Protein AF-0000000076614858 (afdb_homodimer)

pLDDT: mean 82.04, std 18.64, range [26.81, 97.81]

Structure (mmCIF, N/CA/C/O backbone):
data_AF-0000000076614858-model_v1
#
loop_
_entity.id
_entity.type
_entity.pdbx_description
1 polymer 'CNNM transmembrane domain-containing protein'
#
loop_
_atom_site.group_PDB
_atom_site.id
_atom_site.type_symbol
_atom_site.label_atom_id
_atom_site.label_alt_id
_atom_site.label_comp_id
_atom_site.label_asym_id
_atom_site.label_entity_id
_atom_site.label_seq_id
_atom_site.pdbx_PDB_ins_code
_atom_site.Cartn_x
_atom_site.Cartn_y
_atom_site.Cartn_z
_atom_site.occupancy
_atom_site.B_iso_or_equiv
_atom_site.auth_seq_id
_atom_site.auth_comp_id
_atom_site.auth_asym_id
_atom_site.auth_atom_id
_atom_site.pdbx_PDB_model_num
ATOM 1 N N . MET A 1 1 ? 6.633 72.75 12.266 1 27.84 1 MET A N 1
ATOM 2 C CA . MET A 1 1 ? 7.324 71.562 11.719 1 27.84 1 MET A CA 1
ATOM 3 C C . MET A 1 1 ? 7.176 70.375 12.641 1 27.84 1 MET A C 1
ATOM 5 O O . MET A 1 1 ? 7.727 70.375 13.742 1 27.84 1 MET A O 1
ATOM 9 N N . SER A 1 2 ? 5.977 69.938 13.031 1 38.25 2 SER A N 1
ATOM 10 C CA . SER A 1 2 ? 5.41 69.125 14.062 1 38.25 2 SER A CA 1
ATOM 11 C C . SER A 1 2 ? 6.203 67.812 14.195 1 38.25 2 SER A C 1
ATOM 13 O O . SER A 1 2 ? 6.355 67.062 13.227 1 38.25 2 SER A O 1
ATOM 15 N N . ASN A 1 3 ? 7.395 67.688 14.719 1 41.03 3 ASN A N 1
ATOM 16 C CA . ASN A 1 3 ? 8.477 66.75 14.914 1 41.03 3 ASN A CA 1
ATOM 17 C C . ASN A 1 3 ? 7.941 65.312 15.195 1 41.03 3 ASN A C 1
ATOM 19 O O . ASN A 1 3 ? 7.445 65.062 16.297 1 41.03 3 ASN A O 1
ATOM 23 N N . THR A 1 4 ? 7.023 64.562 14.469 1 48.28 4 THR A N 1
ATOM 24 C CA . THR A 1 4 ? 6.215 63.344 14.375 1 48.28 4 THR A CA 1
ATOM 25 C C . THR A 1 4 ? 7.016 62.125 14.828 1 48.28 4 THR A C 1
ATOM 27 O O . THR A 1 4 ? 7.734 61.531 14.031 1 48.28 4 THR A O 1
ATOM 30 N N . GLU A 1 5 ? 7.762 62.094 15.82 1 62.5 5 GLU A N 1
ATOM 31 C CA . GLU A 1 5 ? 8.742 61.156 16.391 1 62.5 5 GLU A CA 1
ATOM 32 C C . GLU A 1 5 ? 8.148 59.75 16.578 1 62.5 5 GLU A C 1
ATOM 34 O O . GLU A 1 5 ? 7.199 59.594 17.344 1 62.5 5 GLU A O 1
ATOM 39 N N . TRP A 1 6 ? 8.227 58.906 15.617 1 73.75 6 TRP A N 1
ATOM 40 C CA . TRP A 1 6 ? 7.801 57.531 15.531 1 73.75 6 TRP A CA 1
ATOM 41 C C . TRP A 1 6 ? 8.422 56.688 16.656 1 73.75 6 TRP A C 1
ATOM 43 O O . TRP A 1 6 ? 7.875 55.688 17.062 1 73.75 6 TRP A O 1
ATOM 53 N N . VAL A 1 7 ? 9.508 57.219 17.281 1 77.81 7 VAL A N 1
ATOM 54 C CA . VAL A 1 7 ? 10.242 56.5 18.328 1 77.81 7 VAL A CA 1
ATOM 55 C C . VAL A 1 7 ? 10.172 57.281 19.641 1 77.81 7 VAL A C 1
ATOM 57 O O . VAL A 1 7 ? 10.336 58.5 19.641 1 77.81 7 VAL A O 1
ATOM 60 N N . LYS A 1 8 ? 9.75 56.656 20.656 1 82.38 8 LYS A N 1
ATOM 61 C CA . LYS A 1 8 ? 9.688 57.312 21.969 1 82.38 8 LYS A CA 1
ATOM 62 C C . LYS A 1 8 ? 11.094 57.531 22.547 1 82.38 8 LYS A C 1
ATOM 64 O O . LYS A 1 8 ? 12.039 56.844 22.141 1 82.38 8 LYS A O 1
ATOM 69 N N . ASP A 1 9 ? 11.109 58.562 23.406 1 79.94 9 ASP A N 1
ATOM 70 C CA . ASP A 1 9 ? 12.406 58.906 23.984 1 79.94 9 ASP A CA 1
ATOM 71 C C . ASP A 1 9 ? 12.734 58 25.172 1 79.94 9 ASP A C 1
ATOM 73 O O . ASP A 1 9 ? 12.156 58.125 26.25 1 79.94 9 ASP A O 1
ATOM 77 N N . LEU A 1 10 ? 13.375 56.875 24.922 1 82.44 10 LEU A N 1
ATOM 78 C CA . LEU A 1 10 ? 13.812 55.906 25.938 1 82.44 10 LEU A CA 1
ATOM 79 C C . LEU A 1 10 ? 15.336 55.844 26.016 1 82.44 10 LEU A C 1
ATOM 81 O O . LEU A 1 10 ? 16.016 56.094 25.016 1 82.44 10 LEU A O 1
ATOM 85 N N . PRO A 1 11 ? 15.82 55.656 27.219 1 87.31 11 PRO A N 1
ATOM 86 C CA . PRO A 1 11 ? 17.266 55.438 27.312 1 87.31 11 PRO A CA 1
ATOM 87 C C . PRO A 1 11 ? 17.734 54.25 26.438 1 87.31 11 PRO A C 1
ATOM 89 O O . PRO A 1 11 ? 16.984 53.312 26.203 1 87.31 11 PRO A O 1
ATOM 92 N N . TRP A 1 12 ? 18.906 54.375 26.016 1 86.19 12 TRP A N 1
ATOM 93 C CA . TRP A 1 12 ? 19.484 53.406 25.078 1 86.19 12 TRP A CA 1
ATOM 94 C C . TRP A 1 12 ? 19.422 52 25.656 1 86.19 12 TRP A C 1
ATOM 96 O O . TRP A 1 12 ? 19.188 51.031 24.938 1 86.19 12 TRP A O 1
ATOM 106 N N . ASN A 1 13 ? 19.672 51.875 26.969 1 88.19 13 ASN A N 1
ATOM 107 C CA . ASN A 1 13 ? 19.656 50.562 27.609 1 88.19 13 ASN A CA 1
ATOM 108 C C . ASN A 1 13 ? 18.25 49.938 27.578 1 88.19 13 ASN A C 1
ATOM 110 O O . ASN A 1 13 ? 18.109 48.719 27.359 1 88.19 13 ASN A O 1
ATOM 114 N N . GLU A 1 14 ? 17.312 50.719 27.734 1 88.38 14 GLU A N 1
ATOM 115 C CA . GLU A 1 14 ? 15.93 50.25 27.719 1 88.38 14 GLU A CA 1
ATOM 116 C C . GLU A 1 14 ? 15.484 49.906 26.297 1 88.38 14 GLU A C 1
ATOM 118 O O . GLU A 1 14 ? 14.742 48.938 26.078 1 88.38 14 GLU A O 1
ATOM 123 N N . TYR A 1 15 ? 15.953 50.688 25.391 1 89.94 15 TYR A N 1
ATOM 124 C CA . TYR A 1 15 ? 15.656 50.406 23.984 1 89.94 15 TYR A CA 1
ATOM 125 C C . TYR A 1 15 ? 16.234 49.062 23.562 1 89.94 15 TYR A C 1
ATOM 127 O O . TYR A 1 15 ? 15.562 48.281 22.875 1 89.94 15 TYR A O 1
ATOM 135 N N . LEU A 1 16 ? 17.406 48.844 23.984 1 90.69 16 LEU A N 1
ATOM 136 C CA . LEU A 1 16 ? 18.078 47.594 23.641 1 90.69 16 LEU A CA 1
ATOM 137 C C . LEU A 1 16 ? 17.375 46.406 24.281 1 90.69 16 LEU A C 1
ATOM 139 O O . LEU A 1 16 ? 17.219 45.344 23.641 1 90.69 16 LEU A O 1
ATOM 143 N N . ILE A 1 17 ? 17.016 46.594 25.5 1 91.81 17 ILE A N 1
ATOM 144 C CA . ILE A 1 17 ? 16.344 45.531 26.203 1 91.81 17 ILE A CA 1
ATOM 145 C C . ILE A 1 17 ? 15 45.219 25.562 1 91.81 17 ILE A C 1
ATOM 147 O O . ILE A 1 17 ? 14.672 44.062 25.281 1 91.81 17 ILE A O 1
ATOM 151 N N . CYS A 1 18 ? 14.266 46.219 25.25 1 90.81 18 CYS A N 1
ATOM 152 C CA . CYS A 1 18 ? 12.945 46.062 24.641 1 90.81 18 CYS A CA 1
ATOM 153 C C . CYS A 1 18 ? 13.062 45.438 23.25 1 90.81 18 CYS A C 1
ATOM 155 O O . CYS A 1 18 ? 12.242 44.625 22.859 1 90.81 18 CYS A O 1
ATOM 157 N N . SER A 1 19 ? 14.078 45.844 22.562 1 91.19 19 SER A N 1
ATOM 158 C CA . SER A 1 19 ? 14.289 45.312 21.219 1 91.19 19 SER A CA 1
ATOM 159 C C . SER A 1 19 ? 14.672 43.844 21.281 1 91.19 19 SER A C 1
ATOM 161 O O . SER A 1 19 ? 14.195 43.031 20.469 1 91.19 19 SER A O 1
ATOM 163 N N . LEU A 1 20 ? 15.484 43.469 22.219 1 93.56 20 LEU A N 1
ATOM 164 C CA . LEU A 1 20 ? 15.93 42.094 22.344 1 93.56 20 LEU A CA 1
ATOM 165 C C . LEU A 1 20 ? 14.789 41.188 22.797 1 93.56 20 LEU A C 1
ATOM 167 O O . LEU A 1 20 ? 14.641 40.062 22.297 1 93.56 20 LEU A O 1
ATOM 171 N N . VAL A 1 21 ? 14.039 41.688 23.719 1 92.62 21 VAL A N 1
ATOM 172 C CA . VAL A 1 21 ? 12.906 40.906 24.203 1 92.62 21 VAL A CA 1
ATOM 173 C C . VAL A 1 21 ? 11.883 40.75 23.078 1 92.62 21 VAL A C 1
ATOM 175 O O . VAL A 1 21 ? 11.32 39.656 22.891 1 92.62 21 VAL A O 1
ATOM 178 N N . SER A 1 22 ? 11.672 41.844 22.344 1 90.12 22 SER A N 1
ATOM 179 C CA . SER A 1 22 ? 10.734 41.781 21.234 1 90.12 22 SER A CA 1
ATOM 180 C C . SER A 1 22 ? 11.203 40.781 20.172 1 90.12 22 SER A C 1
ATOM 182 O O . SER A 1 22 ? 10.398 40 19.641 1 90.12 22 SER A O 1
ATOM 184 N N . PHE A 1 23 ? 12.406 40.781 19.938 1 92.19 23 PHE A N 1
ATOM 185 C CA . PHE A 1 23 ? 12.977 39.844 18.984 1 92.19 23 PHE A CA 1
ATOM 186 C C . PHE A 1 23 ? 12.828 38.406 19.484 1 92.19 23 PHE A C 1
ATOM 188 O O . PHE A 1 23 ? 12.453 37.531 18.719 1 92.19 23 PHE A O 1
ATOM 195 N N . GLY A 1 24 ? 13.156 38.25 20.734 1 94.38 24 GLY A N 1
ATOM 196 C CA . GLY A 1 24 ? 12.992 36.906 21.328 1 94.38 24 GLY A CA 1
ATOM 197 C C . GLY A 1 24 ? 11.555 36.438 21.312 1 94.38 24 GLY A C 1
ATOM 198 O O . GLY A 1 24 ? 11.305 35.25 21.062 1 94.38 24 GLY A O 1
ATOM 199 N N . LEU A 1 25 ? 10.633 37.344 21.531 1 92.12 25 LEU A N 1
ATOM 200 C CA . LEU A 1 25 ? 9.211 36.969 21.547 1 92.12 25 LEU A CA 1
ATOM 201 C C . LEU A 1 25 ? 8.742 36.594 20.141 1 92.12 25 LEU A C 1
ATOM 203 O O . LEU A 1 25 ? 7.988 35.625 19.984 1 92.12 25 LEU A O 1
ATOM 207 N N . VAL A 1 26 ? 9.211 37.312 19.156 1 92.44 26 VAL A N 1
ATOM 208 C CA . VAL A 1 26 ? 8.828 37 17.781 1 92.44 26 VAL A CA 1
ATOM 209 C C . VAL A 1 26 ? 9.391 35.625 17.375 1 92.44 26 VAL A C 1
ATOM 211 O O . VAL A 1 26 ? 8.695 34.844 16.766 1 92.44 26 VAL A O 1
ATOM 214 N N . CYS A 1 27 ? 10.633 35.344 17.75 1 94.75 27 CYS A N 1
ATOM 215 C CA . CYS A 1 27 ? 11.258 34.062 17.438 1 94.75 27 CYS A CA 1
ATOM 216 C C . CYS A 1 27 ? 10.531 32.938 18.141 1 94.75 27 CYS A C 1
ATOM 218 O O . CYS A 1 27 ? 10.297 31.875 17.531 1 94.75 27 CYS A O 1
ATOM 220 N N . PHE A 1 28 ? 10.203 33.219 19.344 1 95.44 28 PHE A N 1
ATOM 221 C CA . PHE A 1 28 ? 9.492 32.188 20.109 1 95.44 28 PHE A CA 1
ATOM 222 C C . PHE A 1 28 ? 8.109 31.938 19.516 1 95.44 28 PHE A C 1
ATOM 224 O O . PHE A 1 28 ? 7.691 30.797 19.344 1 95.44 28 PHE A O 1
ATOM 231 N N . ALA A 1 29 ? 7.414 33 19.234 1 93.75 29 ALA A N 1
ATOM 232 C CA . ALA A 1 29 ? 6.09 32.906 18.609 1 93.75 29 ALA A CA 1
ATOM 233 C C . ALA A 1 29 ? 6.164 32.188 17.281 1 93.75 29 ALA A C 1
ATOM 235 O O . ALA A 1 29 ? 5.324 31.328 16.984 1 93.75 29 ALA A O 1
ATOM 236 N N . GLY A 1 30 ? 7.16 32.531 16.531 1 96.06 30 GLY A N 1
ATOM 237 C CA . GLY A 1 30 ? 7.367 31.875 15.25 1 96.06 30 GLY A CA 1
ATOM 238 C C . GLY A 1 30 ? 7.645 30.391 15.391 1 96.06 30 GLY A C 1
ATOM 239 O O . GLY A 1 30 ? 7.121 29.578 14.617 1 96.06 30 GLY A O 1
ATOM 240 N N . LEU A 1 31 ? 8.438 30.109 16.312 1 97.06 31 LEU A N 1
ATOM 241 C CA . LEU A 1 31 ? 8.758 28.703 16.562 1 97.06 31 LEU A CA 1
ATOM 242 C C . LEU A 1 31 ? 7.512 27.922 16.969 1 97.06 31 LEU A C 1
ATOM 244 O O . LEU A 1 31 ? 7.273 26.828 16.469 1 97.06 31 LEU A O 1
ATOM 248 N N . MET A 1 32 ? 6.734 28.484 17.844 1 97 32 MET A N 1
ATOM 249 C CA . MET A 1 32 ? 5.512 27.828 18.312 1 97 32 MET A CA 1
ATOM 250 C C . MET A 1 32 ? 4.512 27.688 17.172 1 97 32 MET A C 1
ATOM 252 O O . MET A 1 32 ? 3.91 26.625 16.984 1 97 32 MET A O 1
ATOM 256 N N . SER A 1 33 ? 4.348 28.703 16.422 1 96.31 33 SER A N 1
ATOM 257 C CA . SER A 1 33 ? 3.414 28.703 15.297 1 96.31 33 SER A CA 1
ATOM 258 C C . SER A 1 33 ? 3.85 27.703 14.219 1 96.31 33 SER A C 1
ATOM 260 O O . SER A 1 33 ? 3.031 26.953 13.703 1 96.31 33 SER A O 1
ATOM 262 N N . GLY A 1 34 ? 5.094 27.766 13.891 1 97.25 34 GLY A N 1
ATOM 263 C CA . GLY A 1 34 ? 5.641 26.812 12.93 1 97.25 34 GLY A CA 1
ATOM 264 C C . GLY A 1 34 ? 5.48 25.375 13.359 1 97.25 34 GLY A C 1
ATOM 265 O O . GLY A 1 34 ? 5.09 24.516 12.562 1 97.25 34 GLY A O 1
ATOM 266 N N . LEU A 1 35 ? 5.766 25.156 14.586 1 97.38 35 LEU A N 1
ATOM 267 C CA . LEU A 1 35 ? 5.668 23.797 15.109 1 97.38 35 LEU A CA 1
ATOM 268 C C . LEU A 1 35 ? 4.211 23.344 15.156 1 97.38 35 LEU A C 1
ATOM 270 O O . LEU A 1 35 ? 3.924 22.156 14.961 1 97.38 35 LEU A O 1
ATOM 274 N N . THR A 1 36 ? 3.312 24.234 15.391 1 96.56 36 THR A N 1
ATOM 275 C CA . THR A 1 36 ? 1.896 23.875 15.406 1 96.56 36 THR A CA 1
ATOM 276 C C . THR A 1 36 ? 1.467 23.297 14.055 1 96.56 36 THR A C 1
ATOM 278 O O . THR A 1 36 ? 1.01 22.156 13.977 1 96.56 36 THR A O 1
ATOM 281 N N . VAL A 1 37 ? 1.694 24.047 13 1 95.38 37 VAL A N 1
ATOM 282 C CA . VAL A 1 37 ? 1.272 23.609 11.68 1 95.38 37 VAL A CA 1
ATOM 283 C C . VAL A 1 37 ? 2.156 22.453 11.211 1 95.38 37 VAL A C 1
ATOM 285 O O . VAL A 1 37 ? 1.668 21.5 10.609 1 95.38 37 VAL A O 1
ATOM 288 N N . GLY A 1 38 ? 3.412 22.547 11.508 1 95.5 38 GLY A N 1
ATOM 289 C CA . GLY A 1 38 ? 4.352 21.516 11.109 1 95.5 38 GLY A CA 1
ATOM 290 C C . GLY A 1 38 ? 4.035 20.156 11.711 1 95.5 38 GLY A C 1
ATOM 291 O O . GLY A 1 38 ? 4.062 19.141 11.016 1 95.5 38 GLY A O 1
ATOM 292 N N . LEU A 1 39 ? 3.758 20.125 12.953 1 95.75 39 LEU A N 1
ATOM 293 C CA . LEU A 1 39 ? 3.502 18.859 13.641 1 95.75 39 LEU A CA 1
ATOM 294 C C . LEU A 1 39 ? 2.107 18.344 13.312 1 95.75 39 LEU A C 1
ATOM 296 O O . LEU A 1 39 ? 1.927 17.141 13.086 1 95.75 39 LEU A O 1
ATOM 300 N N . MET A 1 40 ? 1.156 19.219 13.219 1 93.12 40 MET A N 1
ATOM 301 C CA . MET A 1 40 ? -0.212 18.812 12.922 1 93.12 40 MET A CA 1
ATOM 302 C C . MET A 1 40 ? -0.329 18.312 11.492 1 93.12 40 MET A C 1
ATOM 304 O O . MET A 1 40 ? -1.258 17.562 11.164 1 93.12 40 MET A O 1
ATOM 308 N N . SER A 1 41 ? 0.619 18.672 10.664 1 92.69 41 SER A N 1
ATOM 309 C CA . SER A 1 41 ? 0.547 18.328 9.25 1 92.69 41 SER A CA 1
ATOM 310 C C . SER A 1 41 ? 1.226 16.984 8.977 1 92.69 41 SER A C 1
ATOM 312 O O . SER A 1 41 ? 1.224 16.5 7.844 1 92.69 41 SER A O 1
ATOM 314 N N . ILE A 1 42 ? 1.797 16.406 9.992 1 91.25 42 ILE A N 1
ATOM 315 C CA . ILE A 1 42 ? 2.443 15.109 9.812 1 91.25 42 ILE A CA 1
ATOM 316 C C . ILE A 1 42 ? 1.4 13.992 9.875 1 91.25 42 ILE A C 1
ATOM 318 O O . ILE A 1 42 ? 0.661 13.883 10.859 1 91.25 42 ILE A O 1
ATOM 322 N N . SER A 1 43 ? 1.351 13.258 8.805 1 86.06 43 SER A N 1
ATOM 323 C CA . SER A 1 43 ? 0.382 12.164 8.695 1 86.06 43 SER A CA 1
ATOM 324 C C . SER A 1 43 ? 0.8 10.969 9.547 1 86.06 43 SER A C 1
ATOM 326 O O . SER A 1 43 ? 1.963 10.562 9.523 1 86.06 43 SER A O 1
ATOM 328 N N . SER A 1 44 ? -0.152 10.43 10.234 1 85.38 44 SER A N 1
ATOM 329 C CA . SER A 1 44 ? 0.112 9.227 11.023 1 85.38 44 SER A CA 1
ATOM 330 C C . SER A 1 44 ? 0.503 8.062 10.125 1 85.38 44 SER A C 1
ATOM 332 O O . SER A 1 44 ? 1.338 7.234 10.5 1 85.38 44 SER A O 1
ATOM 334 N N . LEU A 1 45 ? -0.123 8.031 9.023 1 82.12 45 LEU A N 1
ATOM 335 C CA . LEU A 1 45 ? 0.18 6.965 8.078 1 82.12 45 LEU A CA 1
ATOM 336 C C . LEU A 1 45 ? 1.621 7.062 7.586 1 82.12 45 LEU A C 1
ATOM 338 O O . LEU A 1 45 ? 2.33 6.055 7.523 1 82.12 45 LEU A O 1
ATOM 342 N N . ASP A 1 46 ? 2.059 8.219 7.293 1 83.94 46 ASP A N 1
ATOM 343 C CA . ASP A 1 46 ? 3.43 8.43 6.836 1 83.94 46 ASP A CA 1
ATOM 344 C C . ASP A 1 46 ? 4.438 8.023 7.91 1 83.94 46 ASP A C 1
ATOM 346 O O . ASP A 1 46 ? 5.484 7.453 7.602 1 83.94 46 ASP A O 1
ATOM 350 N N . LEU A 1 47 ? 4.105 8.328 9.086 1 87.94 47 LEU A N 1
ATOM 351 C CA . LEU A 1 47 ? 4.996 7.977 10.188 1 87.94 47 LEU A CA 1
ATOM 352 C C . LEU A 1 47 ? 5.113 6.465 10.336 1 87.94 47 LEU A C 1
ATOM 354 O O . LEU A 1 47 ? 6.211 5.938 10.539 1 87.94 47 LEU A O 1
ATOM 358 N N . LYS A 1 48 ? 4.027 5.855 10.227 1 85.12 48 LYS A N 1
ATOM 359 C CA . LYS A 1 48 ? 4.031 4.398 10.352 1 85.12 48 LYS A CA 1
ATOM 360 C C . LYS A 1 48 ? 4.832 3.754 9.227 1 85.12 48 LYS A C 1
ATOM 362 O O . LYS A 1 48 ? 5.562 2.787 9.453 1 85.12 48 LYS A O 1
ATOM 367 N N . ILE A 1 49 ? 4.652 4.277 8.086 1 83.5 49 ILE A N 1
ATOM 368 C CA . ILE A 1 49 ? 5.395 3.773 6.934 1 83.5 49 ILE A CA 1
ATOM 369 C C . ILE A 1 49 ? 6.895 3.951 7.168 1 83.5 49 ILE A C 1
ATOM 371 O O . ILE A 1 49 ? 7.68 3.031 6.93 1 83.5 49 ILE A O 1
ATOM 375 N N . LYS A 1 50 ? 7.312 5.094 7.641 1 86.75 50 LYS A N 1
ATOM 376 C CA . LYS A 1 50 ? 8.727 5.375 7.879 1 86.75 50 LYS A CA 1
ATOM 377 C C . LYS A 1 50 ? 9.273 4.508 9.008 1 86.75 50 LYS A C 1
ATOM 379 O O . LYS A 1 50 ? 10.445 4.125 8.992 1 86.75 50 LYS A O 1
ATOM 384 N N . LEU A 1 51 ? 8.484 4.227 9.969 1 87.88 51 LEU A N 1
ATOM 385 C CA . LEU A 1 51 ? 8.898 3.365 11.07 1 87.88 51 LEU A CA 1
ATOM 386 C C . LEU A 1 51 ? 9.188 1.952 10.578 1 87.88 51 LEU A C 1
ATOM 388 O O . LEU A 1 51 ? 10.078 1.281 11.094 1 87.88 51 LEU A O 1
ATOM 392 N N . GLU A 1 52 ? 8.469 1.583 9.586 1 82.56 52 GLU A N 1
ATOM 393 C CA . GLU A 1 52 ? 8.578 0.205 9.117 1 82.56 52 GLU A CA 1
ATOM 394 C C . GLU A 1 52 ? 9.625 0.082 8.016 1 82.56 52 GLU A C 1
ATOM 396 O O . GLU A 1 52 ? 10.406 -0.874 7.992 1 82.56 52 GLU A O 1
ATOM 401 N N . SER A 1 53 ? 9.633 1.015 7.078 1 81.56 53 SER A N 1
ATOM 402 C CA . SER A 1 53 ? 10.445 0.828 5.883 1 81.56 53 SER A CA 1
ATOM 403 C C . SER A 1 53 ? 11.461 1.954 5.719 1 81.56 53 SER A C 1
ATOM 405 O O . SER A 1 53 ? 12.289 1.926 4.805 1 81.56 53 SER A O 1
ATOM 407 N N . GLY A 1 54 ? 11.43 2.873 6.555 1 81.94 54 GLY A N 1
ATOM 408 C CA . GLY A 1 54 ? 12.328 4.004 6.391 1 81.94 54 GLY A CA 1
ATOM 409 C C . GLY A 1 54 ? 13.773 3.68 6.734 1 81.94 54 GLY A C 1
ATOM 410 O O . GLY A 1 54 ? 14.062 2.592 7.23 1 81.94 54 GLY A O 1
ATOM 411 N N . THR A 1 55 ? 14.703 4.535 6.332 1 88.19 55 THR A N 1
ATOM 412 C CA . THR A 1 55 ? 16.109 4.434 6.719 1 88.19 55 THR A CA 1
ATOM 413 C C . THR A 1 55 ? 16.25 4.492 8.234 1 88.19 55 THR A C 1
ATOM 415 O O . THR A 1 55 ? 15.328 4.898 8.938 1 88.19 55 THR A O 1
ATOM 418 N N . PRO A 1 56 ? 17.359 4 8.703 1 91.69 56 PRO A N 1
ATOM 419 C CA . PRO A 1 56 ? 17.547 4.02 10.156 1 91.69 56 PRO A CA 1
ATOM 420 C C . PRO A 1 56 ? 17.328 5.406 10.758 1 91.69 56 PRO A C 1
ATOM 422 O O . PRO A 1 56 ? 16.719 5.531 11.828 1 91.69 56 PRO A O 1
ATOM 425 N N . ILE A 1 57 ? 17.812 6.414 10.117 1 94.5 57 ILE A N 1
ATOM 426 C CA . ILE A 1 57 ? 17.656 7.777 10.617 1 94.5 57 ILE A CA 1
ATOM 427 C C . ILE A 1 57 ? 16.188 8.18 10.586 1 94.5 57 ILE A C 1
ATOM 429 O O . ILE A 1 57 ? 15.688 8.797 11.523 1 94.5 57 ILE A O 1
ATOM 433 N N . GLU A 1 58 ? 15.539 7.809 9.516 1 91.88 58 GLU A N 1
ATOM 434 C CA . GLU A 1 58 ? 14.117 8.125 9.391 1 91.88 58 GLU A CA 1
ATOM 435 C C . GLU A 1 58 ? 13.297 7.414 10.461 1 91.88 58 GLU A C 1
ATOM 437 O O . GLU A 1 58 ? 12.32 7.969 10.977 1 91.88 58 GLU A O 1
ATOM 442 N N . LYS A 1 59 ? 13.688 6.215 10.742 1 92.31 59 LYS A N 1
ATOM 443 C CA . LYS A 1 59 ? 12.992 5.457 11.773 1 92.31 59 LYS A CA 1
ATOM 444 C C . LYS A 1 59 ? 13.141 6.125 13.141 1 92.31 59 LYS A C 1
ATOM 446 O O . LYS A 1 59 ? 12.18 6.18 13.914 1 92.31 59 LYS A O 1
ATOM 451 N N . LYS A 1 60 ? 14.312 6.57 13.312 1 95.5 60 LYS A N 1
ATOM 452 C CA . LYS A 1 60 ? 14.562 7.289 14.562 1 95.5 60 LYS A CA 1
ATOM 453 C C . LYS A 1 60 ? 13.703 8.547 14.656 1 95.5 60 LYS A C 1
ATOM 455 O O . LYS A 1 60 ? 13.094 8.805 15.695 1 95.5 60 LYS A O 1
ATOM 460 N N . TYR A 1 61 ? 13.664 9.312 13.609 1 96 61 TYR A N 1
ATOM 461 C CA . TYR A 1 61 ? 12.828 10.508 13.562 1 96 61 TYR A CA 1
ATOM 462 C C . TYR A 1 61 ? 11.375 10.164 13.836 1 96 61 TYR A C 1
ATOM 464 O O . TYR A 1 61 ? 10.727 10.789 14.68 1 96 61 TYR A O 1
ATOM 472 N N . ALA A 1 62 ? 10.898 9.172 13.117 1 93.94 62 ALA A N 1
ATOM 473 C CA . ALA A 1 62 ? 9.484 8.797 13.188 1 93.94 62 ALA A CA 1
ATOM 474 C C . ALA A 1 62 ? 9.109 8.344 14.594 1 93.94 62 ALA A C 1
ATOM 476 O O . ALA A 1 62 ? 8.039 8.695 15.102 1 93.94 62 ALA A O 1
ATOM 477 N N . ARG A 1 63 ? 9.945 7.625 15.25 1 93.94 63 ARG A N 1
ATOM 478 C CA . ARG A 1 63 ? 9.664 7.109 16.594 1 93.94 63 ARG A CA 1
ATOM 479 C C . ARG A 1 63 ? 9.531 8.242 17.594 1 93.94 63 ARG A C 1
ATOM 481 O O . ARG A 1 63 ? 8.586 8.281 18.391 1 93.94 63 ARG A O 1
ATOM 488 N N . ARG A 1 64 ? 10.422 9.102 17.562 1 96 64 ARG A N 1
ATOM 489 C CA . ARG A 1 64 ? 10.422 10.211 18.5 1 96 64 ARG A CA 1
ATOM 490 C C . ARG A 1 64 ? 9.234 11.141 18.266 1 96 64 ARG A C 1
ATOM 492 O O . ARG A 1 64 ? 8.57 11.57 19.203 1 96 64 ARG A O 1
ATOM 499 N N . VAL A 1 65 ? 8.992 11.461 17.031 1 96.25 65 VAL A N 1
ATOM 500 C CA . VAL A 1 65 ? 7.926 12.398 16.688 1 96.25 65 VAL A CA 1
ATOM 501 C C . VAL A 1 65 ? 6.57 11.781 17.016 1 96.25 65 VAL A C 1
ATOM 503 O O . VAL A 1 65 ? 5.656 12.477 17.469 1 96.25 65 VAL A O 1
ATOM 506 N N . SER A 1 66 ? 6.477 10.438 16.797 1 92.75 66 SER A N 1
ATOM 507 C CA . SER A 1 66 ? 5.227 9.75 17.109 1 92.75 66 SER A CA 1
ATOM 508 C C . SER A 1 66 ? 4.887 9.836 18.594 1 92.75 66 SER A C 1
ATOM 510 O O . SER A 1 66 ? 3.715 9.891 18.953 1 92.75 66 SER A O 1
ATOM 512 N N . SER A 1 67 ? 5.855 9.945 19.422 1 91.88 67 SER A N 1
ATOM 513 C CA . SER A 1 67 ? 5.656 9.969 20.859 1 91.88 67 SER A CA 1
ATOM 514 C C . SER A 1 67 ? 4.957 11.258 21.297 1 91.88 67 SER A C 1
ATOM 516 O O . SER A 1 67 ? 4.266 11.281 22.312 1 91.88 67 SER A O 1
ATOM 518 N N . ILE A 1 68 ? 5.098 12.305 20.562 1 93.31 68 ILE A N 1
ATOM 519 C CA . ILE A 1 68 ? 4.5 13.57 20.984 1 93.31 68 ILE A CA 1
ATOM 520 C C . ILE A 1 68 ? 3.201 13.805 20.219 1 93.31 68 ILE A C 1
ATOM 522 O O . ILE A 1 68 ? 2.361 14.602 20.625 1 93.31 68 ILE A O 1
ATOM 526 N N . LEU A 1 69 ? 3.049 13.117 19.109 1 92.06 69 LEU A N 1
ATOM 527 C CA . LEU A 1 69 ? 1.87 13.32 18.281 1 92.06 69 LEU A CA 1
ATOM 528 C C . LEU A 1 69 ? 0.695 12.492 18.781 1 92.06 69 LEU A C 1
ATOM 530 O O . LEU A 1 69 ? -0.437 12.664 18.328 1 92.06 69 LEU A O 1
ATOM 534 N N . HIS A 1 70 ? 0.945 11.656 19.719 1 84.5 70 HIS A N 1
ATOM 535 C CA . HIS A 1 70 ? -0.09 10.758 20.234 1 84.5 70 HIS A CA 1
ATOM 536 C C . HIS A 1 70 ? -1.244 11.547 20.844 1 84.5 70 HIS A C 1
ATOM 538 O O . HIS A 1 70 ? -2.404 11.141 20.734 1 84.5 70 HIS A O 1
ATOM 544 N N . ASP A 1 71 ? -0.973 12.633 21.484 1 88.44 71 ASP A N 1
ATOM 545 C CA . ASP A 1 71 ? -2.008 13.508 22.016 1 88.44 71 ASP A CA 1
ATOM 546 C C . ASP A 1 71 ? -2.115 14.797 21.203 1 88.44 71 ASP A C 1
ATOM 548 O O . ASP A 1 71 ? -1.651 15.852 21.641 1 88.44 71 ASP A O 1
ATOM 552 N N . HIS A 1 72 ? -2.887 14.719 20.172 1 92.31 72 HIS A N 1
ATOM 553 C CA . HIS A 1 72 ? -2.963 15.781 19.172 1 92.31 72 HIS A CA 1
ATOM 554 C C . HIS A 1 72 ? -3.527 17.062 19.766 1 92.31 72 HIS A C 1
ATOM 556 O O . HIS A 1 72 ? -2.969 18.141 19.578 1 92.31 72 HIS A O 1
ATOM 562 N N . HIS A 1 73 ? -4.637 16.938 20.562 1 94.62 73 HIS A N 1
ATOM 563 C CA . HIS A 1 73 ? -5.273 18.125 21.109 1 94.62 73 HIS A CA 1
ATOM 564 C C . HIS A 1 73 ? -4.383 18.797 22.156 1 94.62 73 HIS A C 1
ATOM 566 O O . HIS A 1 73 ? -4.316 20.031 22.219 1 94.62 73 HIS A O 1
ATOM 572 N N . LEU A 1 74 ? -3.758 18.016 22.969 1 95.81 74 LEU A N 1
ATOM 573 C CA . LEU A 1 74 ? -2.852 18.562 23.969 1 95.81 74 LEU A CA 1
ATOM 574 C C . LEU A 1 74 ? -1.719 19.344 23.312 1 95.81 74 LEU A C 1
ATOM 576 O O . LEU A 1 74 ? -1.367 20.438 23.75 1 95.81 74 LEU A O 1
ATOM 580 N N . LEU A 1 75 ? -1.172 18.719 22.297 1 96 75 LEU A N 1
ATOM 581 C CA . LEU A 1 75 ? -0.086 19.359 21.562 1 96 75 LEU A CA 1
ATOM 582 C C . LEU A 1 75 ? -0.562 20.656 20.906 1 96 75 LEU A C 1
ATOM 584 O O . LEU A 1 75 ? 0.101 21.688 21.016 1 96 75 LEU A O 1
ATOM 588 N N . LEU A 1 76 ? -1.691 20.594 20.266 1 96.25 76 LEU A N 1
ATOM 589 C CA . LEU A 1 76 ? -2.277 21.75 19.578 1 96.25 76 LEU A CA 1
ATOM 590 C C . LEU A 1 76 ? -2.494 22.906 20.547 1 96.25 76 LEU A C 1
ATOM 592 O O . LEU A 1 76 ? -2.016 24.016 20.312 1 96.25 76 LEU A O 1
ATOM 596 N N . VAL A 1 77 ? -3.145 22.625 21.656 1 96.19 77 VAL A N 1
ATOM 597 C CA . VAL A 1 77 ? -3.492 23.656 22.625 1 96.19 77 VAL A CA 1
ATOM 598 C C . VAL A 1 77 ? -2.221 24.234 23.234 1 96.19 77 VAL A C 1
ATOM 600 O O . VAL A 1 77 ? -2.096 25.453 23.391 1 96.19 77 VAL A O 1
ATOM 603 N N . THR A 1 78 ? -1.3 23.359 23.562 1 96.94 78 THR A N 1
ATOM 604 C CA . THR A 1 78 ? -0.064 23.797 24.219 1 96.94 78 THR A CA 1
ATOM 605 C C . THR A 1 78 ? 0.689 24.781 23.328 1 96.94 78 THR A C 1
ATOM 607 O O . THR A 1 78 ? 1.094 25.859 23.781 1 96.94 78 THR A O 1
ATOM 610 N N . LEU A 1 79 ? 0.844 24.438 22.125 1 97.12 79 LEU A N 1
ATOM 611 C CA . LEU A 1 79 ? 1.617 25.266 21.219 1 97.12 79 LEU A CA 1
ATOM 612 C C . LEU A 1 79 ? 0.875 26.562 20.906 1 97.12 79 LEU A C 1
ATOM 614 O O . LEU A 1 79 ? 1.494 27.625 20.781 1 97.12 79 LEU A O 1
ATOM 618 N N . LEU A 1 80 ? -0.438 26.5 20.859 1 95.69 80 LEU A N 1
ATOM 619 C CA . LEU A 1 80 ? -1.237 27.703 20.594 1 95.69 80 LEU A CA 1
ATOM 620 C C . LEU A 1 80 ? -1.198 28.656 21.781 1 95.69 80 LEU A C 1
ATOM 622 O O . LEU A 1 80 ? -1.104 29.875 21.609 1 95.69 80 LEU A O 1
ATOM 626 N N . VAL A 1 81 ? -1.296 28.078 22.969 1 94.06 81 VAL A N 1
ATOM 627 C CA . VAL A 1 81 ? -1.251 28.906 24.172 1 94.06 81 VAL A CA 1
ATOM 628 C C . VAL A 1 81 ? 0.118 29.562 24.281 1 94.06 81 VAL A C 1
ATOM 630 O O . VAL A 1 81 ? 0.21 30.766 24.594 1 94.06 81 VAL A O 1
ATOM 633 N N . ALA A 1 82 ? 1.143 28.812 24.062 1 94.94 82 ALA A N 1
ATOM 634 C CA . ALA A 1 82 ? 2.498 29.359 24.109 1 94.94 82 ALA A CA 1
ATOM 635 C C . ALA A 1 82 ? 2.684 30.453 23.062 1 94.94 82 ALA A C 1
ATOM 637 O O . ALA A 1 82 ? 3.287 31.5 23.344 1 94.94 82 ALA A O 1
ATOM 638 N N . ASN A 1 83 ? 2.184 30.234 21.891 1 93.25 83 ASN A N 1
ATOM 639 C CA . ASN A 1 83 ? 2.258 31.234 20.828 1 93.25 83 ASN A CA 1
ATOM 640 C C . ASN A 1 83 ? 1.491 32.5 21.203 1 93.25 83 ASN A C 1
ATOM 642 O O . ASN A 1 83 ? 2.006 33.625 21.047 1 93.25 83 ASN A O 1
ATOM 646 N N . ALA A 1 84 ? 0.285 32.312 21.688 1 88.31 84 ALA A N 1
ATOM 647 C CA . ALA A 1 84 ? -0.554 33.438 22.094 1 88.31 84 ALA A CA 1
ATOM 648 C C . ALA A 1 84 ? 0.118 34.25 23.188 1 88.31 84 ALA A C 1
ATOM 650 O O . ALA A 1 84 ? 0.052 35.5 23.172 1 88.31 84 ALA A O 1
ATOM 651 N N . ALA A 1 85 ? 0.743 33.562 24.094 1 87.75 85 ALA A N 1
ATOM 652 C CA . ALA A 1 85 ? 1.427 34.25 25.188 1 87.75 85 ALA A CA 1
ATOM 653 C C . ALA A 1 85 ? 2.531 35.156 24.656 1 87.75 85 ALA A C 1
ATOM 655 O O . ALA A 1 85 ? 2.678 36.281 25.125 1 87.75 85 ALA A O 1
ATOM 656 N N . ALA A 1 86 ? 3.232 34.688 23.703 1 88.94 86 ALA A N 1
ATOM 657 C CA . ALA A 1 86 ? 4.312 35.5 23.125 1 88.94 86 ALA A CA 1
ATOM 658 C C . ALA A 1 86 ? 3.76 36.625 22.266 1 88.94 86 ALA A C 1
ATOM 660 O O . ALA A 1 86 ? 4.195 37.781 22.391 1 88.94 86 ALA A O 1
ATOM 661 N N . MET A 1 87 ? 2.785 36.406 21.469 1 84.25 87 MET A N 1
ATOM 662 C CA . MET A 1 87 ? 2.236 37.375 20.531 1 84.25 87 MET A CA 1
ATOM 663 C C . MET A 1 87 ? 1.513 38.5 21.266 1 84.25 87 MET A C 1
ATOM 665 O O . MET A 1 87 ? 1.523 39.625 20.812 1 84.25 87 MET A O 1
ATOM 669 N N . GLU A 1 88 ? 0.886 38.125 22.312 1 77.25 88 GLU A N 1
ATOM 670 C CA . GLU A 1 88 ? 0.155 39.156 23.078 1 77.25 88 GLU A CA 1
ATOM 671 C C . GLU A 1 88 ? 1.102 40 23.922 1 77.25 88 GLU A C 1
ATOM 673 O O . GLU A 1 88 ? 0.75 41.094 24.328 1 77.25 88 GLU A O 1
ATOM 678 N N . SER A 1 89 ? 2.266 39.469 24.219 1 81.62 89 SER A N 1
ATOM 679 C CA . SER A 1 89 ? 3.25 40.219 25 1 81.62 89 SER A CA 1
ATOM 680 C C . SER A 1 89 ? 4.047 41.188 24.125 1 81.62 89 SER A C 1
ATOM 682 O O . SER A 1 89 ? 4.539 42.188 24.609 1 81.62 89 SER A O 1
ATOM 684 N N . LEU A 1 90 ? 4.094 40.969 22.891 1 84.06 90 LEU A N 1
ATOM 685 C CA . LEU A 1 90 ? 4.973 41.688 21.984 1 84.06 90 LEU A CA 1
ATOM 686 C C . LEU A 1 90 ? 4.586 43.156 21.922 1 84.06 90 LEU A C 1
ATOM 688 O O . LEU A 1 90 ? 5.438 44.031 22.062 1 84.06 90 LEU A O 1
ATOM 692 N N . PRO A 1 91 ? 3.266 43.469 21.719 1 77.62 91 PRO A N 1
ATOM 693 C CA . PRO A 1 91 ? 2.896 44.875 21.641 1 77.62 91 PRO A CA 1
ATOM 694 C C . PRO A 1 91 ? 3.273 45.656 22.891 1 77.62 91 PRO A C 1
ATOM 696 O O . PRO A 1 91 ? 3.541 46.875 22.828 1 77.62 91 PRO A O 1
ATOM 699 N N . LEU A 1 92 ? 3.309 45 24.062 1 77.19 92 LEU A N 1
ATOM 700 C CA . LEU A 1 92 ? 3.648 45.656 25.328 1 77.19 92 LEU A CA 1
ATOM 701 C C . LEU A 1 92 ? 5.09 46.156 25.312 1 77.19 92 LEU A C 1
ATOM 703 O O . LEU A 1 92 ? 5.387 47.25 25.828 1 77.19 92 LEU A O 1
ATOM 707 N N . PHE A 1 93 ? 5.934 45.469 24.719 1 83.94 93 PHE A N 1
ATOM 708 C CA . PHE A 1 93 ? 7.34 45.844 24.672 1 83.94 93 PHE A CA 1
ATOM 709 C C . PHE A 1 93 ? 7.609 46.812 23.516 1 83.94 93 PHE A C 1
ATOM 711 O O . PHE A 1 93 ? 8.438 47.719 23.641 1 83.94 93 PHE A O 1
ATOM 718 N N . LEU A 1 94 ? 6.961 46.688 22.438 1 84.56 94 LEU A N 1
ATOM 719 C CA . LEU A 1 94 ? 7.125 47.594 21.297 1 84.56 94 LEU A CA 1
ATOM 720 C C . LEU A 1 94 ? 6.559 48.969 21.625 1 84.56 94 LEU A C 1
ATOM 722 O O . LEU A 1 94 ? 7.082 49.969 21.156 1 84.56 94 LEU A O 1
ATOM 726 N N . ASP A 1 95 ? 5.469 48.938 22.422 1 81.31 95 ASP A N 1
ATOM 727 C CA . ASP A 1 95 ? 4.805 50.188 22.797 1 81.31 95 ASP A CA 1
ATOM 728 C C . ASP A 1 95 ? 5.727 51.062 23.641 1 81.31 95 ASP A C 1
ATOM 730 O O . ASP A 1 95 ? 5.559 52.281 23.672 1 81.31 95 ASP A O 1
ATOM 734 N N . GLU A 1 96 ? 6.645 50.5 24.25 1 83.44 96 GLU A N 1
ATOM 735 C CA . GLU A 1 96 ? 7.617 51.281 25.031 1 83.44 96 GLU A CA 1
ATOM 736 C C . GLU A 1 96 ? 8.586 52.031 24.125 1 83.44 96 GLU A C 1
ATOM 738 O O . GLU A 1 96 ? 9.141 53.062 24.531 1 83.44 96 GLU A O 1
ATOM 743 N N . MET A 1 97 ? 8.711 51.5 22.906 1 87.06 97 MET A N 1
ATOM 744 C CA . MET A 1 97 ? 9.75 52.031 22.031 1 87.06 97 MET A CA 1
ATOM 745 C C . MET A 1 97 ? 9.148 52.938 20.953 1 87.06 97 MET A C 1
ATOM 747 O O . MET A 1 97 ? 9.805 53.844 20.453 1 87.06 97 MET A O 1
ATOM 751 N N . PHE A 1 98 ? 7.965 52.625 20.484 1 86.19 98 PHE A N 1
ATOM 752 C CA . PHE A 1 98 ? 7.391 53.281 19.328 1 86.19 98 PHE A CA 1
ATOM 753 C C . PHE A 1 98 ? 6.031 53.875 19.672 1 86.19 98 PHE A C 1
ATOM 755 O O . PHE A 1 98 ? 5.457 53.594 20.719 1 86.19 98 PHE A O 1
ATOM 762 N N . THR A 1 99 ? 5.676 54.781 18.797 1 83.44 99 THR A N 1
ATOM 763 C CA . THR A 1 99 ? 4.332 55.344 18.906 1 83.44 99 THR A CA 1
ATOM 764 C C . THR A 1 99 ? 3.277 54.25 18.641 1 83.44 99 THR A C 1
ATOM 766 O O . THR A 1 99 ? 3.592 53.188 18.109 1 83.44 99 THR A O 1
ATOM 769 N N . GLU A 1 100 ? 2.057 54.531 18.938 1 76.38 100 GLU A N 1
ATOM 770 C CA . GLU A 1 100 ? 0.973 53.562 18.875 1 76.38 100 GLU A CA 1
ATOM 771 C C . GLU A 1 100 ? 0.781 53.031 17.453 1 76.38 100 GLU A C 1
ATOM 773 O O . GLU A 1 100 ? 0.7 51.812 17.234 1 76.38 100 GLU A O 1
ATOM 778 N N . ILE A 1 101 ? 0.709 53.906 16.5 1 77.31 101 ILE A N 1
ATOM 779 C CA . ILE A 1 101 ? 0.421 53.531 15.125 1 77.31 101 ILE A CA 1
ATOM 780 C C . ILE A 1 101 ? 1.565 52.688 14.57 1 77.31 101 ILE A C 1
ATOM 782 O O . ILE A 1 101 ? 1.332 51.656 13.938 1 77.31 101 ILE A O 1
ATOM 786 N N . ILE A 1 102 ? 2.762 53.062 14.812 1 81.19 102 ILE A N 1
ATOM 787 C CA . ILE A 1 102 ? 3.928 52.344 14.32 1 81.19 102 ILE A CA 1
ATOM 788 C C . ILE A 1 102 ? 4.027 50.969 15.008 1 81.19 102 ILE A C 1
ATOM 790 O O . ILE A 1 102 ? 4.406 49.969 14.391 1 81.19 102 ILE A O 1
ATOM 794 N N . THR A 1 103 ? 3.713 51 16.297 1 77.25 103 THR A N 1
ATOM 795 C CA . THR A 1 103 ? 3.715 49.75 17.047 1 77.25 103 THR A CA 1
ATOM 796 C C . THR A 1 103 ? 2.77 48.719 16.406 1 77.25 103 THR A C 1
ATOM 798 O O . THR A 1 103 ? 3.129 47.562 16.234 1 77.25 103 THR A O 1
ATOM 801 N N . ILE A 1 104 ? 1.649 49.188 15.961 1 73.75 104 ILE A N 1
ATOM 802 C CA . ILE A 1 104 ? 0.641 48.281 15.391 1 73.75 104 ILE A CA 1
ATOM 803 C C . ILE A 1 104 ? 1.121 47.781 14.031 1 73.75 104 ILE A C 1
ATOM 805 O O . ILE A 1 104 ? 1.08 46.562 13.773 1 73.75 104 ILE A O 1
ATOM 809 N N . VAL A 1 105 ? 1.556 48.656 13.219 1 78.25 105 VAL A N 1
ATOM 810 C CA . VAL A 1 105 ? 1.991 48.281 11.875 1 78.25 105 VAL A CA 1
ATOM 811 C C . VAL A 1 105 ? 3.174 47.312 11.953 1 78.25 105 VAL A C 1
ATOM 813 O O . VAL A 1 105 ? 3.207 46.312 11.25 1 78.25 105 VAL A O 1
ATOM 816 N N . LEU A 1 106 ? 4.09 47.656 12.812 1 79.44 106 LEU A N 1
ATOM 817 C CA . LEU A 1 106 ? 5.277 46.812 12.953 1 79.44 106 LEU A CA 1
ATOM 818 C C . LEU A 1 106 ? 4.922 45.469 13.539 1 79.44 106 LEU A C 1
ATOM 820 O O . LEU A 1 106 ? 5.418 44.438 13.078 1 79.44 106 LEU A O 1
ATOM 824 N N . SER A 1 107 ? 4.102 45.5 14.547 1 76.25 107 SER A N 1
ATOM 825 C CA . SER A 1 107 ? 3.727 44.25 15.203 1 76.25 107 SER A CA 1
ATOM 826 C C . SER A 1 107 ? 2.992 43.344 14.242 1 76.25 107 SER A C 1
ATOM 828 O O . SER A 1 107 ? 3.295 42.156 14.172 1 76.25 107 SER A O 1
ATOM 830 N N . VAL A 1 108 ? 2.08 43.875 13.445 1 76.62 108 VAL A N 1
ATOM 831 C CA . VAL A 1 108 ? 1.278 43.094 12.523 1 76.62 108 VAL A CA 1
ATOM 832 C C . VAL A 1 108 ? 2.166 42.531 11.414 1 76.62 108 VAL A C 1
ATOM 834 O O . VAL A 1 108 ? 2.109 41.344 11.094 1 76.62 108 VAL A O 1
ATOM 837 N N . SER A 1 109 ? 2.941 43.375 10.844 1 81.38 109 SER A N 1
ATOM 838 C CA . SER A 1 109 ? 3.779 42.969 9.719 1 81.38 109 SER A CA 1
ATOM 839 C C . SER A 1 109 ? 4.848 41.969 10.156 1 81.38 109 SER A C 1
ATOM 841 O O . SER A 1 109 ? 5.047 40.938 9.508 1 81.38 109 SER A O 1
ATOM 843 N N . PHE A 1 110 ? 5.477 42.281 11.305 1 81.19 110 PHE A N 1
ATOM 844 C CA . PHE A 1 110 ? 6.555 41.438 11.789 1 81.19 110 PHE A CA 1
ATOM 845 C C . PHE A 1 110 ? 6.012 40.094 12.273 1 81.19 110 PHE A C 1
ATOM 847 O O . PHE A 1 110 ? 6.59 39.031 11.992 1 81.19 110 PHE A O 1
ATOM 854 N N . VAL A 1 111 ? 4.926 40.188 12.961 1 83.62 111 VAL A N 1
ATOM 855 C CA . VAL A 1 111 ? 4.328 38.969 13.484 1 83.62 111 VAL A CA 1
ATOM 856 C C . VAL A 1 111 ? 3.844 38.094 12.328 1 83.62 111 VAL A C 1
ATOM 858 O O . VAL A 1 111 ? 4.055 36.875 12.336 1 83.62 111 VAL A O 1
ATOM 861 N N . LEU A 1 112 ? 3.281 38.688 11.398 1 87.88 112 LEU A N 1
ATOM 862 C CA . LEU A 1 112 ? 2.74 37.938 10.281 1 87.88 112 LEU A CA 1
ATOM 863 C C . LEU A 1 112 ? 3.854 37.25 9.508 1 87.88 112 LEU A C 1
ATOM 865 O O . LEU A 1 112 ? 3.789 36.031 9.266 1 87.88 112 LEU A O 1
ATOM 869 N N . VAL A 1 113 ? 4.883 37.938 9.188 1 90.94 113 VAL A N 1
ATOM 870 C CA . VAL A 1 113 ? 5.926 37.406 8.312 1 90.94 113 VAL A CA 1
ATOM 871 C C . VAL A 1 113 ? 6.852 36.469 9.117 1 90.94 113 VAL A C 1
ATOM 873 O O . VAL A 1 113 ? 7.027 35.312 8.773 1 90.94 113 VAL A O 1
ATOM 876 N N . PHE A 1 114 ? 7.344 36.969 10.289 1 91.88 114 PHE A N 1
ATOM 877 C CA . PHE A 1 114 ? 8.391 36.25 11.016 1 91.88 114 PHE A CA 1
ATOM 878 C C . PHE A 1 114 ? 7.789 35.406 12.133 1 91.88 114 PHE A C 1
ATOM 880 O O . PHE A 1 114 ? 8.43 34.469 12.617 1 91.88 114 PHE A O 1
ATOM 887 N N . GLY A 1 115 ? 6.621 35.75 12.508 1 91.25 115 GLY A N 1
ATOM 888 C CA . GLY A 1 115 ? 5.98 35.031 13.594 1 91.25 115 GLY A CA 1
ATOM 889 C C . GLY A 1 115 ? 5.059 33.938 13.109 1 91.25 115 GLY A C 1
ATOM 890 O O . GLY A 1 115 ? 4.695 33.031 13.875 1 91.25 115 GLY A O 1
ATOM 891 N N . GLU A 1 116 ? 4.664 33.969 11.805 1 93.31 116 GLU A N 1
ATOM 892 C CA . GLU A 1 116 ? 3.666 33 11.352 1 93.31 116 GLU A CA 1
ATOM 893 C C . GLU A 1 116 ? 4.02 32.438 9.977 1 93.31 116 GLU A C 1
ATOM 895 O O . GLU A 1 116 ? 4.395 31.281 9.859 1 93.31 116 GLU A O 1
ATOM 900 N N . VAL A 1 117 ? 4.164 33.312 8.977 1 94.44 117 VAL A N 1
ATOM 901 C CA . VAL A 1 117 ? 4.262 32.875 7.59 1 94.44 117 VAL A CA 1
ATOM 902 C C . VAL A 1 117 ? 5.566 32.094 7.387 1 94.44 117 VAL A C 1
ATOM 904 O O . VAL A 1 117 ? 5.555 30.938 6.977 1 94.44 117 VAL A O 1
ATOM 907 N N . LEU A 1 118 ? 6.633 32.688 7.719 1 95.44 118 LEU A N 1
ATOM 908 C CA . LEU A 1 118 ? 7.941 32.094 7.465 1 95.44 118 LEU A CA 1
ATOM 909 C C . LEU A 1 118 ? 8.141 30.828 8.305 1 95.44 118 LEU A C 1
ATOM 911 O O . LEU A 1 118 ? 8.5 29.781 7.777 1 95.44 118 LEU A O 1
ATOM 915 N N . PRO A 1 119 ? 7.859 30.938 9.555 1 96.31 119 PRO A N 1
ATOM 916 C CA . PRO A 1 119 ? 8.062 29.75 10.375 1 96.31 119 PRO A CA 1
ATOM 917 C C . PRO A 1 119 ? 7.152 28.594 9.961 1 96.31 119 PRO A C 1
ATOM 919 O O . PRO A 1 119 ? 7.59 27.438 9.938 1 96.31 119 PRO A O 1
ATOM 922 N N . GLN A 1 120 ? 5.918 28.859 9.625 1 96.19 120 GLN A N 1
ATOM 923 C CA . GLN A 1 120 ? 4.992 27.797 9.227 1 96.19 120 GLN A CA 1
ATOM 924 C C . GLN A 1 120 ? 5.418 27.156 7.902 1 96.19 120 GLN A C 1
ATOM 926 O O . GLN A 1 120 ? 5.379 25.938 7.754 1 96.19 120 GLN A O 1
ATOM 931 N N . ALA A 1 121 ? 5.891 27.953 7 1 94.31 121 ALA A N 1
ATOM 932 C CA . ALA A 1 121 ? 6.383 27.438 5.727 1 94.31 121 ALA A CA 1
ATOM 933 C C . ALA A 1 121 ? 7.637 26.594 5.926 1 94.31 121 ALA A C 1
ATOM 935 O O . ALA A 1 121 ? 7.805 25.547 5.281 1 94.31 121 ALA A O 1
ATOM 936 N N . PHE A 1 122 ? 8.445 27.047 6.863 1 93.94 122 PHE A N 1
ATOM 937 C CA . PHE A 1 122 ? 9.695 26.359 7.152 1 93.94 122 PHE A CA 1
ATOM 938 C C . PHE A 1 122 ? 9.422 25 7.781 1 93.94 122 PHE A C 1
ATOM 940 O O . PHE A 1 122 ? 10.023 24 7.387 1 93.94 122 PHE A O 1
ATOM 947 N N . CYS A 1 123 ? 8.477 24.859 8.664 1 95.25 123 CYS A N 1
ATOM 948 C CA . CYS A 1 123 ? 8.219 23.641 9.422 1 95.25 123 CYS A CA 1
ATOM 949 C C . CYS A 1 123 ? 7.367 22.656 8.609 1 95.25 123 CYS A C 1
ATOM 951 O O . CYS A 1 123 ? 7.227 21.5 8.977 1 95.25 123 CYS A O 1
ATOM 953 N N . THR A 1 124 ? 6.785 23.109 7.523 1 91.94 124 THR A N 1
ATOM 954 C CA . THR A 1 124 ? 6.008 22.219 6.656 1 91.94 124 THR A CA 1
ATOM 955 C C . THR A 1 124 ? 6.785 21.891 5.387 1 91.94 124 THR A C 1
ATOM 957 O O . THR A 1 124 ? 6.25 21.266 4.473 1 91.94 124 THR A O 1
ATOM 960 N N . GLY A 1 125 ? 7.949 22.219 5.359 1 88.5 125 GLY A N 1
ATOM 961 C CA . GLY A 1 125 ? 8.805 21.984 4.203 1 88.5 125 GLY A CA 1
ATOM 962 C C . GLY A 1 125 ? 9.32 20.562 4.113 1 88.5 125 GLY A C 1
ATOM 963 O O . GLY A 1 125 ? 8.828 19.672 4.809 1 88.5 125 GLY A O 1
ATOM 964 N N . PRO A 1 126 ? 10.273 20.359 3.271 1 86.62 126 PRO A N 1
ATOM 965 C CA . PRO A 1 126 ? 10.797 19.016 3.016 1 86.62 126 PRO A CA 1
ATOM 966 C C . PRO A 1 126 ? 11.453 18.391 4.25 1 86.62 126 PRO A C 1
ATOM 968 O O . PRO A 1 126 ? 11.477 17.172 4.391 1 86.62 126 PRO A O 1
ATOM 971 N N . ASP A 1 127 ? 11.984 19.203 5.129 1 91.44 127 ASP A N 1
ATOM 972 C CA . ASP A 1 127 ? 12.664 18.688 6.312 1 91.44 127 ASP A CA 1
ATOM 973 C C . ASP A 1 127 ? 11.734 18.672 7.523 1 91.44 127 ASP A C 1
ATOM 975 O O . ASP A 1 127 ? 12.195 18.781 8.664 1 91.44 127 ASP A O 1
ATOM 979 N N . GLN A 1 128 ? 10.5 18.578 7.203 1 93.56 128 GLN A N 1
ATOM 980 C CA . GLN A 1 128 ? 9.477 18.656 8.234 1 93.56 128 GLN A CA 1
ATOM 981 C C . GLN A 1 128 ? 9.742 17.641 9.352 1 93.56 128 GLN A C 1
ATOM 983 O O . GLN A 1 128 ? 9.758 18 10.531 1 93.56 128 GLN A O 1
ATOM 988 N N . LEU A 1 129 ? 10 16.406 9.008 1 93.81 129 LEU A N 1
ATOM 989 C CA . LEU A 1 129 ? 10.195 15.352 9.984 1 93.81 129 LEU A CA 1
ATOM 990 C C . LEU A 1 129 ? 11.477 15.57 10.789 1 93.81 129 LEU A C 1
ATOM 992 O O . LEU A 1 129 ? 11.508 15.344 12 1 93.81 129 LEU A O 1
ATOM 996 N N . LYS A 1 130 ? 12.477 15.984 10.094 1 95.25 130 LYS A N 1
ATOM 997 C CA . LYS A 1 130 ? 13.75 16.281 10.742 1 95.25 130 LYS A CA 1
ATOM 998 C C . LYS A 1 130 ? 13.594 17.406 11.766 1 95.25 130 LYS A C 1
ATOM 1000 O O . LYS A 1 130 ? 14.102 17.312 12.883 1 95.25 130 LYS A O 1
ATOM 1005 N N . ILE A 1 131 ? 12.945 18.422 11.383 1 96.62 131 ILE A N 1
ATOM 1006 C CA . ILE A 1 131 ? 12.703 19.562 12.266 1 96.62 131 ILE A CA 1
ATOM 1007 C C . ILE A 1 131 ? 11.906 19.109 13.484 1 96.62 131 ILE A C 1
ATOM 1009 O O . ILE A 1 131 ? 12.25 19.438 14.625 1 96.62 131 ILE A O 1
ATOM 1013 N N . ALA A 1 132 ? 10.852 18.344 13.273 1 97 132 ALA A N 1
ATOM 1014 C CA . ALA A 1 132 ? 10.023 17.828 14.359 1 97 132 ALA A CA 1
ATOM 1015 C C . ALA A 1 132 ? 10.859 17 15.336 1 97 132 ALA A C 1
ATOM 1017 O O . ALA A 1 132 ? 10.688 17.109 16.562 1 97 132 ALA A O 1
ATOM 1018 N N . TYR A 1 133 ? 11.797 16.234 14.797 1 96.5 133 TYR A N 1
ATOM 1019 C CA . TYR A 1 133 ? 12.641 15.383 15.625 1 96.5 133 TYR A CA 1
ATOM 1020 C C . TYR A 1 133 ? 13.484 16.219 16.578 1 96.5 133 TYR A C 1
ATOM 1022 O O . TYR A 1 133 ? 13.5 15.961 17.797 1 96.5 133 TYR A O 1
ATOM 1030 N N . TYR A 1 134 ? 14.125 17.203 16.062 1 97.31 134 TYR A N 1
ATOM 1031 C CA . TYR A 1 134 ? 15.055 18 16.859 1 97.31 134 TYR A CA 1
ATOM 1032 C C . TYR A 1 134 ? 14.305 18.891 17.828 1 97.31 134 TYR A C 1
ATOM 1034 O O . TYR A 1 134 ? 14.828 19.234 18.891 1 97.31 134 TYR A O 1
ATOM 1042 N N . MET A 1 135 ? 13.094 19.188 17.531 1 97.44 135 MET A N 1
ATOM 1043 C CA . MET A 1 135 ? 12.336 20.109 18.375 1 97.44 135 MET A CA 1
ATOM 1044 C C . MET A 1 135 ? 11.516 19.344 19.406 1 97.44 135 MET A C 1
ATOM 1046 O O . MET A 1 135 ? 10.898 19.953 20.297 1 97.44 135 MET A O 1
ATOM 1050 N N . THR A 1 136 ? 11.508 18.031 19.406 1 97 136 THR A N 1
ATOM 1051 C CA . THR A 1 136 ? 10.695 17.203 20.281 1 97 136 THR A CA 1
ATOM 1052 C C . THR A 1 136 ? 11.023 17.5 21.75 1 97 136 THR A C 1
ATOM 1054 O O . THR A 1 136 ? 10.117 17.688 22.562 1 97 136 THR A O 1
ATOM 1057 N N . PRO A 1 137 ? 12.305 17.594 22.094 1 97.06 137 PRO A N 1
ATOM 1058 C CA . PRO A 1 137 ? 12.578 17.891 23.5 1 97.06 137 PRO A CA 1
ATOM 1059 C C . PRO A 1 137 ? 12.039 19.25 23.938 1 97.06 137 PRO A C 1
ATOM 1061 O O . PRO A 1 137 ? 11.531 19.391 25.062 1 97.06 137 PRO A O 1
ATOM 1064 N N . LEU A 1 138 ? 12.18 20.203 23.141 1 97.5 138 LEU A N 1
ATOM 1065 C CA . LEU A 1 138 ? 11.641 21.516 23.438 1 97.5 138 LEU A CA 1
ATOM 1066 C C . LEU A 1 138 ? 10.133 21.469 23.625 1 97.5 138 LEU A C 1
ATOM 1068 O O . LEU A 1 138 ? 9.594 22.062 24.562 1 97.5 138 LEU A O 1
ATOM 1072 N N . VAL A 1 139 ? 9.469 20.75 22.719 1 97.62 139 VAL A N 1
ATOM 1073 C CA . VAL A 1 139 ? 8.016 20.625 22.781 1 97.62 139 VAL A CA 1
ATOM 1074 C C . VAL A 1 139 ? 7.609 19.953 24.094 1 97.62 139 VAL A C 1
ATOM 1076 O O . VAL A 1 139 ? 6.645 20.375 24.734 1 97.62 139 VAL A O 1
ATOM 1079 N N . ARG A 1 140 ? 8.32 19.016 24.516 1 96.94 140 ARG A N 1
ATOM 1080 C CA . ARG A 1 140 ? 8.016 18.328 25.766 1 96.94 140 ARG A CA 1
ATOM 1081 C C . ARG A 1 140 ? 8.117 19.281 26.953 1 96.94 140 ARG A C 1
ATOM 1083 O O . ARG A 1 140 ? 7.277 19.234 27.859 1 96.94 140 ARG A O 1
ATOM 1090 N N . ILE A 1 141 ? 9.133 20.062 26.906 1 97.81 141 ILE A N 1
ATOM 1091 C CA . ILE A 1 141 ? 9.32 21.031 27.984 1 97.81 141 ILE A CA 1
ATOM 1092 C C . ILE A 1 141 ? 8.148 22.016 28 1 97.81 141 ILE A C 1
ATOM 1094 O O . ILE A 1 141 ? 7.602 22.328 29.062 1 97.81 141 ILE A O 1
ATOM 1098 N N . ILE A 1 142 ? 7.742 22.484 26.859 1 97.62 142 ILE A N 1
ATOM 1099 C CA . ILE A 1 142 ? 6.652 23.438 26.75 1 97.62 142 ILE A CA 1
ATOM 1100 C C . ILE A 1 142 ? 5.352 22.812 27.219 1 97.62 142 ILE A C 1
ATOM 1102 O O . ILE A 1 142 ? 4.531 23.469 27.875 1 97.62 142 ILE A O 1
ATOM 1106 N N . VAL A 1 143 ? 5.148 21.547 26.953 1 97.12 143 VAL A N 1
ATOM 1107 C CA . VAL A 1 143 ? 3.953 20.828 27.391 1 97.12 143 VAL A CA 1
ATOM 1108 C C . VAL A 1 143 ? 3.896 20.797 28.922 1 97.12 143 VAL A C 1
ATOM 1110 O O . VAL A 1 143 ? 2.838 21 29.516 1 97.12 143 VAL A O 1
ATOM 1113 N N . VAL A 1 144 ? 5.016 20.562 29.484 1 96.94 144 VAL A N 1
ATOM 1114 C C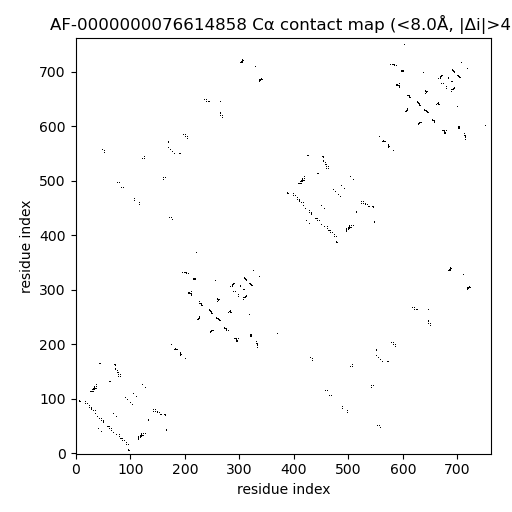A . VAL A 1 144 ? 5.062 20.484 30.938 1 96.94 144 VAL A CA 1
ATOM 1115 C C . VAL A 1 144 ? 4.77 21.844 31.547 1 96.94 144 VAL A C 1
ATOM 1117 O O . VAL A 1 144 ? 4.02 21.953 32.531 1 96.94 144 VAL A O 1
ATOM 1120 N N . ILE A 1 145 ? 5.312 22.859 30.969 1 97.06 145 ILE A N 1
ATOM 1121 C CA . ILE A 1 145 ? 5.164 24.219 31.469 1 97.06 145 ILE A CA 1
ATOM 1122 C C . ILE A 1 145 ? 3.699 24.641 31.391 1 97.06 145 ILE A C 1
ATOM 1124 O O . ILE A 1 145 ? 3.152 25.203 32.344 1 97.06 145 ILE A O 1
ATOM 1128 N N . PHE A 1 146 ? 3.045 24.391 30.312 1 96.62 146 PHE A N 1
ATOM 1129 C CA . PHE A 1 146 ? 1.696 24.891 30.078 1 96.62 146 PHE A CA 1
ATOM 1130 C C . PHE A 1 146 ? 0.659 23.812 30.375 1 96.62 146 PHE A C 1
ATOM 1132 O O . PHE A 1 146 ? -0.521 23.984 30.062 1 96.62 146 PHE A O 1
ATOM 1139 N N . PHE A 1 147 ? 1.049 22.75 31.016 1 96.19 147 PHE A N 1
ATOM 1140 C CA . PHE A 1 147 ? 0.208 21.578 31.266 1 96.19 147 PHE A CA 1
ATOM 1141 C C . PHE A 1 147 ? -1.034 21.969 32.062 1 96.19 147 PHE A C 1
ATOM 1143 O O . PHE A 1 147 ? -2.141 21.516 31.734 1 96.19 147 PHE A O 1
ATOM 1150 N N . PRO A 1 148 ? -0.877 22.812 33.031 1 96.31 148 PRO A N 1
ATOM 1151 C CA . PRO A 1 148 ? -2.059 23.141 33.844 1 96.31 148 PRO A CA 1
ATOM 1152 C C . PRO A 1 148 ? -3.154 23.812 33 1 96.31 148 PRO A C 1
ATOM 1154 O O . PRO A 1 148 ? -4.34 23.656 33.312 1 96.31 148 PRO A O 1
ATOM 1157 N N . ILE A 1 149 ? -2.844 24.516 32 1 94 149 ILE A N 1
ATOM 1158 C CA . ILE A 1 149 ? -3.816 25.219 31.172 1 94 149 ILE A CA 1
ATOM 1159 C C . ILE A 1 149 ? -4.23 24.344 29.984 1 94 149 ILE A C 1
ATOM 1161 O O . ILE A 1 149 ? -5.422 24.203 29.703 1 94 149 ILE A O 1
ATOM 1165 N N . SER A 1 150 ? -3.303 23.734 29.406 1 95.94 150 SER A N 1
ATOM 1166 C CA . SER A 1 150 ? -3.533 23.031 28.156 1 95.94 150 SER A CA 1
ATOM 1167 C C . SER A 1 150 ? -4.238 21.688 28.391 1 95.94 150 SER A C 1
ATOM 1169 O O . SER A 1 150 ? -5.027 21.25 27.562 1 95.94 150 SER A O 1
ATOM 1171 N N . TYR A 1 151 ? -4.023 21.047 29.484 1 95.94 151 TYR A N 1
ATOM 1172 C CA . TYR A 1 151 ? -4.57 19.719 29.734 1 95.94 151 TYR A CA 1
ATOM 1173 C C . TYR A 1 151 ? -6.09 19.766 29.844 1 95.94 151 TYR A C 1
ATOM 1175 O O . TYR A 1 151 ? -6.793 19.016 29.172 1 95.94 151 TYR A O 1
ATOM 1183 N N . PRO A 1 152 ? -6.621 20.641 30.734 1 95.75 152 PRO A N 1
ATOM 1184 C CA . PRO A 1 152 ? -8.086 20.703 30.812 1 95.75 152 PRO A CA 1
ATOM 1185 C C . PRO A 1 152 ? -8.734 21.078 29.484 1 95.75 152 PRO A C 1
ATOM 1187 O O . PRO A 1 152 ? -9.789 20.531 29.141 1 95.75 152 PRO A O 1
ATOM 1190 N N . ILE A 1 153 ? -8.172 21.969 28.766 1 94.94 153 ILE A N 1
ATOM 1191 C CA . ILE A 1 153 ? -8.727 22.375 27.469 1 94.94 153 ILE A CA 1
ATOM 1192 C C . ILE A 1 153 ? -8.695 21.203 26.5 1 94.94 153 ILE A C 1
ATOM 1194 O O . ILE A 1 153 ? -9.664 20.953 25.781 1 94.94 153 ILE A O 1
ATOM 1198 N N . SER A 1 154 ? -7.566 20.516 26.531 1 95.19 154 SER A N 1
ATOM 1199 C CA . SER A 1 154 ? -7.426 19.375 25.641 1 95.19 154 SER A CA 1
ATOM 1200 C C . SER A 1 154 ? -8.453 18.297 25.953 1 95.19 154 SER A C 1
ATOM 1202 O O . SER A 1 154 ? -8.969 17.641 25.047 1 95.19 154 SER A O 1
ATOM 1204 N N . LYS A 1 155 ? -8.805 18.094 27.203 1 95 155 LYS A N 1
ATOM 1205 C CA . LYS A 1 155 ? -9.805 17.109 27.609 1 95 155 LYS A CA 1
ATOM 1206 C C . LYS A 1 155 ? -11.195 17.5 27.109 1 95 155 LYS A C 1
ATOM 1208 O O . LYS A 1 155 ? -11.977 16.641 26.688 1 95 155 LYS A O 1
ATOM 1213 N N . ILE A 1 156 ? -11.422 18.719 27.188 1 95.06 156 ILE A N 1
ATOM 1214 C CA . ILE A 1 156 ? -12.703 19.219 26.688 1 95.06 156 ILE A CA 1
ATOM 1215 C C . ILE A 1 156 ? -12.789 19 25.188 1 95.06 156 ILE A C 1
ATOM 1217 O O . ILE A 1 156 ? -13.828 18.562 24.672 1 95.06 156 ILE A O 1
ATOM 1221 N N . LEU A 1 157 ? -11.75 19.266 24.531 1 94.31 157 LEU A N 1
ATOM 1222 C CA . LEU A 1 157 ? -11.719 19.078 23.078 1 94.31 157 LEU A CA 1
ATOM 1223 C C . LEU A 1 157 ? -11.906 17.609 22.719 1 94.31 157 LEU A C 1
ATOM 1225 O O . LEU A 1 157 ? -12.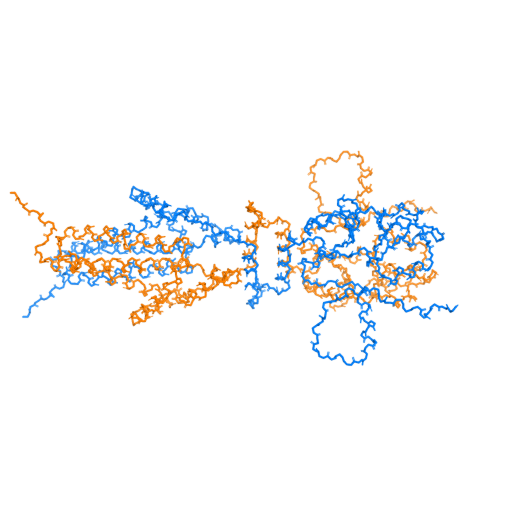617 17.281 21.781 1 94.31 157 LEU A O 1
ATOM 1229 N N . ASN A 1 158 ? -11.203 16.766 23.5 1 92.25 158 ASN A N 1
ATOM 1230 C CA . ASN A 1 158 ? -11.352 15.328 23.281 1 92.25 158 ASN A CA 1
ATOM 1231 C C . ASN A 1 158 ? -12.789 14.883 23.469 1 92.25 158 ASN A C 1
ATOM 1233 O O . ASN A 1 158 ? -13.273 13.984 22.766 1 92.25 158 ASN A O 1
ATOM 1237 N N . TRP A 1 159 ? -13.398 15.453 24.375 1 92.88 159 TRP A N 1
ATOM 1238 C CA . TRP A 1 159 ? -14.789 15.133 24.656 1 92.88 159 TRP A CA 1
ATOM 1239 C C . TRP A 1 159 ? -15.703 15.641 23.531 1 92.88 159 TRP A C 1
ATOM 1241 O O . TRP A 1 159 ? -16.641 14.953 23.141 1 92.88 159 TRP A O 1
ATOM 1251 N N . CYS A 1 160 ? -15.438 16.75 22.984 1 91.25 160 CYS A N 1
ATOM 1252 C CA . CYS A 1 160 ? -16.281 17.391 21.984 1 91.25 160 CYS A CA 1
ATOM 1253 C C . CYS A 1 160 ? -16.031 16.781 20.609 1 91.25 160 CYS A C 1
ATOM 1255 O O . CYS A 1 160 ? -16.984 16.578 19.844 1 91.25 160 CYS A O 1
ATOM 1257 N N . PHE A 1 161 ? -14.781 16.562 20.25 1 89.44 161 PHE A N 1
ATOM 1258 C CA . PHE A 1 161 ? -14.469 16.234 18.859 1 89.44 161 PHE A CA 1
ATOM 1259 C C . PHE A 1 161 ? -13.891 14.82 18.75 1 89.44 161 PHE A C 1
ATOM 1261 O O . PHE A 1 161 ? -13.68 14.312 17.656 1 89.44 161 PHE A O 1
ATOM 1268 N N . GLY A 1 162 ? -13.703 14.195 19.859 1 84.31 162 GLY A N 1
ATOM 1269 C CA . GLY A 1 162 ? -13.133 12.859 19.875 1 84.31 162 GLY A CA 1
ATOM 1270 C C . GLY A 1 162 ? -11.617 12.859 19.797 1 84.31 162 GLY A C 1
ATOM 1271 O O . GLY A 1 162 ? -11 13.891 19.547 1 84.31 162 GLY A O 1
ATOM 1272 N N . LYS A 1 163 ? -11.039 11.695 20 1 76.31 163 LYS A N 1
ATOM 1273 C CA . LYS A 1 163 ? -9.586 11.531 19.938 1 76.31 163 LYS A CA 1
ATOM 1274 C C . LYS A 1 163 ? -9.117 11.312 18.5 1 76.31 163 LYS A C 1
ATOM 1276 O O . LYS A 1 163 ? -9.875 10.812 17.672 1 76.31 163 LYS A O 1
ATOM 1281 N N . HIS A 1 164 ? -8.031 11.938 18.172 1 68.06 164 HIS A N 1
ATOM 1282 C CA . HIS A 1 164 ? -7.453 11.773 16.828 1 68.06 164 HIS A CA 1
ATOM 1283 C C . HIS A 1 164 ? -7.25 10.305 16.5 1 68.06 164 HIS A C 1
ATOM 1285 O O . HIS A 1 164 ? -6.652 9.562 17.281 1 68.06 164 HIS A O 1
ATOM 1291 N N . ARG A 1 165 ? -8.109 9.875 15.555 1 60.44 165 ARG A N 1
ATOM 1292 C CA . ARG A 1 165 ? -8.055 8.461 15.219 1 60.44 165 ARG A CA 1
ATOM 1293 C C . ARG A 1 165 ? -7.012 8.188 14.141 1 60.44 165 ARG A C 1
ATOM 1295 O O . ARG A 1 165 ? -6.805 9.008 13.25 1 60.44 165 ARG A O 1
ATOM 1302 N N . SER A 1 166 ? -6.25 7.129 14.461 1 61.44 166 SER A N 1
ATOM 1303 C CA . SER A 1 166 ? -5.254 6.625 13.523 1 61.44 166 SER A CA 1
ATOM 1304 C C . SER A 1 166 ? -5.906 6.125 12.234 1 61.44 166 SER A C 1
ATOM 1306 O O . SER A 1 166 ? -7.02 5.602 12.258 1 61.44 166 SER A O 1
ATOM 1308 N N . TYR A 1 167 ? -5.391 6.578 11.109 1 61.94 167 TYR A N 1
ATOM 1309 C CA . TYR A 1 167 ? -5.855 6.168 9.789 1 61.94 167 TYR A CA 1
ATOM 1310 C C . TYR A 1 167 ? -5.797 4.656 9.633 1 61.94 167 TYR A C 1
ATOM 1312 O O . TYR A 1 167 ? -4.785 4.027 9.969 1 61.94 167 TYR A O 1
ATOM 1320 N N . LYS A 1 168 ? -7.055 4.062 9.453 1 67.31 168 LYS A N 1
ATOM 1321 C CA . LYS A 1 168 ? -7.086 2.633 9.148 1 67.31 168 LYS A CA 1
ATOM 1322 C C . LYS A 1 168 ? -7.281 2.391 7.656 1 67.31 168 LYS A C 1
ATOM 1324 O O . LYS A 1 168 ? -8.234 2.896 7.059 1 67.31 168 LYS A O 1
ATOM 1329 N N . LEU A 1 169 ? -6.27 1.831 7.07 1 75.38 169 LEU A N 1
ATOM 1330 C CA . LEU A 1 169 ? -6.355 1.476 5.656 1 75.38 169 LEU A CA 1
ATOM 1331 C C . LEU A 1 169 ? -7.148 0.187 5.469 1 75.38 169 LEU A C 1
ATOM 1333 O O . LEU A 1 169 ? -7.039 -0.738 6.277 1 75.38 169 LEU A O 1
ATOM 1337 N N . ASN A 1 170 ? -8.086 0.191 4.523 1 77.5 170 ASN A N 1
ATOM 1338 C CA . ASN A 1 170 ? -8.734 -1.056 4.141 1 77.5 170 ASN A CA 1
ATOM 1339 C C . ASN A 1 170 ? -8.102 -1.661 2.893 1 77.5 170 ASN A C 1
ATOM 1341 O O . ASN A 1 170 ? -7.141 -1.107 2.348 1 77.5 170 ASN A O 1
ATOM 1345 N N . ASN A 1 171 ? -8.602 -2.822 2.506 1 79.31 171 ASN A N 1
ATOM 1346 C CA . ASN A 1 171 ? -8.047 -3.537 1.36 1 79.31 171 ASN A CA 1
ATOM 1347 C C . ASN A 1 171 ? -8.148 -2.713 0.081 1 79.31 171 ASN A C 1
ATOM 1349 O O . ASN A 1 171 ? -7.23 -2.713 -0.739 1 79.31 171 ASN A O 1
ATOM 1353 N N . ASP A 1 172 ? -9.188 -2.033 -0.058 1 81.06 172 ASP A N 1
ATOM 1354 C CA . ASP A 1 172 ? -9.367 -1.204 -1.245 1 81.06 172 ASP A CA 1
ATOM 1355 C C . ASP A 1 172 ? -8.367 -0.05 -1.265 1 81.06 172 ASP A C 1
ATOM 1357 O O . ASP A 1 172 ? -7.902 0.359 -2.33 1 81.06 172 ASP A O 1
ATOM 136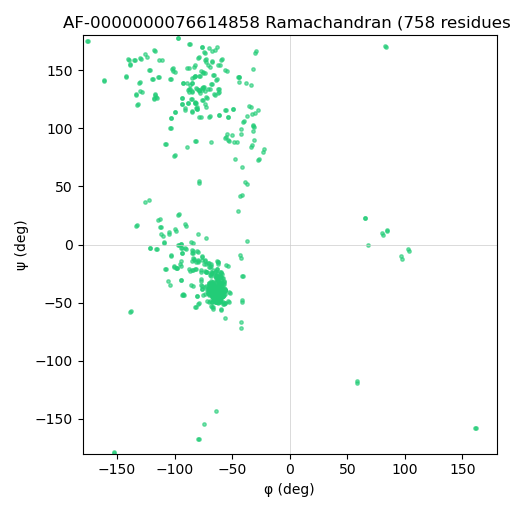1 N N . ASP A 1 173 ? -8.094 0.401 -0.103 1 80.94 173 ASP A N 1
ATOM 1362 C CA . ASP A 1 173 ? -7.09 1.459 -0 1 80.94 173 ASP A CA 1
ATOM 1363 C C . ASP A 1 173 ? -5.719 0.96 -0.442 1 80.94 173 ASP A C 1
ATOM 1365 O O . ASP A 1 173 ? -4.988 1.668 -1.143 1 80.94 173 ASP A O 1
ATOM 1369 N N . ILE A 1 174 ? -5.449 -0.206 -0.059 1 82.75 174 ILE A N 1
ATOM 1370 C CA . ILE A 1 174 ? -4.168 -0.796 -0.431 1 82.75 174 ILE A CA 1
ATOM 1371 C C . ILE A 1 174 ? -4.121 -1.021 -1.94 1 82.75 174 ILE A C 1
ATOM 1373 O O . ILE A 1 174 ? -3.115 -0.723 -2.59 1 82.75 174 ILE A O 1
ATOM 1377 N N . LYS A 1 175 ? -5.141 -1.53 -2.445 1 84.75 175 LYS A N 1
ATOM 1378 C CA . LYS A 1 175 ? -5.215 -1.74 -3.889 1 84.75 175 LYS A CA 1
ATOM 1379 C C . LYS A 1 175 ? -5.039 -0.427 -4.645 1 84.75 175 LYS A C 1
ATOM 1381 O O . LYS A 1 175 ? -4.332 -0.374 -5.652 1 84.75 175 LYS A O 1
ATOM 1386 N N . ALA A 1 176 ? -5.652 0.507 -4.121 1 81.06 176 ALA A N 1
ATOM 1387 C CA . ALA A 1 176 ? -5.539 1.825 -4.742 1 81.06 176 ALA A CA 1
ATOM 1388 C C . ALA A 1 176 ? -4.105 2.34 -4.688 1 81.06 176 ALA A C 1
ATOM 1390 O O . ALA A 1 176 ? -3.598 2.891 -5.668 1 81.06 176 ALA A O 1
ATOM 1391 N N . LEU A 1 177 ? -3.555 2.191 -3.564 1 81.06 177 LEU A N 1
ATOM 1392 C CA . LEU A 1 177 ? -2.182 2.646 -3.381 1 81.06 177 LEU A CA 1
ATOM 1393 C C . LEU A 1 177 ? -1.243 1.96 -4.367 1 81.06 177 LEU A C 1
ATOM 1395 O O . LEU A 1 177 ? -0.372 2.605 -4.957 1 81.06 177 LEU A O 1
ATOM 1399 N N . VAL A 1 178 ? -1.455 0.738 -4.473 1 82.75 178 VAL A N 1
ATOM 1400 C CA . VAL A 1 178 ? -0.642 -0.053 -5.391 1 82.75 178 VAL A CA 1
ATOM 1401 C C . VAL A 1 178 ? -0.891 0.404 -6.828 1 82.75 178 VAL A C 1
ATOM 1403 O O . VAL A 1 178 ? 0.044 0.503 -7.625 1 82.75 178 VAL A O 1
ATOM 1406 N N . SER A 1 179 ? -2.045 0.692 -7.164 1 80.62 179 SER A N 1
ATOM 1407 C CA . SER A 1 179 ? -2.408 1.117 -8.516 1 80.62 179 SER A CA 1
ATOM 1408 C C . SER A 1 179 ? -1.819 2.486 -8.836 1 80.62 179 SER A C 1
ATOM 1410 O O . SER A 1 179 ? -1.429 2.746 -9.977 1 80.62 179 SER A O 1
ATOM 1412 N N . ILE A 1 180 ? -1.843 3.275 -7.836 1 75.56 180 ILE A N 1
ATOM 1413 C CA . ILE A 1 180 ? -1.283 4.609 -8.023 1 75.56 180 ILE A CA 1
ATOM 1414 C C . ILE A 1 180 ? 0.219 4.508 -8.281 1 75.56 180 ILE A C 1
ATOM 1416 O O . ILE A 1 180 ? 0.779 5.301 -9.039 1 75.56 180 ILE A O 1
ATOM 1420 N N . HIS A 1 181 ? 0.836 3.594 -7.566 1 73.62 181 HIS A N 1
ATOM 1421 C CA . HIS A 1 181 ? 2.279 3.426 -7.688 1 73.62 181 HIS A CA 1
ATOM 1422 C C . HIS A 1 181 ? 2.646 2.768 -9.016 1 73.62 181 HIS A C 1
ATOM 1424 O O . HIS A 1 181 ? 3.818 2.48 -9.266 1 73.62 181 HIS A O 1
ATOM 1430 N N . THR A 1 182 ? 1.677 2.527 -9.93 1 68.69 182 THR A N 1
ATOM 1431 C CA . THR A 1 182 ? 1.917 2.02 -11.273 1 68.69 182 THR A CA 1
ATOM 1432 C C . THR A 1 182 ? 2.547 3.094 -12.156 1 68.69 182 THR A C 1
ATOM 1434 O O . THR A 1 182 ? 2.447 4.285 -11.859 1 68.69 182 THR A O 1
ATOM 1437 N N . ASN A 1 183 ? 3.23 3.107 -13.18 1 56.09 183 ASN A N 1
ATOM 1438 C CA . ASN A 1 183 ? 3.818 3.764 -14.344 1 56.09 183 ASN A CA 1
ATOM 1439 C C . ASN A 1 183 ? 4.871 4.793 -13.93 1 56.09 183 ASN A C 1
ATOM 1441 O O . ASN A 1 183 ? 5.176 5.711 -14.695 1 56.09 183 ASN A O 1
ATOM 1445 N N . MET A 1 184 ? 5.074 4.922 -12.664 1 47.5 184 MET A N 1
ATOM 1446 C CA . MET A 1 184 ? 5.973 6.07 -12.555 1 47.5 184 MET A CA 1
ATOM 1447 C C . MET A 1 184 ? 7.352 5.738 -13.117 1 47.5 184 MET A C 1
ATOM 1449 O O . MET A 1 184 ? 7.938 4.711 -12.773 1 47.5 184 MET A O 1
ATOM 1453 N N . TYR A 1 185 ? 7.508 5.949 -14.414 1 45.28 185 TYR A N 1
ATOM 1454 C CA . TYR A 1 185 ? 8.672 5.812 -15.273 1 45.28 185 TYR A CA 1
ATOM 1455 C C . TYR A 1 185 ? 9.945 6.242 -14.555 1 45.28 185 TYR A C 1
ATOM 1457 O O . TYR A 1 185 ? 10.992 6.418 -15.18 1 45.28 185 TYR A O 1
ATOM 1465 N N . GLY A 1 186 ? 10.016 6.656 -13.234 1 41.09 186 GLY A N 1
ATOM 1466 C CA . GLY A 1 186 ? 11.289 7.348 -13.125 1 41.09 186 GLY A CA 1
ATOM 1467 C C . GLY A 1 186 ? 12.484 6.438 -13.352 1 41.09 186 GLY A C 1
ATOM 1468 O O . GLY A 1 186 ? 12.336 5.32 -13.852 1 41.09 186 GLY A O 1
ATOM 1469 N N . SER A 1 187 ? 13.703 6.633 -12.562 1 42.09 187 SER A N 1
ATOM 1470 C CA . SER A 1 187 ? 15.086 6.188 -12.734 1 42.09 187 SER A CA 1
ATOM 1471 C C . SER A 1 187 ? 15.211 4.688 -12.516 1 42.09 187 SER A C 1
ATOM 1473 O O . SER A 1 187 ? 14.352 4.07 -11.883 1 42.09 187 SER A O 1
ATOM 1475 N N . ARG A 1 188 ? 16.391 3.996 -12.844 1 44.5 188 ARG A N 1
ATOM 1476 C CA . ARG A 1 188 ? 16.875 2.615 -12.859 1 44.5 188 ARG A CA 1
ATOM 1477 C C . ARG A 1 188 ? 16.422 1.863 -11.617 1 44.5 188 ARG A C 1
ATOM 1479 O O . ARG A 1 188 ? 16.062 0.686 -11.688 1 44.5 188 ARG A O 1
ATOM 1486 N N . HIS A 1 189 ? 16.516 2.309 -10.367 1 45.75 189 HIS A N 1
ATOM 1487 C CA . HIS A 1 189 ? 16.469 1.646 -9.07 1 45.75 189 HIS A CA 1
ATOM 1488 C C . HIS A 1 189 ? 15.078 1.769 -8.445 1 45.75 189 HIS A C 1
ATOM 1490 O O . HIS A 1 189 ? 14.773 1.106 -7.453 1 45.75 189 HIS A O 1
ATOM 1496 N N . ASN A 1 190 ? 14.188 2.674 -8.789 1 51.69 190 ASN A N 1
ATOM 1497 C CA . ASN A 1 190 ? 12.906 2.963 -8.156 1 51.69 190 ASN A CA 1
ATOM 1498 C C . ASN A 1 190 ? 11.75 2.812 -9.133 1 51.69 190 ASN A C 1
ATOM 1500 O O . ASN A 1 190 ? 10.891 3.693 -9.227 1 51.69 190 ASN A O 1
ATOM 1504 N N . LEU A 1 191 ? 11.773 1.86 -9.984 1 59 191 LEU A N 1
ATOM 1505 C CA . LEU A 1 191 ? 10.758 1.703 -11.023 1 59 191 LEU A CA 1
ATOM 1506 C C . LEU A 1 191 ? 9.414 1.306 -10.414 1 59 191 LEU A C 1
ATOM 1508 O O . LEU A 1 191 ? 9.367 0.599 -9.406 1 59 191 LEU A O 1
ATOM 1512 N N . GLY A 1 192 ? 8.398 2.207 -10.438 1 72.5 192 GLY A N 1
ATOM 1513 C CA . GLY A 1 192 ? 7.02 1.881 -10.102 1 72.5 192 GLY A CA 1
ATOM 1514 C C . GLY A 1 192 ? 6.656 0.442 -10.406 1 72.5 192 GLY A C 1
ATOM 1515 O O . GLY A 1 192 ? 7.48 -0.318 -10.922 1 72.5 192 GLY A O 1
ATOM 1516 N N . LEU A 1 193 ? 5.637 -0.011 -9.945 1 82.19 193 LEU A N 1
ATOM 1517 C CA . LEU A 1 193 ? 5.148 -1.367 -10.164 1 82.19 193 LEU A CA 1
ATOM 1518 C C . LEU A 1 193 ? 4.66 -1.54 -11.602 1 82.19 193 LEU A C 1
ATOM 1520 O O . LEU A 1 193 ? 4.051 -0.629 -12.172 1 82.19 193 LEU A O 1
ATOM 1524 N N . MET A 1 194 ? 5.074 -2.633 -12.227 1 83.06 194 MET A N 1
ATOM 1525 C CA . MET A 1 194 ? 4.523 -3.004 -13.523 1 83.06 194 MET A CA 1
ATOM 1526 C C . MET A 1 194 ? 3.055 -3.402 -13.391 1 83.06 194 MET A C 1
ATOM 1528 O O . MET A 1 194 ? 2.605 -3.793 -12.312 1 83.06 194 MET A O 1
ATOM 1532 N N . LYS A 1 195 ? 2.365 -3.295 -14.531 1 84.19 195 LYS A N 1
ATOM 1533 C CA . LYS A 1 195 ? 0.946 -3.641 -14.547 1 84.19 195 LYS A CA 1
ATOM 1534 C C . LYS A 1 195 ? 0.724 -5.066 -14.055 1 84.19 195 LYS A C 1
ATOM 1536 O O . LYS A 1 195 ? -0.217 -5.332 -13.305 1 84.19 195 LYS A O 1
ATOM 1541 N N . VAL A 1 196 ? 1.596 -5.941 -14.445 1 84.5 196 VAL A N 1
ATOM 1542 C CA . VAL A 1 196 ? 1.471 -7.348 -14.078 1 84.5 196 VAL A CA 1
ATOM 1543 C C . VAL A 1 196 ? 1.616 -7.5 -12.57 1 84.5 196 VAL A C 1
ATOM 1545 O O . VAL A 1 196 ? 0.908 -8.297 -11.953 1 84.5 196 VAL A O 1
ATOM 1548 N N . GLN A 1 197 ? 2.508 -6.801 -12.039 1 87.06 197 GLN A N 1
ATOM 1549 C CA . GLN A 1 197 ? 2.703 -6.855 -10.594 1 87.06 197 GLN A CA 1
ATOM 1550 C C . GLN A 1 197 ? 1.475 -6.34 -9.852 1 87.06 197 GLN A C 1
ATOM 1552 O O . GLN A 1 197 ? 1.058 -6.926 -8.852 1 87.06 197 GLN A O 1
ATOM 1557 N N . VAL A 1 198 ? 0.939 -5.27 -10.398 1 87.31 198 VAL A N 1
ATOM 1558 C CA . VAL A 1 198 ? -0.251 -4.691 -9.781 1 87.31 198 VAL A CA 1
ATOM 1559 C C . VAL A 1 198 ? -1.388 -5.711 -9.805 1 87.31 198 VAL A C 1
ATOM 1561 O O . VAL A 1 198 ? -2.076 -5.898 -8.797 1 87.31 198 VAL A O 1
ATOM 1564 N N . LYS A 1 199 ? -1.53 -6.352 -10.875 1 88.19 199 LYS A N 1
ATOM 1565 C CA . LYS A 1 199 ? -2.566 -7.375 -11 1 88.19 199 LYS A CA 1
ATOM 1566 C C . LYS A 1 199 ? -2.346 -8.508 -10 1 88.19 199 LYS A C 1
ATOM 1568 O O . LYS A 1 199 ? -3.297 -8.984 -9.375 1 88.19 199 LYS A O 1
ATOM 1573 N N . MET A 1 200 ? -1.183 -8.891 -9.883 1 89.81 200 MET A N 1
ATOM 1574 C CA . MET A 1 200 ? -0.853 -9.961 -8.953 1 89.81 200 MET A CA 1
ATOM 1575 C C . MET A 1 200 ? -1.172 -9.555 -7.516 1 89.81 200 MET A C 1
ATOM 1577 O O . MET A 1 200 ? -1.694 -10.352 -6.738 1 89.81 200 MET A O 1
ATOM 1581 N N . ILE A 1 201 ? -0.818 -8.367 -7.211 1 89.88 201 ILE A N 1
ATOM 1582 C CA . ILE A 1 201 ? -1.077 -7.875 -5.859 1 89.88 201 ILE A CA 1
ATOM 1583 C C . ILE A 1 201 ? -2.582 -7.852 -5.598 1 89.88 201 ILE A C 1
ATOM 1585 O O . ILE A 1 201 ? -3.041 -8.289 -4.543 1 89.88 201 ILE A O 1
ATOM 1589 N N . HIS A 1 202 ? -3.307 -7.312 -6.586 1 90.06 202 HIS A N 1
ATOM 1590 C CA . HIS A 1 202 ? -4.758 -7.324 -6.465 1 90.06 202 HIS A CA 1
ATOM 1591 C C . HIS A 1 202 ? -5.285 -8.742 -6.277 1 90.06 202 HIS A C 1
ATOM 1593 O O . HIS A 1 202 ? -6.168 -8.984 -5.449 1 90.06 202 HIS A O 1
ATOM 1599 N N . GLY A 1 203 ? -4.742 -9.633 -7.027 1 91.19 203 GLY A N 1
ATOM 1600 C CA . GLY A 1 203 ? -5.137 -11.023 -6.914 1 91.19 203 GLY A CA 1
ATOM 1601 C C . GLY A 1 203 ? -4.867 -11.617 -5.543 1 91.19 203 GLY A C 1
ATOM 1602 O O . GLY A 1 203 ? -5.711 -12.328 -4.992 1 91.19 203 GLY A O 1
ATOM 1603 N N . ALA A 1 204 ? -3.717 -11.344 -5.035 1 89.38 204 ALA A N 1
ATOM 1604 C CA . ALA A 1 204 ? -3.348 -11.828 -3.713 1 89.38 204 ALA A CA 1
ATOM 1605 C C . ALA A 1 204 ? -4.309 -11.312 -2.646 1 89.38 204 ALA A C 1
ATOM 1607 O O . ALA A 1 204 ? -4.684 -12.047 -1.73 1 89.38 204 ALA A O 1
ATOM 1608 N N . ILE A 1 205 ? -4.688 -10.109 -2.799 1 87.5 205 ILE A N 1
ATOM 1609 C CA . ILE A 1 205 ? -5.59 -9.492 -1.832 1 87.5 205 ILE A CA 1
ATOM 1610 C C . ILE A 1 205 ? -6.977 -10.117 -1.95 1 87.5 205 ILE A C 1
ATOM 1612 O O . ILE A 1 205 ? -7.629 -10.391 -0.939 1 87.5 205 ILE A O 1
ATOM 1616 N N . ASP A 1 206 ? -7.418 -10.406 -3.127 1 89.38 206 ASP A N 1
ATOM 1617 C CA . ASP A 1 206 ? -8.773 -10.875 -3.389 1 89.38 206 ASP A CA 1
ATOM 1618 C C . ASP A 1 206 ? -8.914 -12.359 -3.066 1 89.38 206 ASP A C 1
ATOM 1620 O O . ASP A 1 206 ? -10.031 -12.875 -2.969 1 89.38 206 ASP A O 1
ATOM 1624 N N . LEU A 1 207 ? -7.852 -13.07 -2.895 1 88.69 207 LEU A N 1
ATOM 1625 C CA . LEU A 1 207 ? -7.855 -14.523 -2.768 1 88.69 207 LEU A CA 1
ATOM 1626 C C . LEU A 1 207 ? -8.695 -14.961 -1.574 1 88.69 207 LEU A C 1
ATOM 1628 O O . LEU A 1 207 ? -9.32 -16.016 -1.607 1 88.69 207 LEU A O 1
ATOM 1632 N N . ARG A 1 208 ? -8.695 -14.18 -0.55 1 85.19 208 ARG A N 1
ATOM 1633 C CA . ARG A 1 208 ? -9.43 -14.516 0.669 1 85.19 208 ARG A CA 1
ATOM 1634 C C . ARG A 1 208 ? -10.938 -14.492 0.429 1 85.19 208 ARG A C 1
ATOM 1636 O O . ARG A 1 208 ? -11.688 -15.211 1.087 1 85.19 208 ARG A O 1
ATOM 1643 N N . TYR A 1 209 ? -11.359 -13.758 -0.545 1 87.5 209 TYR A N 1
ATOM 1644 C CA . TYR A 1 209 ? -12.781 -13.547 -0.757 1 87.5 209 TYR A CA 1
ATOM 1645 C C . TYR A 1 209 ? -13.297 -14.391 -1.921 1 87.5 209 TYR A C 1
ATOM 1647 O O . TYR A 1 209 ? -14.5 -14.484 -2.143 1 87.5 209 TYR A O 1
ATOM 1655 N N . LYS A 1 210 ? -12.391 -14.969 -2.627 1 91.75 210 LYS A N 1
ATOM 1656 C CA . LYS A 1 210 ? -12.789 -15.852 -3.721 1 91.75 210 LYS A CA 1
ATOM 1657 C C . LYS A 1 210 ? -13.078 -17.266 -3.213 1 91.75 210 LYS A C 1
ATOM 1659 O O . LYS A 1 210 ? -12.273 -17.844 -2.48 1 91.75 210 LYS A O 1
ATOM 1664 N N . LEU A 1 211 ? -14.164 -17.75 -3.625 1 95.25 211 LEU A N 1
ATOM 1665 C CA . LEU A 1 211 ? -14.594 -19.062 -3.148 1 95.25 211 LEU A CA 1
ATOM 1666 C C . LEU A 1 211 ? -14.312 -20.141 -4.191 1 95.25 211 LEU A C 1
ATOM 1668 O O . LEU A 1 211 ? -14.375 -19.875 -5.395 1 95.25 211 LEU A O 1
ATOM 1672 N N . VAL A 1 212 ? -14.102 -21.344 -3.715 1 95.62 212 VAL A N 1
ATOM 1673 C CA . VAL A 1 212 ? -13.797 -22.5 -4.555 1 95.62 212 VAL A CA 1
ATOM 1674 C C . VAL A 1 212 ? -14.945 -22.766 -5.523 1 95.62 212 VAL A C 1
ATOM 1676 O O . VAL A 1 212 ? -14.719 -23 -6.715 1 95.62 212 VAL A O 1
ATOM 1679 N N . LYS A 1 213 ? -16.141 -22.609 -5.109 1 95 213 LYS A N 1
ATOM 1680 C CA . LYS A 1 213 ? -17.328 -22.938 -5.902 1 95 213 LYS A CA 1
ATOM 1681 C C . LYS A 1 213 ? -17.391 -22.094 -7.176 1 95 213 LYS A C 1
ATOM 1683 O O . LYS A 1 213 ? -17.953 -22.531 -8.188 1 95 213 LYS A O 1
ATOM 1688 N N . ASP A 1 214 ? -16.797 -20.906 -7.129 1 93.88 214 ASP A N 1
ATOM 1689 C CA . ASP A 1 214 ? -16.875 -19.984 -8.258 1 93.88 214 ASP A CA 1
ATOM 1690 C C . ASP A 1 214 ? -15.859 -20.359 -9.336 1 93.88 214 ASP A C 1
ATOM 1692 O O . ASP A 1 214 ? -15.891 -19.812 -10.445 1 93.88 214 ASP A O 1
ATOM 1696 N N . HIS A 1 215 ? -15.016 -21.344 -9.031 1 92.75 215 HIS A N 1
ATOM 1697 C CA . HIS A 1 215 ? -13.938 -21.625 -9.969 1 92.75 215 HIS A CA 1
ATOM 1698 C C . HIS A 1 215 ? -13.828 -23.125 -10.227 1 92.75 215 HIS A C 1
ATOM 1700 O O . HIS A 1 215 ? -12.805 -23.594 -10.734 1 92.75 215 HIS A O 1
ATOM 1706 N N . ILE A 1 216 ? -14.789 -23.859 -9.898 1 94.12 216 ILE A N 1
ATOM 1707 C CA . ILE A 1 216 ? -14.773 -25.312 -10.008 1 94.12 216 ILE A CA 1
ATOM 1708 C C . ILE A 1 216 ? -15 -25.719 -11.461 1 94.12 216 ILE A C 1
ATOM 1710 O O . ILE A 1 216 ? -15.664 -25 -12.219 1 94.12 216 ILE A O 1
ATOM 1714 N N . ILE A 1 217 ? -14.383 -26.766 -11.891 1 93.69 217 ILE A N 1
ATOM 1715 C CA . ILE A 1 217 ? -14.797 -27.484 -13.086 1 93.69 217 ILE A CA 1
ATOM 1716 C C . ILE A 1 217 ? -15.898 -28.484 -12.727 1 93.69 217 ILE A C 1
ATOM 1718 O O . ILE A 1 217 ? -15.664 -29.438 -11.984 1 93.69 217 ILE A O 1
ATOM 1722 N N . PRO A 1 218 ? -16.984 -28.25 -13.211 1 95.25 218 PRO A N 1
ATOM 1723 C CA . PRO A 1 218 ? -18.109 -29.094 -12.812 1 95.25 218 PRO A CA 1
ATOM 1724 C C . PRO A 1 218 ? -17.906 -30.562 -13.156 1 95.25 218 PRO A C 1
ATOM 1726 O O . PRO A 1 218 ? -17.219 -30.891 -14.133 1 95.25 218 PRO A O 1
ATOM 1729 N N . LEU A 1 219 ? -18.578 -31.422 -12.406 1 94.06 219 LEU A N 1
ATOM 1730 C CA . LEU A 1 219 ? -18.422 -32.875 -12.508 1 94.06 219 LEU A CA 1
ATOM 1731 C C . LEU A 1 219 ? -18.766 -33.344 -13.914 1 94.06 219 LEU A C 1
ATOM 1733 O O . LEU A 1 219 ? -18.125 -34.25 -14.438 1 94.06 219 LEU A O 1
ATOM 1737 N N . ASP A 1 220 ? -19.672 -32.688 -14.539 1 91.69 220 ASP A N 1
ATOM 1738 C CA . ASP A 1 220 ? -20.141 -33.125 -15.859 1 91.69 220 ASP A CA 1
ATOM 1739 C C . ASP A 1 220 ? -19.125 -32.781 -16.938 1 91.69 220 ASP A C 1
ATOM 1741 O O . ASP A 1 220 ? -19.188 -33.312 -18.047 1 91.69 220 ASP A O 1
ATOM 1745 N N . LYS A 1 221 ? -18.188 -31.969 -16.625 1 92.06 221 LYS A N 1
ATOM 1746 C CA . LYS A 1 221 ? -17.219 -31.516 -17.609 1 92.06 221 LYS A CA 1
ATOM 1747 C C . LYS A 1 221 ? -15.844 -32.125 -17.359 1 92.06 221 LYS A C 1
ATOM 1749 O O . LYS A 1 221 ? -14.891 -31.875 -18.094 1 92.06 221 LYS A O 1
ATOM 1754 N N . ILE A 1 222 ? -15.828 -32.938 -16.375 1 92.25 222 ILE A N 1
ATOM 1755 C CA . ILE A 1 222 ? -14.523 -33.5 -16.031 1 92.25 222 ILE A CA 1
ATOM 1756 C C . ILE A 1 222 ? -14.32 -34.844 -16.766 1 92.25 222 ILE A C 1
ATOM 1758 O O . ILE A 1 222 ? -15.266 -35.594 -16.938 1 92.25 222 ILE A O 1
ATOM 1762 N N . TYR A 1 223 ? -13.102 -35 -17.234 1 91.94 223 TYR A N 1
ATOM 1763 C CA . TYR A 1 223 ? -12.703 -36.344 -17.672 1 91.94 223 TYR A CA 1
ATOM 1764 C C . TYR A 1 223 ? -12.281 -37.188 -16.484 1 91.94 223 TYR A C 1
ATOM 1766 O O . TYR A 1 223 ? -11.367 -36.844 -15.742 1 91.94 223 TYR A O 1
ATOM 1774 N N . ALA A 1 224 ? -12.992 -38.219 -16.281 1 94.56 224 ALA A N 1
ATOM 1775 C CA . ALA A 1 224 ? -12.719 -39.188 -15.211 1 94.56 224 ALA A CA 1
ATOM 1776 C C . ALA A 1 224 ? -12.82 -40.625 -15.711 1 94.56 224 ALA A C 1
ATOM 1778 O O . ALA A 1 224 ? -13.391 -40.875 -16.781 1 94.56 224 ALA A O 1
ATOM 1779 N N . MET A 1 225 ? -12.211 -41.5 -15 1 94.19 225 MET A N 1
ATOM 1780 C CA . MET A 1 225 ? -12.203 -42.906 -15.422 1 94.19 225 MET A CA 1
ATOM 1781 C C . MET A 1 225 ? -12.805 -43.781 -14.336 1 94.19 225 MET A C 1
ATOM 1783 O O . MET A 1 225 ? -12.664 -43.5 -13.148 1 94.19 225 MET A O 1
ATOM 1787 N N . SER A 1 226 ? -13.414 -44.875 -14.805 1 95.06 226 SER A N 1
ATOM 1788 C CA . SER A 1 226 ? -13.969 -45.875 -13.883 1 95.06 226 SER A CA 1
ATOM 1789 C C . SER A 1 226 ? -12.891 -46.812 -13.398 1 95.06 226 SER A C 1
ATOM 1791 O O . SER A 1 226 ? -11.914 -47.094 -14.109 1 95.06 226 SER A O 1
ATOM 1793 N N . THR A 1 227 ? -13.094 -47.375 -12.25 1 93.56 227 THR A N 1
ATOM 1794 C CA . THR A 1 227 ? -12.211 -48.438 -11.75 1 93.56 227 THR A CA 1
ATOM 1795 C C . THR A 1 227 ? -12.242 -49.656 -12.664 1 93.56 227 THR A C 1
ATOM 1797 O O . THR A 1 227 ? -11.312 -50.469 -12.656 1 93.56 227 THR A O 1
ATOM 1800 N N . ASP A 1 228 ? -13.25 -49.688 -13.523 1 93.94 228 ASP A N 1
ATOM 1801 C CA . ASP A 1 228 ? -13.438 -50.844 -14.383 1 93.94 228 ASP A CA 1
ATOM 1802 C C . ASP A 1 228 ? -12.766 -50.656 -15.734 1 93.94 228 ASP A C 1
ATOM 1804 O O . ASP A 1 228 ? -12.711 -51.562 -16.547 1 93.94 228 ASP A O 1
ATOM 1808 N N . THR A 1 229 ? -12.289 -49.5 -15.953 1 93.81 229 THR A N 1
ATOM 1809 C CA . THR A 1 229 ? -11.633 -49.219 -17.219 1 93.81 229 THR A CA 1
ATOM 1810 C C . THR A 1 229 ? -10.406 -50.125 -17.406 1 93.81 229 THR A C 1
ATOM 1812 O O . THR A 1 229 ? -9.57 -50.219 -16.5 1 93.81 229 THR A O 1
ATOM 1815 N N . ILE A 1 230 ? -10.242 -50.719 -18.547 1 94 230 ILE A N 1
ATOM 1816 C CA . ILE A 1 230 ? -9.125 -51.625 -18.844 1 94 230 ILE A CA 1
ATOM 1817 C C . ILE A 1 230 ? -7.949 -50.781 -19.391 1 94 230 ILE A C 1
ATOM 1819 O O . ILE A 1 230 ? -8.125 -49.938 -20.266 1 94 230 ILE A O 1
ATOM 1823 N N . ILE A 1 231 ? -6.828 -51.062 -18.844 1 91.88 231 ILE A N 1
ATOM 1824 C CA . ILE A 1 231 ? -5.605 -50.406 -19.297 1 91.88 231 ILE A CA 1
ATOM 1825 C C . ILE A 1 231 ? -5.129 -51.062 -20.594 1 91.88 231 ILE A C 1
ATOM 1827 O O . ILE A 1 231 ? -4.719 -52.219 -20.625 1 91.88 231 ILE A O 1
ATOM 1831 N N . ASN A 1 232 ? -5.258 -50.312 -21.641 1 92.19 232 ASN A N 1
ATOM 1832 C CA . ASN A 1 232 ? -4.805 -50.781 -22.953 1 92.19 232 ASN A CA 1
ATOM 1833 C C . ASN A 1 232 ? -4.426 -49.625 -23.859 1 92.19 232 ASN A C 1
ATOM 1835 O O . ASN A 1 232 ? -4.406 -48.469 -23.422 1 92.19 232 ASN A O 1
ATOM 1839 N N . LYS A 1 233 ? -4.043 -49.938 -25.047 1 89.62 233 LYS A N 1
ATOM 1840 C CA . LYS A 1 233 ? -3.562 -48.906 -25.969 1 89.62 233 LYS A CA 1
ATOM 1841 C C . LYS A 1 233 ? -4.648 -47.875 -26.281 1 89.62 233 LYS A C 1
ATOM 1843 O O . LYS A 1 233 ? -4.352 -46.719 -26.484 1 89.62 233 LYS A O 1
ATOM 1848 N N . LYS A 1 234 ? -5.883 -48.344 -26.266 1 91.62 234 LYS A N 1
ATOM 1849 C CA . LYS A 1 234 ? -6.996 -47.438 -26.516 1 91.62 234 LYS A CA 1
ATOM 1850 C C . LYS A 1 234 ? -7.113 -46.406 -25.391 1 91.62 234 LYS A C 1
ATOM 1852 O O . LYS A 1 234 ? -7.289 -45.219 -25.641 1 91.62 234 LYS A O 1
ATOM 1857 N N . THR A 1 235 ? -7.039 -46.938 -24.188 1 92.12 235 THR A N 1
ATOM 1858 C CA . THR A 1 235 ? -7.09 -46.062 -23.031 1 92.12 235 THR A CA 1
ATOM 1859 C C . THR A 1 235 ? -5.926 -45.062 -23.047 1 92.12 235 THR A C 1
ATOM 1861 O O . THR A 1 235 ? -6.102 -43.906 -22.75 1 92.12 235 THR A O 1
ATOM 1864 N N . PHE A 1 236 ? -4.746 -45.562 -23.422 1 91.31 236 PHE A N 1
ATOM 1865 C CA . PHE A 1 236 ? -3.562 -44.719 -23.5 1 91.31 236 PHE A CA 1
ATOM 1866 C C . PHE A 1 236 ? -3.76 -43.594 -24.516 1 91.31 236 PHE A C 1
ATOM 1868 O O . PHE A 1 236 ? -3.467 -42.438 -24.219 1 91.31 236 PHE A O 1
ATOM 1875 N N . ARG A 1 237 ? -4.254 -43.938 -25.625 1 90.31 237 ARG A N 1
ATOM 1876 C CA . ARG A 1 237 ? -4.484 -42.938 -26.688 1 90.31 237 ARG A CA 1
ATOM 1877 C C . ARG A 1 237 ? -5.473 -41.875 -26.234 1 90.31 237 ARG A C 1
ATOM 1879 O O . ARG A 1 237 ? -5.273 -40.688 -26.5 1 90.31 237 ARG A O 1
ATOM 1886 N N . LYS A 1 238 ? -6.48 -42.312 -25.531 1 90.5 238 LYS A N 1
ATOM 1887 C CA . LYS A 1 238 ? -7.477 -41.375 -25.031 1 90.5 238 LYS A CA 1
ATOM 1888 C C . LYS A 1 238 ? -6.867 -40.406 -24.016 1 90.5 238 LYS A C 1
ATOM 1890 O O . LYS A 1 238 ? -7.133 -39.219 -24.047 1 90.5 238 LYS A O 1
ATOM 1895 N N . LEU A 1 239 ? -6.102 -40.969 -23.188 1 88.94 239 LEU A N 1
ATOM 1896 C CA . LEU A 1 239 ? -5.469 -40.156 -22.141 1 88.94 239 LEU A CA 1
ATOM 1897 C C . LEU A 1 239 ? -4.539 -39.125 -22.75 1 88.94 239 LEU A C 1
ATOM 1899 O O . LEU A 1 239 ? -4.551 -37.969 -22.344 1 88.94 239 LEU A O 1
ATOM 1903 N N . VAL A 1 240 ? -3.723 -39.531 -23.672 1 86.19 240 VAL A N 1
ATOM 1904 C CA . VAL A 1 240 ? -2.773 -38.625 -24.312 1 86.19 240 VAL A CA 1
ATOM 1905 C C . VAL A 1 240 ? -3.529 -37.531 -25.078 1 86.19 240 VAL A C 1
ATOM 1907 O O . VAL A 1 240 ? -3.129 -36.375 -25.078 1 86.19 240 VAL A O 1
ATOM 1910 N N . LYS A 1 241 ? -4.617 -37.938 -25.672 1 84.44 241 LYS A N 1
ATOM 1911 C CA . LYS A 1 241 ? -5.434 -37 -26.422 1 84.44 241 LYS A CA 1
ATOM 1912 C C . LYS A 1 241 ? -6.035 -35.938 -25.5 1 84.44 241 LYS A C 1
ATOM 1914 O O . LYS A 1 241 ? -6.051 -34.75 -25.844 1 84.44 241 LYS A O 1
ATOM 1919 N N . GLN A 1 242 ? -6.508 -36.375 -24.359 1 84.19 242 GLN A N 1
ATOM 1920 C CA . GLN A 1 242 ? -7.098 -35.438 -23.406 1 84.19 242 GLN A CA 1
ATOM 1921 C C . GLN A 1 242 ? -6.039 -34.531 -22.812 1 84.19 242 GLN A C 1
ATOM 1923 O O . GLN A 1 242 ? -6.324 -33.375 -22.469 1 84.19 242 GLN A O 1
ATOM 1928 N N . GLY A 1 243 ? -4.855 -35.094 -22.609 1 82.25 243 GLY A N 1
ATOM 1929 C CA . GLY A 1 243 ? -3.717 -34.281 -22.219 1 82.25 243 GLY A CA 1
ATOM 1930 C C . GLY A 1 243 ? -3.648 -34.031 -20.719 1 82.25 243 GLY A C 1
ATOM 1931 O O . GLY A 1 243 ? -2.877 -33.188 -20.25 1 82.25 243 GLY A O 1
ATOM 1932 N N . TYR A 1 244 ? -4.41 -34.719 -19.891 1 85.06 244 TYR A N 1
ATOM 1933 C CA . TYR A 1 244 ? -4.426 -34.469 -18.453 1 85.06 244 TYR A CA 1
ATOM 1934 C C . TYR A 1 244 ? -3.359 -35.312 -17.75 1 85.06 244 TYR A C 1
ATOM 1936 O O . TYR A 1 244 ? -3.135 -36.469 -18.094 1 85.06 244 TYR A O 1
ATOM 1944 N N . SER A 1 245 ? -2.729 -34.625 -16.797 1 85.69 245 SER A N 1
ATOM 1945 C CA . SER A 1 245 ? -1.717 -35.312 -16.016 1 85.69 245 SER A CA 1
ATOM 1946 C C . SER A 1 245 ? -2.342 -36.031 -14.812 1 85.69 245 SER A C 1
ATOM 1948 O O . SER A 1 245 ? -1.757 -36.969 -14.273 1 85.69 245 SER A O 1
ATOM 1950 N N . ARG A 1 246 ? -3.461 -35.562 -14.445 1 89.44 246 ARG A N 1
ATOM 1951 C CA . ARG A 1 246 ? -4.199 -36.125 -13.32 1 89.44 246 ARG A CA 1
ATOM 1952 C C . ARG A 1 246 ? -5.645 -36.438 -13.703 1 89.44 246 ARG A C 1
ATOM 1954 O O . ARG A 1 246 ? -6.336 -35.562 -14.242 1 89.44 246 ARG A O 1
ATOM 1961 N N . VAL A 1 247 ? -6.074 -37.656 -13.359 1 93.12 247 VAL A N 1
ATOM 1962 C CA . VAL A 1 247 ? -7.422 -38.062 -13.734 1 93.12 247 VAL A CA 1
ATOM 1963 C C . VAL A 1 247 ? -8.141 -38.656 -12.523 1 93.12 247 VAL A C 1
ATOM 1965 O O . VAL A 1 247 ? -7.672 -39.625 -11.938 1 93.12 247 VAL A O 1
ATOM 1968 N N . PRO A 1 248 ? -9.227 -38.062 -12.18 1 95.31 248 PRO A N 1
ATOM 1969 C CA . PRO A 1 248 ? -10.016 -38.656 -11.117 1 95.31 248 PRO A CA 1
ATOM 1970 C C . PRO A 1 248 ? -10.555 -40.031 -11.508 1 95.31 248 PRO A C 1
ATOM 1972 O O . PRO A 1 248 ? -10.93 -40.25 -12.664 1 95.31 248 PRO A O 1
ATOM 1975 N N . VAL A 1 249 ? -10.562 -40.938 -10.523 1 95.56 249 VAL A N 1
ATOM 1976 C CA . VAL A 1 249 ? -11.086 -42.281 -10.727 1 95.56 249 VAL A CA 1
ATOM 1977 C C . VAL A 1 249 ? -12.297 -42.5 -9.828 1 95.56 249 VAL A C 1
ATOM 1979 O O . VAL A 1 249 ? -12.242 -42.219 -8.625 1 95.56 249 VAL A O 1
ATOM 1982 N N . TYR A 1 250 ? -13.383 -42.969 -10.43 1 94.88 250 TYR A N 1
ATOM 1983 C CA . TYR A 1 250 ? -14.602 -43.188 -9.664 1 94.88 250 TYR A CA 1
ATOM 1984 C C . TYR A 1 250 ? -14.922 -44.688 -9.602 1 94.88 250 TYR A C 1
ATOM 1986 O O . TYR A 1 250 ? -14.438 -45.469 -10.43 1 94.88 250 TYR A O 1
ATOM 1994 N N . GLN A 1 251 ? -15.688 -45.062 -8.648 1 93.06 251 GLN A N 1
ATOM 1995 C CA . GLN A 1 251 ? -16.016 -46.469 -8.406 1 93.06 251 GLN A CA 1
ATOM 1996 C C . GLN A 1 251 ? -17.141 -46.938 -9.32 1 93.06 251 GLN A C 1
ATOM 1998 O O . GLN A 1 251 ? -18.234 -46.406 -9.289 1 93.06 251 GLN A O 1
ATOM 2003 N N . GLY A 1 252 ? -16.859 -47.938 -10.062 1 92.31 252 GLY A N 1
ATOM 2004 C CA . GLY A 1 252 ? -17.891 -48.531 -10.898 1 92.31 252 GLY A CA 1
ATOM 2005 C C . GLY A 1 252 ? -18.5 -47.531 -11.875 1 92.31 252 GLY A C 1
ATOM 2006 O O . GLY A 1 252 ? -17.797 -46.938 -12.68 1 92.31 252 GLY A O 1
ATOM 2007 N N . ASN A 1 253 ? -19.875 -47.344 -11.672 1 91.81 253 ASN A N 1
ATOM 2008 C CA . ASN A 1 253 ? -20.594 -46.438 -12.555 1 91.81 253 ASN A CA 1
ATOM 2009 C C . ASN A 1 253 ? -21.062 -45.188 -11.805 1 91.81 253 ASN A C 1
ATOM 2011 O O . ASN A 1 253 ? -21.844 -44.406 -12.336 1 91.81 253 ASN A O 1
ATOM 2015 N N . ASN A 1 254 ? -20.5 -45 -10.672 1 93.25 254 ASN A N 1
ATOM 2016 C CA . ASN A 1 254 ? -20.891 -43.875 -9.844 1 93.25 254 ASN A CA 1
ATOM 2017 C C . ASN A 1 254 ? -19.844 -42.75 -9.891 1 93.25 254 ASN A C 1
ATOM 2019 O O . ASN A 1 254 ? -18.891 -42.75 -9.117 1 93.25 254 ASN A O 1
ATOM 2023 N N . ARG A 1 255 ? -20.062 -41.75 -10.633 1 92.5 255 ARG A N 1
ATOM 2024 C CA . ARG A 1 255 ? -19.125 -40.656 -10.82 1 92.5 255 ARG A CA 1
ATOM 2025 C C . ARG A 1 255 ? -18.984 -39.844 -9.547 1 92.5 255 ARG A C 1
ATOM 2027 O O . ARG A 1 255 ? -18.047 -39.062 -9.406 1 92.5 255 ARG A O 1
ATOM 2034 N N . ASN A 1 256 ? -19.969 -40.031 -8.688 1 92.5 256 ASN A N 1
ATOM 2035 C CA . ASN A 1 256 ? -19.906 -39.312 -7.426 1 92.5 256 ASN A CA 1
ATOM 2036 C C . ASN A 1 256 ? -18.969 -39.969 -6.43 1 92.5 256 ASN A C 1
ATOM 2038 O O . ASN A 1 256 ? -18.578 -39.375 -5.43 1 92.5 256 ASN A O 1
ATOM 2042 N N . ALA A 1 257 ? -18.641 -41.125 -6.699 1 93.25 257 ALA A N 1
ATOM 2043 C CA . ALA A 1 257 ? -17.781 -41.875 -5.785 1 93.25 257 ALA A CA 1
ATOM 2044 C C . ALA A 1 257 ? -16.328 -41.875 -6.27 1 93.25 257 ALA A C 1
ATOM 2046 O O . ALA A 1 257 ? -15.828 -42.906 -6.727 1 93.25 257 ALA A O 1
ATOM 2047 N N . ILE A 1 258 ? -15.703 -40.75 -6.047 1 94.25 258 ILE A N 1
ATOM 2048 C CA . ILE A 1 258 ? -14.297 -40.625 -6.43 1 94.25 258 ILE A CA 1
ATOM 2049 C C . ILE A 1 258 ? -13.422 -41.375 -5.426 1 94.25 258 ILE A C 1
ATOM 2051 O O . ILE A 1 258 ? -13.422 -41.062 -4.234 1 94.25 258 ILE A O 1
ATOM 2055 N N . VAL A 1 259 ? -12.586 -42.312 -5.906 1 91.75 259 VAL A N 1
ATOM 2056 C CA . VAL A 1 259 ? -11.836 -43.188 -5.004 1 91.75 259 VAL A CA 1
ATOM 2057 C C . VAL A 1 259 ? -10.359 -42.781 -5.02 1 91.75 259 VAL A C 1
ATOM 2059 O O . VAL A 1 259 ? -9.609 -43.125 -4.102 1 91.75 259 VAL A O 1
ATOM 2062 N N . GLY A 1 260 ? -9.984 -42.094 -6.094 1 93 260 GLY A N 1
ATOM 2063 C CA . GLY A 1 260 ? -8.586 -41.719 -6.176 1 93 260 GLY A CA 1
ATOM 2064 C C . GLY A 1 260 ? -8.273 -40.844 -7.387 1 93 260 GLY A C 1
ATOM 2065 O O . GLY A 1 260 ? -9.172 -40.531 -8.18 1 93 260 GLY A O 1
ATOM 2066 N N . ILE A 1 261 ? -7.074 -40.438 -7.391 1 93.75 261 ILE A N 1
ATOM 2067 C CA . ILE A 1 261 ? -6.559 -39.656 -8.523 1 93.75 261 ILE A CA 1
ATOM 2068 C C . ILE A 1 261 ? -5.441 -40.469 -9.203 1 93.75 261 ILE A C 1
ATOM 2070 O O . ILE A 1 261 ? -4.469 -40.844 -8.555 1 93.75 261 ILE A O 1
ATOM 2074 N N . LEU A 1 262 ? -5.559 -40.656 -10.453 1 92.25 262 LEU A N 1
ATOM 2075 C CA . LEU A 1 262 ? -4.555 -41.375 -11.234 1 92.25 262 LEU A CA 1
ATOM 2076 C C . LEU A 1 262 ? -3.551 -40.406 -11.852 1 92.25 262 LEU A C 1
ATOM 2078 O O . LEU A 1 262 ? -3.934 -39.469 -12.562 1 92.25 262 LEU A O 1
ATOM 2082 N N . LEU A 1 263 ? -2.322 -40.594 -11.516 1 89.38 263 LEU A N 1
ATOM 2083 C CA . LEU A 1 263 ? -1.27 -39.906 -12.25 1 89.38 263 LEU A CA 1
ATO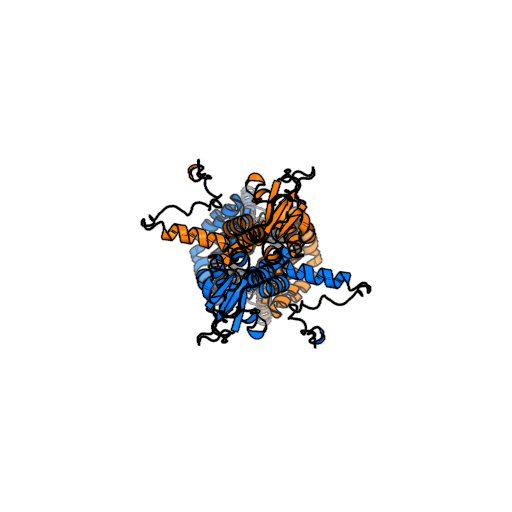M 2084 C C . LEU A 1 263 ? -0.955 -40.625 -13.562 1 89.38 263 LEU A C 1
ATOM 2086 O O . LEU A 1 263 ? -0.474 -41.75 -13.555 1 89.38 263 LEU A O 1
ATOM 2090 N N . THR A 1 264 ? -1.191 -39.969 -14.609 1 89.06 264 THR A N 1
ATOM 2091 C CA . THR A 1 264 ? -1.081 -40.594 -15.93 1 89.06 264 THR A CA 1
ATOM 2092 C C . THR A 1 264 ? 0.319 -41.156 -16.141 1 89.06 264 THR A C 1
ATOM 2094 O O . THR A 1 264 ? 0.48 -42.188 -16.781 1 89.06 264 THR A O 1
ATOM 2097 N N . LYS A 1 265 ? 1.329 -40.531 -15.617 1 86.06 265 LYS A N 1
ATOM 2098 C CA . LYS A 1 265 ? 2.705 -41 -15.805 1 86.06 265 LYS A CA 1
ATOM 2099 C C . LYS A 1 265 ? 2.934 -42.344 -15.164 1 86.06 265 LYS A C 1
ATOM 2101 O O . LYS A 1 265 ? 3.807 -43.125 -15.586 1 86.06 265 LYS A O 1
ATOM 2106 N N . LYS A 1 266 ? 2.191 -42.688 -14.219 1 86.25 266 LYS A N 1
ATOM 2107 C CA . LYS A 1 266 ? 2.348 -43.969 -13.531 1 86.25 266 LYS A CA 1
ATOM 2108 C C . LYS A 1 266 ? 1.875 -45.125 -14.414 1 86.25 266 LYS A C 1
ATOM 2110 O O . LYS A 1 266 ? 2.229 -46.281 -14.164 1 86.25 266 LYS A O 1
ATOM 2115 N N . LEU A 1 267 ? 1.146 -44.812 -15.398 1 88.75 267 LEU A N 1
ATOM 2116 C CA . LEU A 1 267 ? 0.635 -45.844 -16.297 1 88.75 267 LEU A CA 1
ATOM 2117 C C . LEU A 1 267 ? 1.742 -46.375 -17.203 1 88.75 267 LEU A C 1
ATOM 2119 O O . LEU A 1 267 ? 1.585 -47.438 -17.828 1 88.75 267 LEU A O 1
ATOM 2123 N N . LEU A 1 268 ? 2.838 -45.688 -17.234 1 87.38 268 LEU A N 1
ATOM 2124 C CA . LEU A 1 268 ? 3.957 -46.094 -18.062 1 87.38 268 LEU A CA 1
ATOM 2125 C C . LEU A 1 268 ? 4.453 -47.469 -17.656 1 87.38 268 LEU A C 1
ATOM 2127 O O . LEU A 1 268 ? 4.98 -48.219 -18.484 1 87.38 268 LEU A O 1
ATOM 2131 N N . VAL A 1 269 ? 4.262 -47.781 -16.375 1 87.12 269 VAL A N 1
ATOM 2132 C CA . VAL A 1 269 ? 4.773 -49.062 -15.875 1 87.12 269 VAL A CA 1
ATOM 2133 C C . VAL A 1 269 ? 3.611 -50 -15.562 1 87.12 269 VAL A C 1
ATOM 2135 O O . VAL A 1 269 ? 3.807 -51.062 -14.969 1 87.12 269 VAL A O 1
ATOM 2138 N N . ALA A 1 270 ? 2.473 -49.594 -15.906 1 86.56 270 ALA A N 1
ATOM 2139 C CA . ALA A 1 270 ? 1.303 -50.438 -15.617 1 86.56 270 ALA A CA 1
ATOM 2140 C C . ALA A 1 270 ? 1.217 -51.625 -16.578 1 86.56 270 ALA A C 1
ATOM 2142 O O . ALA A 1 270 ? 1.608 -51.5 -17.75 1 86.56 270 ALA A O 1
ATOM 2143 N N . GLU A 1 271 ? 0.698 -52.656 -16.078 1 86.38 271 GLU A N 1
ATOM 2144 C CA . GLU A 1 271 ? 0.479 -53.844 -16.922 1 86.38 271 GLU A CA 1
ATOM 2145 C C . GLU A 1 271 ? -0.772 -53.656 -17.781 1 86.38 271 GLU A C 1
ATOM 2147 O O . GLU A 1 271 ? -1.834 -53.312 -17.281 1 86.38 271 GLU A O 1
ATOM 2152 N N . GLU A 1 272 ? -0.632 -53.938 -19 1 88.38 272 GLU A N 1
ATOM 2153 C CA . GLU A 1 272 ? -1.773 -53.812 -19.906 1 88.38 272 GLU A CA 1
ATOM 2154 C C . GLU A 1 272 ? -2.732 -55 -19.719 1 88.38 272 GLU A C 1
ATOM 2156 O O . GLU A 1 272 ? -2.307 -56.094 -19.391 1 88.38 272 GLU A O 1
ATOM 2161 N N . GLY A 1 273 ? -3.984 -54.688 -19.953 1 91.62 273 GLY A N 1
ATOM 2162 C CA . GLY A 1 273 ? -4.992 -55.75 -19.906 1 91.62 273 GLY A CA 1
ATOM 2163 C C . GLY A 1 273 ? -5.715 -55.812 -18.578 1 91.62 273 GLY A C 1
ATOM 2164 O O . GLY A 1 273 ? -6.719 -56.531 -18.438 1 91.62 273 GLY A O 1
ATOM 2165 N N . LEU A 1 274 ? -5.25 -55.156 -17.625 1 91.19 274 LEU A N 1
ATOM 2166 C CA . LEU A 1 274 ? -5.863 -55.156 -16.297 1 91.19 274 LEU A CA 1
ATOM 2167 C C . LEU A 1 274 ? -6.723 -53.906 -16.094 1 91.19 274 LEU A C 1
ATOM 2169 O O . LEU A 1 274 ? -6.449 -52.844 -16.672 1 91.19 274 LEU A O 1
ATOM 2173 N N . PRO A 1 275 ? -7.742 -54.125 -15.305 1 92.62 275 PRO A N 1
ATOM 2174 C CA . PRO A 1 275 ? -8.531 -52.938 -14.969 1 92.62 275 PRO A CA 1
ATOM 2175 C C . PRO A 1 275 ? -7.82 -52.031 -13.977 1 92.62 275 PRO A C 1
ATOM 2177 O O . PRO A 1 275 ? -6.887 -52.469 -13.289 1 92.62 275 PRO A O 1
ATOM 2180 N N . ILE A 1 276 ? -8.219 -50.781 -13.938 1 90.62 276 ILE A N 1
ATOM 2181 C CA . ILE A 1 276 ? -7.625 -49.781 -13.062 1 90.62 276 ILE A CA 1
ATOM 2182 C C . ILE A 1 276 ? -7.777 -50.219 -11.602 1 90.62 276 ILE A C 1
ATOM 2184 O O . ILE A 1 276 ? -6.926 -49.906 -10.766 1 90.62 276 ILE A O 1
ATOM 2188 N N . SER A 1 277 ? -8.781 -50.969 -11.312 1 88 277 SER A N 1
ATOM 2189 C CA . SER A 1 277 ? -9.023 -51.438 -9.953 1 88 277 SER A CA 1
ATOM 2190 C C . SER A 1 277 ? -7.84 -52.25 -9.43 1 88 277 SER A C 1
ATOM 2192 O O . SER A 1 277 ? -7.621 -52.344 -8.219 1 88 277 SER A O 1
ATOM 2194 N N . GLU A 1 278 ? -7.109 -52.812 -10.344 1 86 278 GLU A N 1
ATOM 2195 C CA . GLU A 1 278 ? -5.98 -53.656 -9.938 1 86 278 GLU A CA 1
ATOM 2196 C C . GLU A 1 278 ? -4.742 -52.812 -9.648 1 86 278 GLU A C 1
ATOM 2198 O O . GLU A 1 278 ? -3.787 -53.281 -9.039 1 86 278 GLU A O 1
ATOM 2203 N N . ILE A 1 279 ? -4.82 -51.625 -10.023 1 80.31 279 ILE A N 1
ATOM 2204 C CA . ILE A 1 279 ? -3.688 -50.75 -9.75 1 80.31 279 ILE A CA 1
ATOM 2205 C C . ILE A 1 279 ? -4.105 -49.656 -8.773 1 80.31 279 ILE A C 1
ATOM 2207 O O . ILE A 1 279 ? -3.455 -48.594 -8.688 1 80.31 279 ILE A O 1
ATOM 2211 N N . VAL A 1 280 ? -5.07 -49.875 -8.102 1 71.56 280 VAL A N 1
ATOM 2212 C CA . VAL A 1 280 ? -5.66 -48.906 -7.191 1 71.56 280 VAL A CA 1
ATOM 2213 C C . VAL A 1 280 ? -4.609 -48.438 -6.18 1 71.56 280 VAL A C 1
ATOM 2215 O O . VAL A 1 280 ? -4.625 -47.281 -5.746 1 71.56 280 VAL A O 1
ATOM 2218 N N . VAL A 1 281 ? -3.789 -49.312 -5.906 1 70.81 281 VAL A N 1
ATOM 2219 C CA . VAL A 1 281 ? -2.762 -49.031 -4.914 1 70.81 281 VAL A CA 1
ATOM 2220 C C . VAL A 1 281 ? -1.884 -47.875 -5.406 1 70.81 281 VAL A C 1
ATOM 2222 O O . VAL A 1 281 ? -1.301 -47.156 -4.602 1 70.81 281 VAL A O 1
ATOM 2225 N N . ASN A 1 282 ? -1.968 -47.625 -6.617 1 77.81 282 ASN A N 1
ATOM 2226 C CA . ASN A 1 282 ? -1.118 -46.594 -7.199 1 77.81 282 ASN A CA 1
ATOM 2227 C C . ASN A 1 282 ? -1.85 -45.25 -7.301 1 77.81 282 ASN A C 1
ATOM 2229 O O . ASN A 1 282 ? -1.262 -44.25 -7.699 1 77.81 282 ASN A O 1
ATOM 2233 N N . LEU A 1 283 ? -3.094 -45.344 -6.84 1 86 283 LEU A N 1
ATOM 2234 C CA . LEU A 1 283 ? -3.873 -44.094 -6.914 1 86 283 LEU A CA 1
ATOM 2235 C C . LEU A 1 283 ? -3.586 -43.188 -5.715 1 86 283 LEU A C 1
ATOM 2237 O O . LEU A 1 283 ? -3.385 -43.688 -4.602 1 86 283 LEU A O 1
ATOM 2241 N N . ARG A 1 284 ? -3.578 -41.969 -5.988 1 88.5 284 ARG A N 1
ATOM 2242 C CA . ARG A 1 284 ? -3.402 -41 -4.91 1 88.5 284 ARG A CA 1
ATOM 2243 C C . ARG A 1 284 ? -4.723 -40.719 -4.199 1 88.5 284 ARG A C 1
ATOM 2245 O O . ARG A 1 284 ? -5.777 -40.656 -4.836 1 88.5 284 ARG A O 1
ATOM 2252 N N . GLU A 1 285 ? -4.578 -40.5 -2.9 1 87.88 285 GLU A N 1
ATOM 2253 C CA . GLU A 1 285 ? -5.766 -40.125 -2.135 1 87.88 285 GLU A CA 1
ATOM 2254 C C . GLU A 1 285 ? -6.309 -38.781 -2.562 1 87.88 285 GLU A C 1
ATOM 2256 O O . GLU A 1 285 ? -5.555 -37.812 -2.652 1 87.88 285 GLU A O 1
ATOM 2261 N N . PRO A 1 286 ? -7.547 -38.844 -2.816 1 89.12 286 PRO A N 1
ATOM 2262 C CA . PRO A 1 286 ? -8.117 -37.562 -3.232 1 89.12 286 PRO A CA 1
ATOM 2263 C C . PRO A 1 286 ? -8.133 -36.531 -2.107 1 89.12 286 PRO A C 1
ATOM 2265 O O . PRO A 1 286 ? -8.391 -36.875 -0.951 1 89.12 286 PRO A O 1
ATOM 2268 N N . MET A 1 287 ? -7.809 -35.344 -2.377 1 91.88 287 MET A N 1
ATOM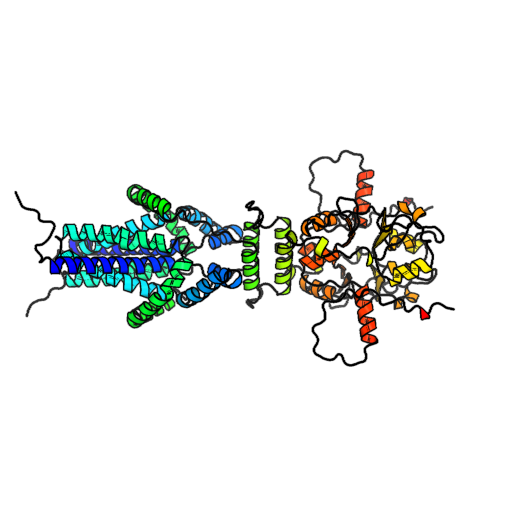 2269 C CA . MET A 1 287 ? -7.977 -34.188 -1.471 1 91.88 287 MET A CA 1
ATOM 2270 C C . MET A 1 287 ? -9.352 -33.562 -1.64 1 91.88 287 MET A C 1
ATOM 2272 O O . MET A 1 287 ? -9.719 -33.156 -2.742 1 91.88 287 MET A O 1
ATOM 2276 N N . PHE A 1 288 ? -10.094 -33.531 -0.523 1 94.38 288 PHE A N 1
ATOM 2277 C CA . PHE A 1 288 ? -11.445 -33 -0.59 1 94.38 288 PHE A CA 1
ATOM 2278 C C . PHE A 1 288 ? -11.492 -31.594 0.007 1 94.38 288 PHE A C 1
ATOM 2280 O O . PHE A 1 288 ? -10.828 -31.328 1.009 1 94.38 288 PHE A O 1
ATOM 2287 N N . VAL A 1 289 ? -12.297 -30.75 -0.626 1 95.56 289 VAL A N 1
ATOM 2288 C CA . VAL A 1 289 ? -12.523 -29.406 -0.127 1 95.56 289 VAL A CA 1
ATOM 2289 C C . VAL A 1 289 ? -14 -29.031 -0.271 1 95.56 289 VAL A C 1
ATOM 2291 O O . VAL A 1 289 ? -14.703 -29.578 -1.133 1 95.56 289 VAL A O 1
ATOM 2294 N N . THR A 1 290 ? -14.438 -28.141 0.539 1 96.44 290 THR A N 1
ATOM 2295 C CA . THR A 1 290 ? -15.828 -27.688 0.47 1 96.44 290 THR A CA 1
ATOM 2296 C C . THR A 1 290 ? -15.977 -26.547 -0.516 1 96.44 290 THR A C 1
ATOM 2298 O O . THR A 1 290 ? -15.031 -25.781 -0.745 1 96.44 290 THR A O 1
ATOM 2301 N N . PRO A 1 291 ? -17.156 -26.438 -1.089 1 96.62 291 PRO A N 1
ATOM 2302 C CA . PRO A 1 291 ? -17.375 -25.375 -2.061 1 96.62 291 PRO A CA 1
ATOM 2303 C C . PRO A 1 291 ? -17.25 -23.984 -1.44 1 96.62 291 PRO A C 1
ATOM 2305 O O . PRO A 1 291 ? -16.906 -23.016 -2.137 1 96.62 291 PRO A O 1
ATOM 2308 N N . ASP A 1 292 ? -17.391 -23.875 -0.155 1 95.5 292 ASP A N 1
ATOM 2309 C CA . ASP A 1 292 ? -17.391 -22.578 0.503 1 95.5 292 ASP A CA 1
ATOM 2310 C C . ASP A 1 292 ? -15.992 -22.219 1.023 1 95.5 292 ASP A C 1
ATOM 2312 O O . ASP A 1 292 ? -15.781 -21.141 1.563 1 95.5 292 ASP A O 1
ATOM 2316 N N . SER A 1 293 ? -15.086 -23.141 0.763 1 93.88 293 SER A N 1
ATOM 2317 C CA . SER A 1 293 ? -13.711 -22.812 1.134 1 93.88 293 SER A CA 1
ATOM 2318 C C . SER A 1 293 ? -13.172 -21.656 0.294 1 93.88 293 SER A C 1
ATOM 2320 O O . SER A 1 293 ? -13.547 -21.5 -0.871 1 93.88 293 SER A O 1
ATOM 2322 N N . SER A 1 294 ? -12.328 -20.812 0.904 1 92.56 294 SER A N 1
ATOM 2323 C CA . SER A 1 294 ? -11.68 -19.75 0.154 1 92.56 294 SER A CA 1
ATOM 2324 C C . SER A 1 294 ? -10.492 -20.281 -0.645 1 92.56 294 SER A C 1
ATOM 2326 O O . SER A 1 294 ? -9.961 -21.344 -0.344 1 92.56 294 SER A O 1
ATOM 2328 N N . MET A 1 295 ? -10.109 -19.516 -1.611 1 92.62 295 MET A N 1
ATOM 2329 C CA . MET A 1 295 ? -8.969 -19.891 -2.436 1 92.62 295 MET A CA 1
ATOM 2330 C C . MET A 1 295 ? -7.688 -19.922 -1.609 1 92.62 295 MET A C 1
ATOM 2332 O O . MET A 1 295 ? -6.777 -20.703 -1.889 1 92.62 295 MET A O 1
ATOM 2336 N N . ILE A 1 296 ? -7.641 -19.141 -0.619 1 89.44 296 ILE A N 1
ATOM 2337 C CA . ILE A 1 296 ? -6.461 -19.141 0.242 1 89.44 296 ILE A CA 1
ATOM 2338 C C . ILE A 1 296 ? -6.391 -20.453 1.022 1 89.44 296 ILE A C 1
ATOM 2340 O O . ILE A 1 296 ? -5.312 -21.016 1.209 1 89.44 296 ILE A O 1
ATOM 2344 N N . GLN A 1 297 ? -7.508 -20.875 1.521 1 90 297 GLN A N 1
ATOM 2345 C CA . GLN A 1 297 ? -7.559 -22.141 2.223 1 90 297 GLN A CA 1
ATOM 2346 C C . GLN A 1 297 ? -7.164 -23.297 1.302 1 90 297 GLN A C 1
ATOM 2348 O O . GLN A 1 297 ? -6.457 -24.219 1.716 1 90 297 GLN A O 1
ATOM 2353 N N . LEU A 1 298 ? -7.648 -23.172 0.127 1 92.38 298 LEU A N 1
ATOM 2354 C CA . LEU A 1 298 ? -7.305 -24.188 -0.871 1 92.38 298 LEU A CA 1
ATOM 2355 C C . LEU A 1 298 ? -5.805 -24.203 -1.14 1 92.38 298 LEU A C 1
ATOM 2357 O O . LEU A 1 298 ? -5.191 -25.266 -1.221 1 92.38 298 LEU A O 1
ATOM 2361 N N . LEU A 1 299 ? -5.254 -23.031 -1.242 1 89.25 299 LEU A N 1
ATOM 2362 C CA . LEU A 1 299 ? -3.82 -22.906 -1.478 1 89.25 299 LEU A CA 1
ATOM 2363 C C . LEU A 1 299 ? -3.025 -23.531 -0.338 1 89.25 299 LEU A C 1
ATOM 2365 O O . LEU A 1 299 ? -2.023 -24.203 -0.574 1 89.25 299 LEU A O 1
ATOM 2369 N N . GLU A 1 300 ? -3.428 -23.359 0.82 1 86.25 300 GLU A N 1
ATOM 2370 C CA . GLU A 1 300 ? -2.764 -23.938 1.986 1 86.25 300 GLU A CA 1
ATOM 2371 C C . GLU A 1 300 ? -2.789 -25.469 1.941 1 86.25 300 GLU A C 1
ATOM 2373 O O . GLU A 1 300 ? -1.825 -26.109 2.344 1 86.25 300 GLU A O 1
ATOM 2378 N N . LYS A 1 301 ? -3.828 -25.969 1.472 1 87.75 301 LYS A N 1
ATOM 2379 C CA . LYS A 1 301 ? -3.936 -27.406 1.332 1 87.75 301 LYS A CA 1
ATOM 2380 C C . LYS A 1 301 ? -3.012 -27.922 0.234 1 87.75 301 LYS A C 1
ATOM 2382 O O . LYS A 1 301 ? -2.348 -28.953 0.404 1 87.75 301 LYS A O 1
ATOM 2387 N N . PHE A 1 302 ? -2.955 -27.188 -0.817 1 86.75 302 PHE A N 1
ATOM 2388 C CA . PHE A 1 302 ? -2.125 -27.609 -1.941 1 86.75 302 PHE A CA 1
ATOM 2389 C C . PHE A 1 302 ? -0.647 -27.547 -1.571 1 86.75 302 PHE A C 1
ATOM 2391 O O . PHE A 1 302 ? 0.158 -28.328 -2.09 1 86.75 302 PHE A O 1
ATOM 2398 N N . LYS A 1 303 ? -0.332 -26.672 -0.763 1 80.75 303 LYS A N 1
ATOM 2399 C CA . LYS A 1 303 ? 1.059 -26.484 -0.361 1 80.75 303 LYS A CA 1
ATOM 2400 C C . LYS A 1 303 ? 1.618 -27.75 0.292 1 80.75 303 LYS A C 1
ATOM 2402 O O . LYS A 1 303 ? 2.826 -28 0.248 1 80.75 303 LYS A O 1
ATOM 2407 N N . GLU A 1 304 ? 0.772 -28.484 0.786 1 76.75 304 GLU A N 1
ATOM 2408 C CA . GLU A 1 304 ? 1.198 -29.703 1.459 1 76.75 304 GLU A CA 1
ATOM 2409 C C . GLU A 1 304 ? 1.713 -30.734 0.459 1 76.75 304 GLU A C 1
ATOM 2411 O O . GLU A 1 304 ? 2.445 -31.656 0.829 1 76.75 304 GLU A O 1
ATOM 2416 N N . GLY A 1 305 ? 1.415 -30.562 -0.837 1 72.94 305 GLY A N 1
ATOM 2417 C CA . GLY A 1 305 ? 2.02 -31.344 -1.916 1 72.94 305 GLY A CA 1
ATOM 2418 C C . GLY A 1 305 ? 1.383 -32.688 -2.107 1 72.94 305 GLY A C 1
ATOM 2419 O O . GLY A 1 305 ? 1.911 -33.531 -2.838 1 72.94 305 GLY A O 1
ATOM 2420 N N . LYS A 1 306 ? 0.31 -33 -1.478 1 74.69 306 LYS A N 1
ATOM 2421 C CA . LYS A 1 306 ? -0.35 -34.312 -1.635 1 74.69 306 LYS A CA 1
ATOM 2422 C C . LYS A 1 306 ? -0.842 -34.5 -3.066 1 74.69 306 LYS A C 1
ATOM 2424 O O . LYS A 1 306 ? -0.607 -35.562 -3.67 1 74.69 306 LYS A O 1
ATOM 2429 N N . CYS A 1 307 ? -1.501 -33.531 -3.521 1 82.75 307 CYS A N 1
ATOM 2430 C CA . CYS A 1 307 ? -2.023 -33.531 -4.883 1 82.75 307 CYS A CA 1
ATOM 2431 C C . CYS A 1 307 ? -2.359 -32.125 -5.34 1 82.75 307 CYS A C 1
ATOM 2433 O O . CYS A 1 307 ? -2.896 -31.328 -4.566 1 82.75 307 CYS A O 1
ATOM 2435 N N . HIS A 1 308 ? -2.076 -31.859 -6.57 1 86.81 308 HIS A N 1
ATOM 2436 C CA . HIS A 1 308 ? -2.367 -30.531 -7.098 1 86.81 308 HIS A CA 1
ATOM 2437 C C . HIS A 1 308 ? -3.762 -30.484 -7.711 1 86.81 308 HIS A C 1
ATOM 2439 O O . HIS A 1 308 ? -4.035 -29.641 -8.57 1 86.81 308 HIS A O 1
ATOM 2445 N N . LEU A 1 309 ? -4.574 -31.438 -7.363 1 92.5 309 LEU A N 1
ATOM 2446 C CA . LEU A 1 309 ? -5.98 -31.516 -7.738 1 92.5 309 LEU A CA 1
ATOM 2447 C C . LEU A 1 309 ? -6.848 -31.859 -6.531 1 92.5 309 LEU A C 1
ATOM 2449 O O . LEU A 1 309 ? -6.516 -32.781 -5.766 1 92.5 309 LEU A O 1
ATOM 2453 N N . ALA A 1 310 ? -7.871 -31.078 -6.336 1 95.12 310 ALA A N 1
ATOM 2454 C CA . ALA A 1 310 ? -8.797 -31.312 -5.23 1 95.12 310 ALA A CA 1
ATOM 2455 C C . ALA A 1 310 ? -10.211 -31.562 -5.746 1 95.12 310 ALA A C 1
ATOM 2457 O O . ALA A 1 310 ? -10.625 -30.984 -6.758 1 95.12 310 ALA A O 1
ATOM 2458 N N . VAL A 1 311 ? -10.859 -32.469 -5.047 1 96.56 311 VAL A N 1
ATOM 2459 C CA . VAL A 1 311 ? -12.266 -32.75 -5.34 1 96.56 311 VAL A CA 1
ATOM 2460 C C . VAL A 1 311 ? -13.164 -31.906 -4.453 1 96.56 311 VAL A C 1
ATOM 2462 O O . VAL A 1 311 ? -12.992 -31.875 -3.23 1 96.56 311 VAL A O 1
ATOM 2465 N N . VAL A 1 312 ? -14.055 -31.203 -5.121 1 97.5 312 VAL A N 1
ATOM 2466 C CA . VAL A 1 312 ? -14.961 -30.328 -4.387 1 97.5 312 VAL A CA 1
ATOM 2467 C C . VAL A 1 312 ? -16.234 -31.078 -4.02 1 97.5 312 VAL A C 1
ATOM 2469 O O . VAL A 1 312 ? -17 -31.484 -4.898 1 97.5 312 VAL A O 1
ATOM 2472 N N . ARG A 1 313 ? -16.438 -31.234 -2.756 1 96.19 313 ARG A N 1
ATOM 2473 C CA . ARG A 1 313 ? -17.531 -32.062 -2.26 1 96.19 313 ARG A CA 1
ATOM 2474 C C . ARG A 1 313 ? -18.344 -31.297 -1.211 1 96.19 313 ARG A C 1
ATOM 2476 O O . ARG A 1 313 ? -17.781 -30.594 -0.365 1 96.19 313 ARG A O 1
ATOM 2483 N N . GLU A 1 314 ? -19.656 -31.469 -1.296 1 95.75 314 GLU A N 1
ATOM 2484 C CA . GLU A 1 314 ? -20.547 -30.891 -0.3 1 95.75 314 GLU A CA 1
ATOM 2485 C C . GLU A 1 314 ? -20.531 -31.688 0.996 1 95.75 314 GLU A C 1
ATOM 2487 O O . GLU A 1 314 ? -20 -32.812 1.033 1 95.75 314 GLU A O 1
ATOM 2492 N N . ASP A 1 315 ? -21.141 -31.078 1.953 1 92.81 315 ASP A N 1
ATOM 2493 C CA . ASP A 1 315 ? -21.188 -31.734 3.258 1 92.81 315 ASP A CA 1
ATOM 2494 C C . ASP A 1 315 ? -21.969 -33.031 3.189 1 92.81 315 ASP A C 1
ATOM 2496 O O . ASP A 1 315 ? -21.672 -33.969 3.936 1 92.81 315 ASP A O 1
ATOM 2500 N N . ASP A 1 316 ? -22.844 -33.156 2.309 1 92.5 316 ASP A N 1
ATOM 2501 C CA . ASP A 1 316 ? -23.672 -34.344 2.205 1 92.5 316 ASP A CA 1
ATOM 2502 C C . ASP A 1 316 ? -22.969 -35.438 1.395 1 92.5 316 ASP A C 1
ATOM 2504 O O . ASP A 1 316 ? -23.5 -36.531 1.209 1 92.5 316 ASP A O 1
ATOM 2508 N N . GLY A 1 317 ? -21.797 -35.094 0.849 1 91.25 317 GLY A N 1
ATOM 2509 C CA . GLY A 1 317 ? -21.016 -36.094 0.123 1 91.25 317 GLY A CA 1
ATOM 2510 C C . GLY A 1 317 ? -21.109 -35.938 -1.383 1 91.25 317 GLY A C 1
ATOM 2511 O O . GLY A 1 317 ? -20.391 -36.594 -2.127 1 91.25 317 GLY A O 1
ATOM 2512 N N . THR A 1 318 ? -21.953 -35.031 -1.794 1 94.25 318 THR A N 1
ATOM 2513 C CA . THR A 1 318 ? -22.141 -34.812 -3.227 1 94.25 318 THR A CA 1
ATOM 2514 C C . THR A 1 318 ? -20.922 -34.125 -3.832 1 94.25 318 THR A C 1
ATOM 2516 O O . THR A 1 318 ? -20.484 -33.094 -3.344 1 94.25 318 THR A O 1
ATOM 2519 N N . VAL A 1 319 ? -20.406 -34.781 -4.895 1 96.19 319 VAL A N 1
ATOM 2520 C CA . VAL A 1 319 ? -19.266 -34.219 -5.578 1 96.19 319 VAL A CA 1
ATOM 2521 C C . VAL A 1 319 ? -19.734 -33.219 -6.625 1 96.19 319 VAL A C 1
ATOM 2523 O O . VAL A 1 319 ? -20.547 -33.531 -7.492 1 96.19 319 VAL A O 1
ATOM 2526 N N . LEU A 1 320 ? -19.203 -31.984 -6.527 1 96.44 320 LEU A N 1
ATOM 2527 C CA . LEU A 1 320 ? -19.609 -30.922 -7.441 1 96.44 320 LEU A CA 1
ATOM 2528 C C . LEU A 1 320 ? -18.656 -30.828 -8.633 1 96.44 320 LEU A C 1
ATOM 2530 O O . LEU A 1 320 ? -19.047 -30.422 -9.727 1 96.44 320 LEU A O 1
ATOM 2534 N N . GLY A 1 321 ? -17.422 -31.172 -8.398 1 96.69 321 GLY A N 1
ATOM 2535 C CA . GLY A 1 321 ? -16.406 -31.078 -9.43 1 96.69 321 GLY A CA 1
ATOM 2536 C C . GLY A 1 321 ? -14.992 -31.078 -8.875 1 96.69 321 GLY A C 1
ATOM 2537 O O . GLY A 1 321 ? -14.727 -31.703 -7.844 1 96.69 321 GLY A O 1
ATOM 2538 N N . ILE A 1 322 ? -14.031 -30.531 -9.711 1 96.31 322 ILE A N 1
ATOM 2539 C CA . ILE A 1 322 ? -12.641 -30.516 -9.281 1 96.31 322 ILE A CA 1
ATOM 2540 C C . ILE A 1 322 ? -12.07 -29.109 -9.43 1 96.31 322 ILE A C 1
ATOM 2542 O O . ILE A 1 322 ? -12.656 -28.266 -10.109 1 96.31 322 ILE A O 1
ATOM 2546 N N . ILE A 1 323 ? -11 -28.859 -8.719 1 94.94 323 ILE A N 1
ATOM 2547 C CA . ILE A 1 323 ? -10.219 -27.625 -8.82 1 94.94 323 ILE A CA 1
ATOM 2548 C C . ILE A 1 323 ? -8.734 -27.953 -8.68 1 94.94 323 ILE A C 1
ATOM 2550 O O . ILE A 1 323 ? -8.352 -28.828 -7.914 1 94.94 323 ILE A O 1
ATOM 2554 N N . THR A 1 324 ? -7.926 -27.219 -9.414 1 90.56 324 THR A N 1
ATOM 2555 C CA . THR A 1 324 ? -6.5 -27.516 -9.438 1 90.56 324 THR A CA 1
ATOM 2556 C C . THR A 1 324 ? -5.688 -26.359 -8.875 1 90.56 324 THR A C 1
ATOM 2558 O O . THR A 1 324 ? -6.223 -25.281 -8.641 1 90.56 324 THR A O 1
ATOM 2561 N N . LEU A 1 325 ? -4.457 -26.656 -8.617 1 87 325 LEU A N 1
ATOM 2562 C CA . LEU A 1 325 ? -3.52 -25.625 -8.164 1 87 325 LEU A CA 1
ATOM 2563 C C . LEU A 1 325 ? -3.4 -24.516 -9.195 1 87 325 LEU A C 1
ATOM 2565 O O . LEU A 1 325 ? -3.303 -23.328 -8.836 1 87 325 LEU A O 1
ATOM 2569 N N . GLU A 1 326 ? -3.375 -24.859 -10.453 1 82.94 326 GLU A N 1
ATOM 2570 C CA . GLU A 1 326 ? -3.283 -23.875 -11.531 1 82.94 326 GLU A CA 1
ATOM 2571 C C . GLU A 1 326 ? -4.418 -22.859 -11.445 1 82.94 326 GLU A C 1
ATOM 2573 O O . GLU A 1 326 ? -4.219 -21.672 -11.711 1 82.94 326 GLU A O 1
ATOM 2578 N N . ASP A 1 327 ? -5.594 -23.328 -11.078 1 87.31 327 ASP A N 1
ATOM 2579 C CA . ASP A 1 327 ? -6.742 -22.438 -10.953 1 87.31 327 ASP A CA 1
ATOM 2580 C C . ASP A 1 327 ? -6.5 -21.391 -9.875 1 87.31 327 ASP A C 1
ATOM 2582 O O . ASP A 1 327 ? -6.852 -20.219 -10.047 1 87.31 327 ASP A O 1
ATOM 2586 N N . VAL A 1 328 ? -6.016 -21.828 -8.797 1 87.81 328 VAL A N 1
ATOM 2587 C CA . VAL A 1 328 ? -5.723 -20.922 -7.695 1 87.81 328 VAL A CA 1
ATOM 2588 C C . VAL A 1 328 ? -4.668 -19.906 -8.125 1 87.81 328 VAL A C 1
ATOM 2590 O O . VAL A 1 328 ? -4.801 -18.719 -7.863 1 87.81 328 VAL A O 1
ATOM 2593 N N . LEU A 1 329 ? -3.672 -20.438 -8.758 1 85.19 329 LEU A N 1
ATOM 2594 C CA . LEU A 1 329 ? -2.568 -19.578 -9.195 1 85.19 329 LEU A CA 1
ATOM 2595 C C . LEU A 1 329 ? -3.039 -18.562 -10.219 1 85.19 329 LEU A C 1
ATOM 2597 O O . LEU A 1 329 ? -2.555 -17.422 -10.242 1 85.19 329 LEU A O 1
ATOM 2601 N N . GLU A 1 330 ? -3.926 -18.969 -11.039 1 87.31 330 GLU A N 1
ATOM 2602 C CA . GLU A 1 330 ? -4.512 -18.047 -12.008 1 87.31 330 GLU A CA 1
ATOM 2603 C C . GLU A 1 330 ? -5.203 -16.875 -11.305 1 87.31 330 GLU A C 1
ATOM 2605 O O . GLU A 1 330 ? -5.156 -15.742 -11.773 1 87.31 330 GLU A O 1
ATOM 2610 N N . GLU A 1 331 ? -5.816 -17.203 -10.258 1 87.19 331 GLU A N 1
ATOM 2611 C CA . GLU A 1 331 ? -6.523 -16.172 -9.508 1 87.19 331 GLU A CA 1
ATOM 2612 C C . GLU A 1 331 ? -5.547 -15.211 -8.836 1 87.19 331 GLU A C 1
ATOM 2614 O O . GLU A 1 331 ? -5.809 -14.016 -8.758 1 87.19 331 GLU A O 1
ATOM 2619 N N . VAL A 1 332 ? -4.5 -15.727 -8.375 1 85.25 332 VAL A N 1
ATOM 2620 C CA . VAL A 1 332 ? -3.479 -14.898 -7.742 1 85.25 332 VAL A CA 1
ATOM 2621 C C . VAL A 1 332 ? -2.822 -14 -8.789 1 85.25 332 VAL A C 1
ATOM 2623 O O . VAL A 1 332 ? -2.623 -12.805 -8.555 1 85.25 332 VAL A O 1
ATOM 2626 N N . MET A 1 333 ? -2.549 -14.562 -9.898 1 83.56 333 MET A N 1
ATOM 2627 C CA . MET A 1 333 ? -1.806 -13.844 -10.93 1 83.56 333 MET A CA 1
ATOM 2628 C C . MET A 1 333 ? -2.742 -12.984 -11.773 1 83.56 333 MET A C 1
ATOM 2630 O O . MET A 1 333 ? -2.291 -12.086 -12.484 1 83.56 333 MET A O 1
ATOM 2634 N N . LYS A 1 334 ? -3.988 -13.266 -11.812 1 77.56 334 LYS A N 1
ATOM 2635 C CA . LYS A 1 334 ? -5.047 -12.57 -12.539 1 77.56 334 LYS A CA 1
ATOM 2636 C C . LYS A 1 334 ? -4.848 -12.688 -14.047 1 77.56 334 LYS A C 1
ATOM 2638 O O . LYS A 1 334 ? -5.059 -11.719 -14.781 1 77.56 334 LYS A O 1
ATOM 2643 N N . PHE A 1 335 ? -4.145 -13.688 -14.422 1 73.5 335 PHE A N 1
ATOM 2644 C CA . PHE A 1 335 ? -4.098 -14.031 -15.836 1 73.5 335 PHE A CA 1
ATOM 2645 C C . PHE A 1 335 ? -4.141 -15.547 -16.031 1 73.5 335 PHE A C 1
ATOM 2647 O O . PHE A 1 335 ? -3.879 -16.297 -15.094 1 73.5 335 PHE A O 1
ATOM 2654 N N . GLU A 1 336 ? -4.535 -15.82 -17.234 1 70.88 336 GLU A N 1
ATOM 2655 C CA . GLU A 1 336 ? -4.648 -17.234 -17.547 1 70.88 336 GLU A CA 1
ATOM 2656 C C . GLU A 1 336 ? -3.279 -17.859 -17.766 1 70.88 336 GLU A C 1
ATOM 2658 O O . GLU A 1 336 ? -2.379 -17.219 -18.312 1 70.88 336 GLU A O 1
ATOM 2663 N N . ILE A 1 337 ? -3.105 -18.984 -17.188 1 68.44 337 ILE A N 1
ATOM 2664 C CA . ILE A 1 337 ? -1.937 -19.812 -17.469 1 68.44 337 ILE A CA 1
ATOM 2665 C C . ILE A 1 337 ? -2.332 -20.969 -18.375 1 68.44 337 ILE A C 1
ATOM 2667 O O . ILE A 1 337 ? -3.074 -21.875 -17.969 1 68.44 337 ILE A O 1
ATOM 2671 N N . TYR A 1 338 ? -1.886 -20.875 -19.594 1 69.94 338 TYR A N 1
ATOM 2672 C CA . TYR A 1 338 ? -2.215 -21.938 -20.547 1 69.94 338 TYR A CA 1
ATOM 2673 C C . TYR A 1 338 ? -1.291 -23.141 -20.375 1 69.94 338 TYR A C 1
ATOM 2675 O O . TYR A 1 338 ? -0.113 -22.984 -20.047 1 69.94 338 TYR A O 1
ATOM 2683 N N . ASP A 1 339 ? -1.993 -24.25 -20.375 1 70.56 339 ASP A N 1
ATOM 2684 C CA . ASP A 1 339 ? -1.146 -25.438 -20.312 1 70.56 339 ASP A CA 1
ATOM 2685 C C . ASP A 1 339 ? -0.7 -25.859 -21.719 1 70.56 339 ASP A C 1
ATOM 2687 O O . ASP A 1 339 ? -1.069 -25.234 -22.703 1 70.56 339 ASP A O 1
ATOM 2691 N N . GLU A 1 340 ? 0.18 -26.812 -21.719 1 71.25 340 GLU A N 1
ATOM 2692 C CA . GLU A 1 340 ? 0.794 -27.266 -22.969 1 71.25 340 GLU A CA 1
ATOM 2693 C C . GLU A 1 340 ? -0.25 -27.812 -23.938 1 71.25 340 GLU A C 1
ATOM 2695 O O . GLU A 1 340 ? -0.125 -27.672 -25.156 1 71.25 340 GLU A O 1
ATOM 2700 N N . GLY A 1 341 ? -1.258 -28.406 -23.359 1 68.75 341 GLY A N 1
ATOM 2701 C CA . GLY A 1 341 ? -2.35 -28.891 -24.188 1 68.75 341 GLY A CA 1
ATOM 2702 C C . GLY A 1 341 ? -3.125 -27.781 -24.875 1 68.75 341 GLY A C 1
ATOM 2703 O O . GLY A 1 341 ? -3.469 -27.906 -26.047 1 68.75 341 GLY A O 1
ATOM 2704 N N . ASP A 1 342 ? -3.361 -26.734 -24.172 1 67 342 ASP A N 1
ATOM 2705 C CA . ASP A 1 342 ? -4.047 -25.562 -24.719 1 67 342 ASP A CA 1
ATOM 2706 C C . ASP A 1 342 ? -3.27 -24.969 -25.891 1 67 342 ASP A C 1
ATOM 2708 O O . ASP A 1 342 ? -3.857 -24.594 -26.906 1 67 342 ASP A O 1
ATOM 2712 N N . TYR A 1 343 ? -2.035 -24.938 -25.656 1 69.38 343 TYR A N 1
ATOM 2713 C CA . TYR A 1 343 ? -1.161 -24.391 -26.688 1 69.38 343 TYR A CA 1
ATOM 2714 C C . TYR A 1 343 ? -1.241 -25.203 -27.969 1 69.38 343 TYR A C 1
ATOM 2716 O O . TYR A 1 343 ? -1.302 -24.656 -29.062 1 69.38 343 TYR A O 1
ATOM 2724 N N . ASP A 1 344 ? -1.258 -26.484 -27.75 1 72.12 344 ASP A N 1
ATOM 2725 C CA . ASP A 1 344 ? -1.312 -27.391 -28.906 1 72.12 344 ASP A CA 1
ATOM 2726 C C . ASP A 1 344 ? -2.629 -27.219 -29.656 1 72.12 344 ASP A C 1
ATOM 2728 O O . ASP A 1 344 ? -2.646 -27.234 -30.891 1 72.12 344 ASP A O 1
ATOM 2732 N N . GLU A 1 345 ? -3.645 -27.062 -28.891 1 70.62 345 GLU A N 1
ATOM 2733 C CA . GLU A 1 345 ? -4.957 -26.891 -29.5 1 70.62 345 GLU A CA 1
ATOM 2734 C C . GLU A 1 345 ? -5.047 -25.578 -30.266 1 70.62 345 GLU A C 1
ATOM 2736 O O . GLU A 1 345 ? -5.605 -25.531 -31.359 1 70.62 345 GLU A O 1
ATOM 2741 N N . GLN A 1 346 ? -4.523 -24.578 -29.703 1 67 346 GLN A N 1
ATOM 2742 C CA . GLN A 1 346 ? -4.547 -23.281 -30.344 1 67 346 GLN A CA 1
ATOM 2743 C C . GLN A 1 346 ? -3.674 -23.281 -31.609 1 67 346 GLN A C 1
ATOM 2745 O O . GLN A 1 346 ? -4.031 -22.656 -32.625 1 67 346 GLN A O 1
ATOM 2750 N N . ALA A 1 347 ? -2.547 -23.922 -31.531 1 65.62 347 ALA A N 1
ATOM 2751 C CA . ALA A 1 347 ? -1.645 -23.984 -32.688 1 65.62 347 ALA A CA 1
ATOM 2752 C C . ALA A 1 347 ? -2.293 -24.734 -33.844 1 65.62 347 ALA A C 1
ATOM 2754 O O . ALA A 1 347 ? -2.123 -24.344 -35 1 65.62 347 ALA A O 1
ATOM 2755 N N . LYS A 1 348 ? -3.096 -25.75 -33.531 1 63.59 348 LYS A N 1
ATOM 2756 C CA . LYS A 1 348 ? -3.822 -26.469 -34.594 1 63.59 348 LYS A CA 1
ATOM 2757 C C . LYS A 1 348 ? -4.883 -25.594 -35.219 1 63.59 348 LYS A C 1
ATOM 2759 O O . LYS A 1 348 ? -5.07 -25.625 -36.438 1 63.59 348 LYS A O 1
ATOM 2764 N N . LEU A 1 349 ? -5.449 -24.812 -34.344 1 59.53 349 LEU A N 1
ATOM 2765 C CA . LEU A 1 349 ? -6.488 -23.938 -34.844 1 59.53 349 LEU A CA 1
ATOM 2766 C C . LEU A 1 349 ? -5.891 -22.844 -35.719 1 59.53 349 LEU A C 1
ATOM 2768 O O . LEU A 1 349 ? -6.484 -22.453 -36.75 1 59.53 349 LEU A O 1
ATOM 2772 N N . ASN A 1 350 ? -4.777 -22.312 -35.312 1 56.44 350 ASN A N 1
ATOM 2773 C CA . ASN A 1 350 ? -4.133 -21.266 -36.125 1 56.44 350 ASN A CA 1
ATOM 2774 C C . ASN A 1 350 ? -3.6 -21.812 -37.438 1 56.44 350 ASN A C 1
ATOM 2776 O O . ASN A 1 350 ? -3.531 -21.094 -38.438 1 56.44 350 ASN A O 1
ATOM 2780 N N . THR A 1 351 ? -3.072 -23.016 -37.406 1 51.56 351 THR A N 1
ATOM 2781 C CA . THR A 1 351 ? -2.625 -23.594 -38.656 1 51.56 351 THR A CA 1
ATOM 2782 C C . THR A 1 351 ? -3.812 -23.875 -39.562 1 51.56 351 THR A C 1
ATOM 2784 O O . THR A 1 351 ? -3.711 -23.719 -40.781 1 51.56 351 THR A O 1
ATOM 2787 N N . THR A 1 352 ? -4.875 -24.234 -39 1 46.5 352 THR A N 1
ATOM 2788 C CA . THR A 1 352 ? -6.027 -24.469 -39.875 1 46.5 352 THR A CA 1
ATOM 2789 C C . THR A 1 352 ? -6.648 -23.141 -40.312 1 46.5 352 THR A C 1
ATOM 2791 O O . THR A 1 352 ? -7.309 -23.078 -41.344 1 46.5 352 THR A O 1
ATOM 2794 N N . SER A 1 353 ? -6.645 -22.172 -39.469 1 41.09 353 SER A N 1
ATOM 2795 C CA . SER A 1 353 ? -7.273 -20.922 -39.875 1 41.09 353 SER A CA 1
ATOM 2796 C C . SER A 1 353 ? -6.352 -20.109 -40.781 1 41.09 353 SER A C 1
ATOM 2798 O O . SER A 1 353 ? -5.52 -19.344 -40.312 1 41.09 353 SER A O 1
ATOM 2800 N N . LEU A 1 354 ? -5.82 -20.516 -41.844 1 37.09 354 LEU A N 1
ATOM 2801 C CA . LEU A 1 354 ? -5.348 -19.672 -42.938 1 37.09 354 LEU A CA 1
ATOM 2802 C C . LEU A 1 354 ? -6.34 -18.547 -43.219 1 37.09 354 LEU A C 1
ATOM 2804 O O . LEU A 1 354 ? -6.293 -17.906 -44.281 1 37.09 354 LEU A O 1
ATOM 2808 N N . ILE A 1 355 ? -7.555 -18.484 -42.719 1 36.09 355 ILE A N 1
ATOM 2809 C CA . ILE A 1 355 ? -8.266 -17.234 -43 1 36.09 355 ILE A CA 1
ATOM 2810 C C . ILE A 1 355 ? -7.711 -16.109 -42.156 1 36.09 355 ILE A C 1
ATOM 2812 O O . ILE A 1 355 ? -7.461 -16.297 -40.938 1 36.09 355 ILE A O 1
ATOM 2816 N N . PRO A 1 356 ? -7.406 -14.883 -42.781 1 33.09 356 PRO A N 1
ATOM 2817 C CA . PRO A 1 356 ? -6.797 -13.727 -42.125 1 33.09 356 PRO A CA 1
ATOM 2818 C C . PRO A 1 356 ? -7.484 -13.352 -40.812 1 33.09 356 PRO A C 1
ATOM 2820 O O . PRO A 1 356 ? -8.719 -13.352 -40.75 1 33.09 356 PRO A O 1
ATOM 2823 N N . PRO A 1 357 ? -6.781 -13.445 -39.719 1 32.28 357 PRO A N 1
ATOM 2824 C CA . PRO A 1 357 ? -7.457 -13.086 -38.469 1 32.28 357 PRO A CA 1
ATOM 2825 C C . PRO A 1 357 ? -8.047 -11.68 -38.5 1 32.28 357 PRO A C 1
ATOM 2827 O O . PRO A 1 357 ? -7.371 -10.734 -38.875 1 32.28 357 PRO A O 1
ATOM 2830 N N . SER A 1 358 ? -9.273 -11.578 -38.875 1 28.91 358 SER A N 1
A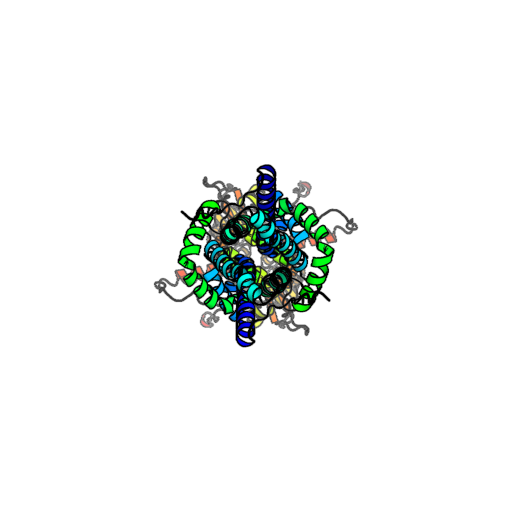TOM 2831 C CA . SER A 1 358 ? -9.891 -10.266 -38.719 1 28.91 358 SER A CA 1
ATOM 2832 C C . SER A 1 358 ? -9.555 -9.656 -37.344 1 28.91 358 SER A C 1
ATOM 2834 O O . SER A 1 358 ? -9.367 -10.383 -36.375 1 28.91 358 SER A O 1
ATOM 2836 N N . LYS A 1 359 ? -9.367 -8.281 -37.344 1 30.39 359 LYS A N 1
ATOM 2837 C CA . LYS A 1 359 ? -8.828 -7.352 -36.375 1 30.39 359 LYS A CA 1
ATOM 2838 C C . LYS A 1 359 ? -9.336 -7.676 -34.969 1 30.39 359 LYS A C 1
ATOM 2840 O O . LYS A 1 359 ? -8.648 -7.422 -33.969 1 30.39 359 LYS A O 1
ATOM 2845 N N . GLU A 1 360 ? -10.617 -7.395 -34.719 1 29.06 360 GLU A N 1
ATOM 2846 C CA . GLU A 1 360 ? -11.211 -6.633 -33.625 1 29.06 360 GLU A CA 1
ATOM 2847 C C . GLU A 1 360 ? -11.383 -7.5 -32.375 1 29.06 360 GLU A C 1
ATOM 2849 O O . GLU A 1 360 ? -11.656 -6.988 -31.297 1 29.06 360 GLU A O 1
ATOM 2854 N N . LYS A 1 361 ? -12.102 -8.75 -32.531 1 32.59 361 LYS A N 1
ATOM 2855 C CA . LYS A 1 361 ? -12.875 -9.102 -31.328 1 32.59 361 LYS A CA 1
ATOM 2856 C C . LYS A 1 361 ? -11.969 -9.555 -30.203 1 32.59 361 LYS A C 1
ATOM 2858 O O . LYS A 1 361 ? -11.047 -10.352 -30.406 1 32.59 361 LYS A O 1
ATOM 2863 N N . ALA A 1 362 ? -12 -8.859 -29.188 1 32.53 362 ALA A N 1
ATOM 2864 C CA . ALA A 1 362 ? -11.445 -9.148 -27.859 1 32.53 362 ALA A CA 1
ATOM 2865 C C . ALA A 1 362 ? -11.453 -10.648 -27.578 1 32.53 362 ALA A C 1
ATOM 2867 O O . ALA A 1 362 ? -12.453 -11.328 -27.828 1 32.53 362 ALA A O 1
ATOM 2868 N N . PRO A 1 363 ? -10.328 -11.195 -27.5 1 29.44 363 PRO A N 1
ATOM 2869 C CA . PRO A 1 363 ? -10.352 -12.648 -27.312 1 29.44 363 PRO A CA 1
ATOM 2870 C C . PRO A 1 363 ? -11.406 -13.094 -26.297 1 29.44 363 PRO A C 1
ATOM 2872 O O . PRO A 1 363 ? -11.555 -12.469 -25.25 1 29.44 363 PRO A O 1
ATOM 2875 N N . GLU A 1 364 ? -12.578 -13.57 -26.766 1 31.41 364 GLU A N 1
ATOM 2876 C CA . GLU A 1 364 ? -13.609 -14.156 -25.922 1 31.41 364 GLU A CA 1
ATOM 2877 C C . GLU A 1 364 ? -12.992 -14.938 -24.766 1 31.41 364 GLU A C 1
ATOM 2879 O O . GLU A 1 364 ? -11.922 -15.531 -24.906 1 31.41 364 GLU A O 1
ATOM 2884 N N . PRO A 1 365 ? -13.289 -14.523 -23.516 1 32.47 365 PRO A N 1
ATOM 2885 C CA . PRO A 1 365 ? -12.859 -15.336 -22.375 1 32.47 365 PRO A CA 1
ATOM 2886 C C . PRO A 1 365 ? -12.836 -16.828 -22.688 1 32.47 365 PRO A C 1
ATOM 2888 O O . PRO A 1 365 ? -13.75 -17.328 -23.344 1 32.47 365 PRO A O 1
ATOM 2891 N N . ARG A 1 366 ? -11.711 -17.328 -22.891 1 32.09 366 ARG A N 1
ATOM 2892 C CA . ARG A 1 366 ? -11.516 -18.719 -23.312 1 32.09 366 ARG A CA 1
ATOM 2893 C C . ARG A 1 366 ? -12.617 -19.609 -22.75 1 32.09 366 ARG A C 1
ATOM 2895 O O . ARG A 1 366 ? -12.852 -19.625 -21.531 1 32.09 366 ARG A O 1
ATOM 2902 N N . ARG A 1 367 ? -13.5 -19.922 -23.484 1 29.91 367 ARG A N 1
ATOM 2903 C CA . ARG A 1 367 ? -14.227 -21.156 -23.219 1 29.91 367 ARG A CA 1
ATOM 2904 C C . ARG A 1 367 ? -13.266 -22.312 -22.969 1 29.91 367 ARG A C 1
ATOM 2906 O O . ARG A 1 367 ? -12.383 -22.594 -23.781 1 29.91 367 ARG A O 1
ATOM 2913 N N . ARG A 1 368 ? -12.867 -22.5 -21.719 1 30.69 368 ARG A N 1
ATOM 2914 C CA . ARG A 1 368 ? -12.266 -23.828 -21.516 1 30.69 368 ARG A CA 1
ATOM 2915 C C . ARG A 1 368 ? -12.742 -24.812 -22.578 1 30.69 368 ARG A C 1
ATOM 2917 O O . ARG A 1 368 ? -13.945 -24.984 -22.781 1 30.69 368 ARG A O 1
ATOM 2924 N N . THR A 1 369 ? -12.148 -24.781 -23.703 1 28.09 369 THR A N 1
ATOM 2925 C CA . THR A 1 369 ? -12.531 -25.703 -24.766 1 28.09 369 THR A CA 1
ATOM 2926 C C . THR A 1 369 ? -13.133 -26.984 -24.203 1 28.09 369 THR A C 1
ATOM 2928 O O . THR A 1 369 ? -12.445 -27.75 -23.531 1 28.09 369 THR A O 1
ATOM 2931 N N . ILE A 1 370 ? -14.344 -26.938 -23.703 1 27.27 370 ILE A N 1
ATOM 2932 C CA . ILE A 1 370 ? -15.211 -28.094 -23.531 1 27.27 370 ILE A CA 1
ATOM 2933 C C . ILE A 1 370 ? -15.039 -29.047 -24.719 1 27.27 370 ILE A C 1
ATOM 2935 O O . ILE A 1 370 ? -14.82 -28.609 -25.844 1 27.27 370 ILE A O 1
ATOM 2939 N N . ALA A 1 371 ? -15 -30.406 -24.438 1 29.67 371 ALA A N 1
ATOM 2940 C CA . ALA A 1 371 ? -15.047 -31.547 -25.375 1 29.67 371 ALA A CA 1
ATOM 2941 C C . ALA A 1 371 ? -15.875 -31.203 -26.609 1 29.67 371 ALA A C 1
ATOM 2943 O O . ALA A 1 371 ? -17.016 -30.766 -26.484 1 29.67 371 ALA A O 1
ATOM 2944 N N . GLY A 1 372 ? -15.32 -30.688 -27.625 1 27.73 372 GLY A N 1
ATOM 2945 C CA . GLY A 1 372 ? -16.047 -30.688 -28.875 1 27.73 372 GLY A CA 1
ATOM 2946 C C . GLY A 1 372 ? -16.938 -31.906 -29.062 1 27.73 372 GLY A C 1
ATOM 2947 O O . GLY A 1 372 ? -16.75 -32.906 -28.391 1 27.73 372 GLY A O 1
ATOM 2948 N N . SER A 1 373 ? -18.156 -31.719 -29.562 1 28.23 373 SER A N 1
ATOM 2949 C CA . SER A 1 373 ? -19.078 -32.781 -30.016 1 28.23 373 SER A CA 1
ATOM 2950 C C . SER A 1 373 ? -18.328 -33.875 -30.75 1 28.23 373 SER A C 1
ATOM 2952 O O . SER A 1 373 ? -17.438 -33.594 -31.562 1 28.23 373 SER A O 1
ATOM 2954 N N . ILE A 1 374 ? -18.156 -35 -30.141 1 28.44 374 ILE A N 1
ATOM 2955 C CA . ILE A 1 374 ? -17.844 -36.281 -30.797 1 28.44 374 ILE A CA 1
ATOM 2956 C C . ILE A 1 374 ? -18.5 -36.344 -32.156 1 28.44 374 ILE A C 1
ATOM 2958 O O . ILE A 1 374 ? -19.734 -36.25 -32.281 1 28.44 374 ILE A O 1
ATOM 2962 N N . ASP A 1 375 ? -17.953 -35.875 -33.156 1 29.89 375 ASP A N 1
ATOM 2963 C CA . ASP A 1 375 ? -18.469 -36.219 -34.469 1 29.89 375 ASP A CA 1
ATOM 2964 C C . ASP A 1 375 ? -18.625 -37.719 -34.594 1 29.89 375 ASP A C 1
ATOM 2966 O O . ASP A 1 375 ? -17.641 -38.469 -34.531 1 29.89 375 ASP A O 1
ATOM 2970 N N . GLU A 1 376 ? -19.797 -38.406 -34.344 1 31.17 376 GLU A N 1
ATOM 2971 C CA . GLU A 1 376 ? -20.312 -39.75 -34.5 1 31.17 376 GLU A CA 1
ATOM 2972 C C . GLU A 1 376 ? -19.875 -40.375 -35.844 1 31.17 376 GLU A C 1
ATOM 2974 O O . GLU A 1 376 ? -20.062 -41.562 -36.094 1 31.17 376 GLU A O 1
ATOM 2979 N N . SER A 1 377 ? -19.625 -39.562 -36.844 1 32.53 377 SER A N 1
ATOM 2980 C CA . SER A 1 377 ? -19.516 -40.156 -38.156 1 32.53 377 SER A CA 1
ATOM 2981 C C . SER A 1 377 ? -18.266 -41.031 -38.281 1 32.53 377 SER A C 1
ATOM 2983 O O . SER A 1 377 ? -18.078 -41.688 -39.312 1 32.53 377 SER A O 1
ATOM 2985 N N . LEU A 1 378 ? -17.25 -40.781 -37.469 1 28.69 378 LEU A N 1
ATOM 2986 C CA . LEU A 1 378 ? -16.078 -41.594 -37.812 1 28.69 378 LEU A CA 1
ATOM 2987 C C . LEU A 1 378 ? -16.172 -42.969 -37.125 1 28.69 378 LEU A C 1
ATOM 2989 O O . LEU A 1 378 ? -15.156 -43.656 -37 1 28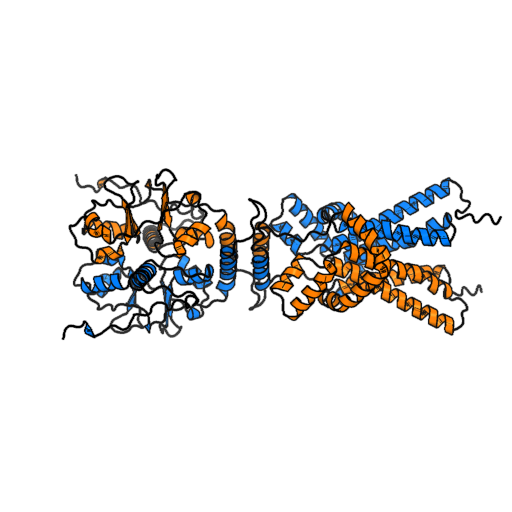.69 378 LEU A O 1
ATOM 2993 N N . LEU A 1 379 ? -17.297 -43.219 -36.375 1 26.81 379 LEU A N 1
ATOM 2994 C CA . LEU A 1 379 ? -17.562 -44.594 -36.031 1 26.81 379 LEU A CA 1
ATOM 2995 C C . LEU A 1 379 ? -17.766 -45.469 -37.281 1 26.81 379 LEU A C 1
ATOM 2997 O O . LEU A 1 379 ? -18.406 -45 -38.25 1 26.81 379 LEU A O 1
ATOM 3001 N N . PRO A 1 380 ? -16.891 -46.312 -37.531 1 29.44 380 PRO A N 1
ATOM 3002 C CA . PRO A 1 380 ? -17.281 -47.188 -38.625 1 29.44 380 PRO A CA 1
ATOM 3003 C C . PRO A 1 380 ? -18.734 -47.656 -38.5 1 29.44 380 PRO A C 1
ATOM 3005 O O . PRO A 1 380 ? -19.297 -47.688 -37.406 1 29.44 380 PRO A O 1
ATOM 3008 N N . PRO A 1 381 ? -19.5 -47.812 -39.75 1 29.48 381 PRO A N 1
ATOM 3009 C CA . PRO A 1 381 ? -20.797 -48.469 -39.688 1 29.48 381 PRO A CA 1
ATOM 3010 C C . PRO A 1 381 ? -20.703 -49.844 -38.969 1 29.48 381 PRO A C 1
ATOM 3012 O O . PRO A 1 381 ? -19.656 -50.469 -38.969 1 29.48 381 PRO A O 1
ATOM 3015 N N . MET B 1 1 ? -14.945 55.969 46.281 1 27.61 1 MET B N 1
ATOM 3016 C CA . MET B 1 1 ? -15.562 54.75 45.75 1 27.61 1 MET B CA 1
ATOM 3017 C C . MET B 1 1 ? -15.305 54.625 44.25 1 27.61 1 MET B C 1
ATOM 3019 O O . MET B 1 1 ? -15.852 55.406 43.469 1 27.61 1 MET B O 1
ATOM 3023 N N . SER B 1 2 ? -14.086 54.719 43.75 1 37.97 2 SER B N 1
ATOM 3024 C CA . SER B 1 2 ? -13.398 54.906 42.5 1 37.97 2 SER B CA 1
ATOM 3025 C C . SER B 1 2 ? -14.039 54.094 41.375 1 37.97 2 SER B C 1
ATOM 3027 O O . SER B 1 2 ? -14.078 52.875 41.469 1 37.97 2 SER B O 1
ATOM 3029 N N . ASN B 1 3 ? -15.227 54.281 40.875 1 40.69 3 ASN B N 1
ATOM 3030 C CA . ASN B 1 3 ? -16.219 53.688 39.969 1 40.69 3 ASN B CA 1
ATOM 3031 C C . ASN B 1 3 ? -15.547 53.062 38.75 1 40.69 3 ASN B C 1
ATOM 3033 O O . ASN B 1 3 ? -15.094 53.75 37.844 1 40.69 3 ASN B O 1
ATOM 3037 N N . THR B 1 4 ? -14.523 52.125 38.719 1 48.38 4 THR B N 1
ATOM 3038 C CA . THR B 1 4 ? -13.57 51.344 37.906 1 48.38 4 THR B CA 1
ATOM 3039 C C . THR B 1 4 ? -14.242 50.781 36.656 1 48.38 4 THR B C 1
ATOM 3041 O O . THR B 1 4 ? -14.82 49.719 36.688 1 48.38 4 THR B O 1
ATOM 3044 N N . GLU B 1 5 ? -15.047 51.406 35.938 1 62.25 5 GLU B N 1
ATOM 3045 C CA . GLU B 1 5 ? -15.945 51.094 34.812 1 62.25 5 GLU B CA 1
ATOM 3046 C C . GLU B 1 5 ? -15.203 50.406 33.656 1 62.25 5 GLU B C 1
ATOM 3048 O O . GLU B 1 5 ? -14.289 50.969 33.062 1 62.25 5 GLU B O 1
ATOM 3053 N N . TRP B 1 6 ? -15.141 49.125 33.688 1 73.81 6 TRP B N 1
ATOM 3054 C CA . TRP B 1 6 ? -14.57 48.219 32.719 1 73.81 6 TRP B CA 1
ATOM 3055 C C . TRP B 1 6 ? -15.148 48.469 31.328 1 73.81 6 TRP B C 1
ATOM 3057 O O . TRP B 1 6 ? -14.516 48.156 30.312 1 73.81 6 TRP B O 1
ATOM 3067 N N . VAL B 1 7 ? -16.312 49.156 31.234 1 78 7 VAL B N 1
ATOM 3068 C CA . VAL B 1 7 ? -17 49.406 29.984 1 78 7 VAL B CA 1
ATOM 3069 C C . VAL B 1 7 ? -17.094 50.906 29.719 1 78 7 VAL B C 1
ATOM 3071 O O . VAL B 1 7 ? -17.391 51.688 30.625 1 78 7 VAL B O 1
ATOM 3074 N N . LYS B 1 8 ? -16.641 51.312 28.609 1 82.75 8 LYS B N 1
ATOM 3075 C CA . LYS B 1 8 ? -16.719 52.719 28.234 1 82.75 8 LYS B CA 1
ATOM 3076 C C . LYS B 1 8 ? -18.156 53.156 27.953 1 82.75 8 LYS B C 1
ATOM 3078 O O . LYS B 1 8 ? -19.016 52.312 27.656 1 82.75 8 LYS B O 1
ATOM 3083 N N . ASP B 1 9 ? -18.344 54.438 28.172 1 79.88 9 ASP B N 1
ATOM 3084 C CA . ASP B 1 9 ? -19.688 54.969 27.984 1 79.88 9 ASP B CA 1
ATOM 3085 C C . ASP B 1 9 ? -19.969 55.25 26.516 1 79.88 9 ASP B C 1
ATOM 3087 O O . ASP B 1 9 ? -19.453 56.219 25.938 1 79.88 9 ASP B O 1
ATOM 3091 N N . LEU B 1 10 ? -20.484 54.281 25.781 1 82.5 10 LEU B N 1
ATOM 3092 C CA . LEU B 1 10 ? -20.859 54.375 24.375 1 82.5 10 LEU B CA 1
ATOM 3093 C C . LEU B 1 10 ? -22.359 54.219 24.203 1 82.5 10 LEU B C 1
ATOM 3095 O O . LEU B 1 10 ? -23.031 53.562 25 1 82.5 10 LEU B O 1
ATOM 3099 N N . PRO B 1 11 ? -22.875 54.969 23.234 1 87.44 11 PRO B N 1
ATOM 3100 C CA . PRO B 1 11 ? -24.297 54.719 22.922 1 87.44 11 PRO B CA 1
ATOM 3101 C C . PRO B 1 11 ? -24.594 53.281 22.594 1 87.44 11 PRO B C 1
ATOM 3103 O O . PRO B 1 11 ? -23.734 52.562 22.078 1 87.44 11 PRO B O 1
ATOM 3106 N N . TRP B 1 12 ? -25.75 52.906 22.906 1 86.25 12 TRP B N 1
ATOM 3107 C CA . TRP B 1 12 ? -26.172 51.5 22.766 1 86.25 12 TRP B CA 1
ATOM 3108 C C . TRP B 1 12 ? -25.984 51.031 21.328 1 86.25 12 TRP B C 1
ATOM 3110 O O . TRP B 1 12 ? -25.609 49.875 21.078 1 86.25 12 TRP B O 1
ATOM 3120 N N . ASN B 1 13 ? -26.281 51.875 20.359 1 88.12 13 ASN B N 1
ATOM 3121 C CA . ASN B 1 13 ? -26.141 51.531 18.953 1 88.12 13 ASN B CA 1
ATOM 3122 C C . ASN B 1 13 ? -24.688 51.25 18.578 1 88.12 13 ASN B C 1
ATOM 3124 O O . ASN B 1 13 ? -24.406 50.312 17.828 1 88.12 13 ASN B O 1
ATOM 3128 N N . GLU B 1 14 ? -23.844 52 19.109 1 88.44 14 GLU B N 1
ATOM 3129 C CA . GLU B 1 14 ? -22.422 51.812 18.828 1 88.44 14 GLU B CA 1
ATOM 3130 C C . GLU B 1 14 ? -21.875 50.562 19.531 1 88.44 14 GLU B C 1
ATOM 3132 O O . GLU B 1 14 ? -21.031 49.875 19 1 88.44 14 GLU B O 1
ATOM 3137 N N . TYR B 1 15 ? -22.406 50.344 20.688 1 90.06 15 TYR B N 1
ATOM 3138 C CA . TYR B 1 15 ? -22.016 49.156 21.422 1 90.06 15 TYR B CA 1
ATOM 3139 C C . TYR B 1 15 ? -22.422 47.906 20.656 1 90.06 15 TYR B C 1
ATOM 3141 O O . TYR B 1 15 ? -21.641 46.938 20.547 1 90.06 15 TYR B O 1
ATOM 3149 N N . LEU B 1 16 ? -23.578 47.938 20.141 1 90.81 16 LEU B N 1
ATOM 3150 C CA . LEU B 1 16 ? -24.094 46.781 19.406 1 90.81 16 LEU B CA 1
ATOM 3151 C C . LEU B 1 16 ? -23.297 46.562 18.125 1 90.81 16 LEU B C 1
ATOM 3153 O O . LEU B 1 16 ? -23 45.438 17.766 1 90.81 16 LEU B O 1
ATOM 3157 N N . ILE B 1 17 ? -23.016 47.656 17.5 1 91.81 17 ILE B N 1
ATOM 3158 C CA . ILE B 1 17 ? -22.266 47.562 16.25 1 91.81 17 ILE B CA 1
ATOM 3159 C C . ILE B 1 17 ? -20.859 47.031 16.531 1 91.81 17 ILE B C 1
ATOM 3161 O O . ILE B 1 17 ? -20.391 46.094 15.852 1 91.81 17 ILE B O 1
ATOM 3165 N N . CYS B 1 18 ? -20.203 47.531 17.531 1 90.94 18 CYS B N 1
ATOM 3166 C CA . CYS B 1 18 ? -18.859 47.094 17.859 1 90.94 18 CYS B CA 1
ATOM 3167 C C . CYS B 1 18 ? -18.844 45.656 18.312 1 90.94 18 CYS B C 1
ATOM 3169 O O . CYS B 1 18 ? -17.922 44.906 17.984 1 90.94 18 CYS B O 1
ATOM 3171 N N . SER B 1 19 ? -19.875 45.281 19.016 1 91.25 19 SER B N 1
ATOM 3172 C CA . SER B 1 19 ? -19.953 43.906 19.469 1 91.25 19 SER B CA 1
ATOM 3173 C C . SER B 1 19 ? -20.188 42.969 18.312 1 91.25 19 SER B C 1
ATOM 3175 O O . SER B 1 19 ? -19.578 41.875 18.25 1 91.25 19 SER B O 1
ATOM 3177 N N . LEU B 1 20 ? -21 43.344 17.375 1 93.69 20 LEU B N 1
ATOM 3178 C CA . LEU B 1 20 ? -21.297 42.5 16.234 1 93.69 20 LEU B CA 1
ATOM 3179 C C . LEU B 1 20 ? -20.094 42.375 15.312 1 93.69 20 LEU B C 1
ATOM 3181 O O . LEU B 1 20 ? -19.797 41.281 14.805 1 93.69 20 LEU B O 1
ATOM 3185 N N . VAL B 1 21 ? -19.438 43.469 15.125 1 92.75 21 VAL B N 1
ATOM 3186 C CA . VAL B 1 21 ? -18.25 43.438 14.281 1 92.75 21 VAL B CA 1
ATOM 3187 C C . VAL B 1 21 ? -17.156 42.594 14.945 1 92.75 21 VAL B C 1
ATOM 3189 O O . VAL B 1 21 ? -16.484 41.812 14.273 1 92.75 21 VAL B O 1
ATOM 3192 N N . SER B 1 22 ? -17.047 42.781 16.266 1 90.31 22 SER B N 1
ATOM 3193 C CA . SER B 1 22 ? -16.047 42 16.984 1 90.31 22 SER B CA 1
ATOM 3194 C C . SER B 1 22 ? -16.344 40.5 16.906 1 90.31 22 SER B C 1
ATOM 3196 O O . SER B 1 22 ? -15.445 39.688 16.719 1 90.31 22 SER B O 1
ATOM 3198 N N . PHE B 1 23 ? -17.547 40.219 17.016 1 92.5 23 PHE B N 1
ATOM 3199 C CA . PHE B 1 23 ? -17.969 38.812 16.906 1 92.5 23 PHE B CA 1
ATOM 3200 C C . PHE B 1 23 ? -17.688 38.281 15.516 1 92.5 23 PHE B C 1
ATOM 3202 O O . PHE B 1 23 ? -17.172 37.156 15.359 1 92.5 23 PHE B O 1
ATOM 3209 N N . GLY B 1 24 ? -18.047 39.062 14.531 1 94.44 24 GLY B N 1
ATOM 3210 C CA . GLY B 1 24 ? -17.781 38.688 13.156 1 94.44 24 GLY B CA 1
ATOM 3211 C C . GLY B 1 24 ? -16.297 38.5 12.875 1 94.44 24 GLY B C 1
ATOM 3212 O O . GLY B 1 24 ? -15.906 37.562 12.164 1 94.44 24 GLY B O 1
ATOM 3213 N N . LEU B 1 25 ? -15.477 39.344 13.453 1 92.12 25 LEU B N 1
ATOM 3214 C CA . LEU B 1 25 ? -14.039 39.281 13.25 1 92.12 25 LEU B CA 1
ATOM 3215 C C . LEU B 1 25 ? -13.461 38.031 13.898 1 92.12 25 LEU B C 1
ATOM 3217 O O . LEU B 1 25 ? -12.594 37.375 13.32 1 92.12 25 LEU B O 1
ATOM 3221 N N . VAL B 1 26 ? -13.945 37.688 15.062 1 92.56 26 VAL B N 1
ATOM 3222 C CA . VAL B 1 26 ? -13.469 36.5 15.758 1 92.56 26 VAL B CA 1
ATOM 3223 C C . VAL B 1 26 ? -13.859 35.25 14.969 1 92.56 26 VAL B C 1
ATOM 3225 O O . VAL B 1 26 ? -13.055 34.344 14.797 1 92.56 26 VAL B O 1
ATOM 3228 N N . CYS B 1 27 ? -15.086 35.219 14.445 1 94.88 27 CYS B N 1
ATOM 3229 C CA . CYS B 1 27 ? -15.555 34.094 13.656 1 94.88 27 CYS B CA 1
ATOM 3230 C C . CYS B 1 27 ? -14.742 33.938 12.367 1 94.88 27 CYS B C 1
ATOM 3232 O O . CYS B 1 27 ? -14.367 32.844 11.984 1 94.88 27 CYS B O 1
ATOM 3234 N N . PHE B 1 28 ? -14.5 35.094 11.789 1 95.5 28 PHE B N 1
ATOM 3235 C CA . PHE B 1 28 ? -13.719 35.062 10.562 1 95.5 28 PHE B CA 1
ATOM 3236 C C . PHE B 1 28 ? -12.297 34.625 10.828 1 95.5 28 PHE B C 1
ATOM 3238 O O . PHE B 1 28 ? -11.75 33.781 10.094 1 95.5 28 PHE B O 1
ATOM 3245 N N . ALA B 1 29 ? -11.711 35.156 11.867 1 93.88 29 ALA B N 1
ATOM 3246 C CA . ALA B 1 29 ? -10.352 34.75 12.258 1 93.88 29 ALA B CA 1
ATOM 3247 C C . ALA B 1 29 ? -10.289 33.281 12.578 1 93.88 29 ALA B C 1
ATOM 3249 O O . ALA B 1 29 ? -9.344 32.594 12.172 1 93.88 29 ALA B O 1
ATOM 3250 N N . GLY B 1 30 ? -11.273 32.844 13.289 1 96.12 30 GLY B N 1
ATOM 3251 C CA . GLY B 1 30 ? -11.352 31.422 13.617 1 96.12 30 GLY B CA 1
ATOM 3252 C C . GLY B 1 30 ? -11.477 30.531 12.391 1 96.12 30 GLY B C 1
ATOM 3253 O O . GLY B 1 30 ? -10.836 29.484 12.305 1 96.12 30 GLY B O 1
ATOM 3254 N N . LEU B 1 31 ? -12.273 30.969 11.531 1 97.12 31 LEU B N 1
ATOM 3255 C CA . LEU B 1 31 ? -12.461 30.219 10.297 1 97.12 31 LEU B CA 1
ATOM 3256 C C . LEU B 1 31 ? -11.164 30.141 9.508 1 97.12 31 LEU B C 1
ATOM 3258 O O . LEU B 1 31 ? -10.781 29.078 9.016 1 97.12 31 LEU B O 1
ATOM 3262 N N . MET B 1 32 ? -10.492 31.25 9.383 1 97.06 32 MET B N 1
ATOM 3263 C CA . MET B 1 32 ? -9.227 31.297 8.648 1 97.06 32 MET B CA 1
ATOM 3264 C C . MET B 1 32 ? -8.164 30.453 9.344 1 97.06 32 MET B C 1
ATOM 3266 O O . MET B 1 32 ? -7.449 29.688 8.695 1 97.06 32 MET B O 1
ATOM 3270 N N . SER B 1 33 ? -8.078 30.562 10.609 1 96.31 33 SER B N 1
ATOM 3271 C CA . SER B 1 33 ? -7.094 29.812 11.383 1 96.31 33 SER B CA 1
ATOM 3272 C C . SER B 1 33 ? -7.371 28.312 11.32 1 96.31 33 SER B C 1
ATOM 3274 O O . SER B 1 33 ? -6.453 27.516 11.125 1 96.31 33 SER B O 1
ATOM 3276 N N . GLY B 1 34 ? -8.594 27.969 11.516 1 97.25 34 GLY B N 1
ATOM 3277 C CA . GLY B 1 34 ? -8.992 26.578 11.406 1 97.25 34 GLY B CA 1
ATOM 3278 C C . GLY B 1 34 ? -8.703 25.984 10.047 1 97.25 34 GLY B C 1
ATOM 3279 O O . GLY B 1 34 ? -8.195 24.859 9.945 1 97.25 34 GLY B O 1
ATOM 3280 N N . LEU B 1 35 ? -9.023 26.734 9.078 1 97.38 35 LEU B N 1
ATOM 3281 C CA . LEU B 1 35 ? -8.805 26.266 7.715 1 97.38 35 LEU B CA 1
ATOM 3282 C C . LEU B 1 35 ? -7.316 26.156 7.406 1 97.38 35 LEU B C 1
ATOM 3284 O O . LEU B 1 35 ? -6.895 25.266 6.656 1 97.38 35 LEU B O 1
ATOM 3288 N N . THR B 1 36 ? -6.523 26.984 7.961 1 96.56 36 THR B N 1
ATOM 3289 C CA . THR B 1 36 ? -5.082 26.922 7.754 1 96.56 36 THR B CA 1
ATOM 3290 C C . THR B 1 36 ? -4.531 25.578 8.227 1 96.56 36 THR B C 1
ATOM 3292 O O . THR B 1 36 ? -3.953 24.828 7.445 1 96.56 36 THR B O 1
ATOM 3295 N N . VAL B 1 37 ? -4.781 25.25 9.477 1 95.38 37 VAL B N 1
ATOM 3296 C CA . VAL B 1 37 ? -4.258 24 10.039 1 95.38 37 VAL B CA 1
ATOM 3297 C C . VAL B 1 37 ? -4.988 22.812 9.43 1 95.38 37 VAL B C 1
ATOM 3299 O O . VAL B 1 37 ? -4.371 21.781 9.125 1 95.38 37 VAL B O 1
ATOM 3302 N N . GLY B 1 38 ? -6.262 22.969 9.242 1 95.56 38 GLY B N 1
ATOM 3303 C CA . GLY B 1 38 ? -7.066 21.891 8.68 1 95.56 38 GLY B CA 1
ATOM 3304 C C . GLY B 1 38 ? -6.637 21.5 7.277 1 95.56 38 GLY B C 1
ATOM 3305 O O . GLY B 1 38 ? -6.52 20.312 6.965 1 95.56 38 GLY B O 1
ATOM 3306 N N . LEU B 1 39 ? -6.414 22.438 6.445 1 95.75 39 LEU B N 1
ATOM 3307 C CA . LEU B 1 39 ? -6.059 22.172 5.059 1 95.75 39 LEU B CA 1
ATOM 3308 C C . LEU B 1 39 ? -4.602 21.734 4.949 1 95.75 39 LEU B C 1
ATOM 3310 O O . LEU B 1 39 ? -4.285 20.797 4.199 1 95.75 39 LEU B O 1
ATOM 3314 N N . MET B 1 40 ? -3.746 22.328 5.727 1 93.06 40 MET B N 1
ATOM 3315 C CA . MET B 1 40 ? -2.328 21.984 5.68 1 93.06 40 MET B CA 1
ATOM 3316 C C . MET B 1 40 ? -2.09 20.594 6.246 1 93.06 40 MET B C 1
ATOM 3318 O O . MET B 1 40 ? -1.071 19.969 5.949 1 93.06 40 MET B O 1
ATOM 3322 N N . SER B 1 41 ? -3.029 20.109 7.016 1 92.75 41 SER B N 1
ATOM 3323 C CA . SER B 1 41 ? -2.854 18.828 7.684 1 92.75 41 SER B CA 1
ATOM 3324 C C . SER B 1 41 ? -3.369 17.688 6.82 1 92.75 41 SER B C 1
ATOM 3326 O O . SER B 1 41 ? -3.26 16.516 7.195 1 92.75 41 SER B O 1
ATOM 3328 N N . ILE B 1 42 ? -3.934 18 5.688 1 91.31 42 ILE B N 1
ATOM 3329 C CA . ILE B 1 42 ? -4.426 16.953 4.801 1 91.31 42 ILE B CA 1
ATOM 3330 C C . ILE B 1 42 ? -3.271 16.391 3.977 1 91.31 42 ILE B C 1
ATOM 3332 O O . ILE B 1 42 ? -2.572 17.125 3.285 1 91.31 42 ILE B O 1
ATOM 3336 N N . SER B 1 43 ? -3.086 15.109 4.121 1 86.12 43 SER B N 1
ATOM 3337 C CA . SER B 1 43 ? -2 14.43 3.424 1 86.12 43 SER B CA 1
ATOM 3338 C C . SER B 1 43 ? -2.32 14.242 1.945 1 86.12 43 SER B C 1
ATOM 3340 O O . SER B 1 43 ? -3.43 13.836 1.593 1 86.12 43 SER B O 1
ATOM 3342 N N . SER B 1 44 ? -1.346 14.516 1.141 1 85.44 44 SER B N 1
ATOM 3343 C CA . SER B 1 44 ? -1.511 14.305 -0.293 1 85.44 44 SER B CA 1
ATOM 3344 C C . SER B 1 44 ? -1.732 12.828 -0.606 1 85.44 44 SER B C 1
ATOM 3346 O O . SER B 1 44 ? -2.49 12.484 -1.518 1 85.44 44 SER B O 1
ATOM 3348 N N . LEU B 1 45 ? -1.058 12.039 0.135 1 82 45 LEU B N 1
ATOM 3349 C CA . LEU B 1 45 ? -1.199 10.602 -0.065 1 82 45 LEU B CA 1
ATOM 3350 C C . LEU B 1 45 ? -2.619 10.141 0.253 1 82 45 LEU B C 1
ATOM 3352 O O . LEU B 1 45 ? -3.211 9.375 -0.503 1 82 45 LEU B O 1
ATOM 3356 N N . ASP B 1 46 ? -3.168 10.625 1.293 1 84 46 ASP B N 1
ATOM 3357 C CA . ASP B 1 46 ? -4.531 10.273 1.68 1 84 46 ASP B CA 1
ATOM 3358 C C . ASP B 1 46 ? -5.535 10.719 0.619 1 84 46 ASP B C 1
ATOM 3360 O O . ASP B 1 46 ? -6.5 10.008 0.332 1 84 46 ASP B O 1
ATOM 3364 N N . LEU B 1 47 ? -5.293 11.836 0.091 1 87.94 47 LEU B N 1
ATOM 3365 C CA . LEU B 1 47 ? -6.191 12.352 -0.938 1 87.94 47 LEU B CA 1
ATOM 3366 C C . LEU B 1 47 ? -6.152 11.469 -2.184 1 87.94 47 LEU B C 1
ATOM 3368 O O . LEU B 1 47 ? -7.195 11.172 -2.768 1 87.94 47 LEU B O 1
ATOM 3372 N N . LYS B 1 48 ? -5 11.109 -2.525 1 85 48 LYS B N 1
ATOM 3373 C CA . LYS B 1 48 ? -4.852 10.266 -3.705 1 85 48 LYS B CA 1
ATOM 3374 C C . LYS B 1 48 ? -5.527 8.914 -3.496 1 85 48 LYS B C 1
ATOM 3376 O O . LYS B 1 48 ? -6.164 8.383 -4.41 1 85 48 LYS B O 1
ATOM 3381 N N . ILE B 1 49 ? -5.359 8.406 -2.346 1 83.44 49 ILE B N 1
ATOM 3382 C CA . ILE B 1 49 ? -5.988 7.133 -2.012 1 83.44 49 ILE B CA 1
ATOM 3383 C C . ILE B 1 49 ? -7.508 7.27 -2.105 1 83.44 49 ILE B C 1
ATOM 3385 O O . ILE B 1 49 ? -8.18 6.414 -2.686 1 83.44 49 ILE B O 1
ATOM 3389 N N . LYS B 1 50 ? -8.07 8.32 -1.576 1 86.69 50 LYS B N 1
ATOM 3390 C CA . LYS B 1 50 ? -9.516 8.539 -1.592 1 86.69 50 LYS B CA 1
ATOM 3391 C C . LYS B 1 50 ? -10.023 8.773 -3.012 1 86.69 50 LYS B C 1
ATOM 3393 O O . LYS B 1 50 ? -11.148 8.391 -3.348 1 86.69 50 LYS B O 1
ATOM 3398 N N . LEU B 1 51 ? -9.25 9.406 -3.809 1 87.81 51 LEU B N 1
ATOM 3399 C CA . LEU B 1 51 ? -9.625 9.641 -5.199 1 87.81 51 LEU B CA 1
ATOM 3400 C C . LEU B 1 51 ? -9.742 8.32 -5.961 1 87.81 51 LEU B C 1
ATOM 3402 O O . LEU B 1 51 ? -10.578 8.188 -6.852 1 87.81 51 LEU B O 1
ATOM 3406 N N . GLU B 1 52 ? -8.945 7.406 -5.555 1 82.5 52 GLU B N 1
ATOM 3407 C CA . GLU B 1 52 ? -8.891 6.152 -6.297 1 82.5 52 GLU B CA 1
ATOM 3408 C C . GLU B 1 52 ? -9.859 5.125 -5.715 1 82.5 52 GLU B C 1
ATOM 3410 O O . GLU B 1 52 ? -10.531 4.41 -6.461 1 82.5 52 GLU B O 1
ATOM 3415 N N . SER B 1 53 ? -9.914 5.023 -4.398 1 81.62 53 SER B N 1
ATOM 3416 C CA . SER B 1 53 ? -10.641 3.91 -3.797 1 81.62 53 SER B CA 1
ATOM 3417 C C . SER B 1 53 ? -11.758 4.406 -2.891 1 81.62 53 SER B C 1
ATOM 3419 O O . SER B 1 53 ? -12.531 3.611 -2.354 1 81.62 53 SER B O 1
ATOM 3421 N N . GLY B 1 54 ? -11.867 5.637 -2.748 1 81.94 54 GLY B N 1
ATOM 3422 C CA . GLY B 1 54 ? -12.875 6.148 -1.831 1 81.94 54 GLY B CA 1
ATOM 3423 C C . GLY B 1 54 ? -14.289 6.039 -2.371 1 81.94 54 GLY B C 1
ATOM 3424 O O . GLY B 1 54 ? -14.484 5.676 -3.533 1 81.94 54 GLY B O 1
ATOM 3425 N N . THR B 1 55 ? -15.289 6.203 -1.511 1 88.12 55 THR B N 1
ATOM 3426 C CA . THR B 1 55 ? -16.688 6.281 -1.911 1 88.12 55 THR B CA 1
ATOM 3427 C C . THR B 1 55 ? -16.922 7.449 -2.869 1 88.12 55 THR B C 1
ATOM 3429 O O . THR B 1 55 ? -16.078 8.344 -2.973 1 88.12 55 THR B O 1
ATOM 3432 N N . PRO B 1 56 ? -17.984 7.359 -3.598 1 91.75 56 PRO B N 1
ATOM 3433 C CA . PRO B 1 56 ? -18.234 8.453 -4.543 1 91.75 56 PRO B CA 1
ATOM 3434 C C . PRO B 1 56 ? -18.203 9.828 -3.879 1 91.75 56 PRO B C 1
ATOM 3436 O O . PRO B 1 56 ? -17.672 10.781 -4.453 1 91.75 56 PRO B O 1
ATOM 3439 N N . ILE B 1 57 ? -18.75 9.938 -2.721 1 94.5 57 ILE B N 1
ATOM 3440 C CA . ILE B 1 57 ? -18.781 11.211 -2.006 1 94.5 57 ILE B CA 1
ATOM 3441 C C . ILE B 1 57 ? -17.359 11.609 -1.607 1 94.5 57 ILE B C 1
ATOM 3443 O O . ILE B 1 57 ? -16.969 12.773 -1.734 1 94.5 57 ILE B O 1
ATOM 3447 N N . GLU B 1 58 ? -16.609 10.641 -1.167 1 91.88 58 GLU B N 1
ATOM 3448 C CA . GLU B 1 58 ? -15.234 10.898 -0.771 1 91.88 58 GLU B CA 1
ATOM 3449 C C . GLU B 1 58 ? -14.391 11.328 -1.969 1 91.88 58 GLU B C 1
ATOM 3451 O O . GLU B 1 58 ? -13.508 12.18 -1.838 1 91.88 58 GLU B O 1
ATOM 3456 N N . LYS B 1 59 ? -14.68 10.719 -3.068 1 92.25 59 LYS B N 1
ATOM 3457 C CA . LYS B 1 59 ? -13.953 11.086 -4.285 1 92.25 59 LYS B CA 1
ATOM 3458 C C . LYS B 1 59 ? -14.234 12.531 -4.68 1 92.25 59 LYS B C 1
ATOM 3460 O O . LYS B 1 59 ? -13.328 13.25 -5.105 1 92.25 59 LYS B O 1
ATOM 3465 N N . LYS B 1 60 ? -15.461 12.82 -4.512 1 95.5 60 LYS B N 1
ATOM 3466 C CA . LYS B 1 60 ? -15.852 14.203 -4.801 1 95.5 60 LYS B CA 1
ATOM 3467 C C . LYS B 1 60 ? -15.133 15.18 -3.875 1 95.5 60 LYS B C 1
ATOM 3469 O O . LYS B 1 60 ? -14.609 16.203 -4.328 1 95.5 60 LYS B O 1
ATOM 3474 N N . TYR B 1 61 ? -15.125 14.891 -2.611 1 96.06 61 TYR B N 1
ATOM 3475 C CA . TYR B 1 61 ? -14.414 15.719 -1.64 1 96.06 61 TYR B CA 1
ATOM 3476 C C . TYR B 1 61 ? -12.945 15.852 -2.008 1 96.06 61 TYR B C 1
ATOM 3478 O O . TYR B 1 61 ? -12.414 16.969 -2.057 1 96.06 61 TYR B O 1
ATOM 3486 N N . ALA B 1 62 ? -12.328 14.711 -2.262 1 93.94 62 ALA B N 1
ATOM 3487 C CA . ALA B 1 62 ? -10.891 14.68 -2.52 1 93.94 62 ALA B CA 1
ATOM 3488 C C . ALA B 1 62 ? -10.539 15.484 -3.768 1 93.94 62 ALA B C 1
ATOM 3490 O O . ALA B 1 62 ? -9.539 16.203 -3.783 1 93.94 62 ALA B O 1
ATOM 3491 N N . ARG B 1 63 ? -11.32 15.43 -4.781 1 93.94 63 ARG B N 1
ATOM 3492 C CA . ARG B 1 63 ? -11.055 16.125 -6.031 1 93.94 63 ARG B CA 1
ATOM 3493 C C . ARG B 1 63 ? -11.094 17.641 -5.828 1 93.94 63 ARG B C 1
ATOM 3495 O O . ARG B 1 63 ? -10.195 18.359 -6.273 1 93.94 63 ARG B O 1
ATOM 3502 N N . ARG B 1 64 ? -12.062 18.062 -5.199 1 96 64 ARG B N 1
ATOM 3503 C CA . ARG B 1 64 ? -12.234 19.5 -4.98 1 96 64 ARG B CA 1
ATOM 3504 C C . ARG B 1 64 ? -11.141 20.031 -4.062 1 96 64 ARG B C 1
ATOM 3506 O O . ARG B 1 64 ? -10.57 21.094 -4.332 1 96 64 ARG B O 1
ATOM 3513 N N . VAL B 1 65 ? -10.875 19.344 -3.004 1 96.25 65 VAL B N 1
ATOM 3514 C CA . VAL B 1 65 ? -9.898 19.797 -2.021 1 96.25 65 VAL B CA 1
ATOM 3515 C C . VAL B 1 65 ? -8.5 19.797 -2.639 1 96.25 65 VAL B C 1
ATOM 3517 O O . VAL B 1 65 ? -7.695 20.688 -2.367 1 96.25 65 VAL B O 1
ATOM 3520 N N . SER B 1 66 ? -8.258 18.781 -3.512 1 92.75 66 SER B N 1
ATOM 3521 C CA . SER B 1 66 ? -6.957 18.703 -4.168 1 92.75 66 SER B CA 1
ATOM 3522 C C . SER B 1 66 ? -6.703 19.906 -5.055 1 92.75 66 SER B C 1
ATOM 3524 O O . SER B 1 66 ? -5.559 20.344 -5.211 1 92.75 66 SER B O 1
ATOM 3526 N N . SER B 1 67 ? -7.711 20.5 -5.559 1 91.88 67 SER B N 1
ATOM 3527 C CA . SER B 1 67 ? -7.586 21.625 -6.473 1 91.88 67 SER B CA 1
ATOM 3528 C C . SER B 1 67 ? -7.047 22.859 -5.758 1 91.88 67 SER B C 1
ATOM 3530 O O . SER B 1 67 ? -6.414 23.719 -6.375 1 91.88 67 SER B O 1
ATOM 3532 N N . ILE B 1 68 ? -7.27 22.969 -4.492 1 93.25 68 ILE B N 1
ATOM 3533 C CA . ILE B 1 68 ? -6.832 24.172 -3.781 1 93.25 68 ILE B CA 1
ATOM 3534 C C . ILE B 1 68 ? -5.527 23.875 -3.041 1 93.25 68 ILE B C 1
ATOM 3536 O O . ILE B 1 68 ? -4.801 24.797 -2.664 1 93.25 68 ILE B O 1
ATOM 3540 N N . LEU B 1 69 ? -5.246 22.609 -2.844 1 92 69 LEU B N 1
ATOM 3541 C CA . LEU B 1 69 ? -4.055 22.234 -2.088 1 92 69 LEU B CA 1
ATOM 3542 C C . LEU B 1 69 ? -2.824 22.203 -2.99 1 92 69 LEU B C 1
ATOM 3544 O O . LEU B 1 69 ? -1.697 22.078 -2.506 1 92 69 LEU B O 1
ATOM 3548 N N . HIS B 1 70 ? -3.039 22.359 -4.246 1 84.56 70 HIS B N 1
ATOM 3549 C CA . HIS B 1 70 ? -1.94 22.266 -5.203 1 84.56 70 HIS B CA 1
ATOM 3550 C C . HIS B 1 70 ? -0.904 23.359 -4.949 1 84.56 70 HIS B C 1
ATOM 3552 O O . HIS B 1 70 ? 0.295 23.141 -5.133 1 84.56 70 HIS B O 1
ATOM 3558 N N . ASP B 1 71 ? -1.311 24.5 -4.562 1 88.38 71 ASP B N 1
ATOM 3559 C CA . ASP B 1 71 ? -0.4 25.594 -4.203 1 88.38 71 ASP B CA 1
ATOM 3560 C C . ASP B 1 71 ? -0.393 25.828 -2.693 1 88.38 71 ASP B C 1
ATOM 3562 O O . ASP B 1 71 ? -0.986 26.781 -2.209 1 88.38 71 ASP B O 1
ATOM 3566 N N . HIS B 1 72 ? 0.424 25.094 -2.035 1 92.19 72 HIS B N 1
ATOM 3567 C CA . HIS B 1 72 ? 0.43 25.031 -0.578 1 92.19 72 HIS B CA 1
ATOM 3568 C C . HIS B 1 72 ? 0.826 26.375 0.023 1 92.19 72 HIS B C 1
ATOM 3570 O O . HIS B 1 72 ? 0.169 26.859 0.944 1 92.19 72 HIS B O 1
ATOM 3576 N N . HIS B 1 73 ? 1.902 27 -0.541 1 94.62 73 HIS B N 1
ATOM 3577 C CA . HIS B 1 73 ? 2.381 28.266 0.025 1 94.62 73 HIS B CA 1
ATOM 3578 C C . HIS B 1 73 ? 1.376 29.391 -0.201 1 94.62 73 HIS B C 1
ATOM 3580 O O . HIS B 1 73 ? 1.174 30.234 0.675 1 94.62 73 HIS B O 1
ATOM 3586 N N . LEU B 1 74 ? 0.795 29.422 -1.356 1 95.81 74 LEU B N 1
ATOM 3587 C CA . LEU B 1 74 ? -0.213 30.438 -1.635 1 95.81 74 LEU B CA 1
ATOM 3588 C C . LEU B 1 74 ? -1.389 30.328 -0.672 1 95.81 74 LEU B C 1
ATOM 3590 O O . LEU B 1 74 ? -1.878 31.328 -0.153 1 95.81 74 LEU B O 1
ATOM 3594 N N . LEU B 1 75 ? -1.817 29.109 -0.503 1 95.94 75 LEU B N 1
ATOM 3595 C CA . LEU B 1 75 ? -2.928 28.859 0.407 1 95.94 75 LEU B CA 1
ATOM 3596 C C . LEU B 1 75 ? -2.562 29.25 1.834 1 95.94 75 LEU B C 1
ATOM 3598 O O . LEU B 1 75 ? -3.338 29.922 2.514 1 95.94 75 LEU B O 1
ATOM 3602 N N . LEU B 1 76 ? -1.406 28.844 2.273 1 96.25 76 LEU B N 1
ATOM 3603 C CA . LEU B 1 76 ? -0.916 29.141 3.617 1 96.25 76 LEU B CA 1
ATOM 3604 C C . LEU B 1 76 ? -0.873 30.641 3.861 1 96.25 76 LEU B C 1
ATOM 3606 O O . LEU B 1 76 ? -1.455 31.141 4.832 1 96.25 76 LEU B O 1
ATOM 3610 N N . VAL B 1 77 ? -0.245 31.359 2.949 1 96.19 77 VAL B N 1
ATOM 3611 C CA . VAL B 1 77 ? -0.059 32.812 3.111 1 96.19 77 VAL B CA 1
ATOM 3612 C C . VAL B 1 77 ? -1.414 33.5 3.082 1 96.19 77 VAL B C 1
ATOM 3614 O O . VAL B 1 77 ? -1.676 34.406 3.893 1 96.19 77 VAL B O 1
ATOM 3617 N N . THR B 1 78 ? -2.246 33.094 2.17 1 96.94 78 THR B N 1
ATOM 3618 C CA . THR B 1 78 ? -3.553 33.719 2.014 1 96.94 78 THR B CA 1
ATOM 3619 C C . THR B 1 78 ? -4.363 33.625 3.303 1 96.94 78 THR B C 1
ATOM 3621 O O . THR B 1 78 ? -4.898 34.594 3.789 1 96.94 78 THR B O 1
ATOM 3624 N N . LEU B 1 79 ? -4.414 32.469 3.822 1 97.12 79 LEU B N 1
ATOM 3625 C CA . LEU B 1 79 ? -5.227 32.25 5.012 1 97.12 79 LEU B CA 1
ATOM 3626 C C . LEU B 1 79 ? -4.613 32.938 6.23 1 97.12 79 LEU B C 1
ATOM 3628 O O . LEU B 1 79 ? -5.332 33.438 7.086 1 97.12 79 LEU B O 1
ATOM 3632 N N . LEU B 1 80 ? -3.301 33 6.27 1 95.69 80 LEU B N 1
ATOM 3633 C CA . LEU B 1 80 ? -2.623 33.656 7.379 1 95.69 80 LEU B CA 1
ATOM 3634 C C . LEU B 1 80 ? -2.82 35.156 7.316 1 95.69 80 LEU B C 1
ATOM 3636 O O . LEU B 1 80 ? -3.033 35.812 8.344 1 95.69 80 LEU B O 1
ATOM 3640 N N . VAL B 1 81 ? -2.719 35.688 6.113 1 94.06 81 VAL B N 1
ATOM 3641 C CA . VAL B 1 81 ? -2.914 37.125 5.938 1 94.06 81 VAL B CA 1
ATOM 3642 C C . VAL B 1 81 ? -4.348 37.5 6.301 1 94.06 81 VAL B C 1
ATOM 3644 O O . VAL B 1 81 ? -4.578 38.5 6.996 1 94.06 81 VAL B O 1
ATOM 3647 N N . ALA B 1 82 ? -5.277 36.719 5.836 1 95 82 ALA B N 1
ATOM 3648 C CA . ALA B 1 82 ? -6.684 36.969 6.152 1 95 82 ALA B CA 1
ATOM 3649 C C . ALA B 1 82 ? -6.934 36.875 7.652 1 95 82 ALA B C 1
ATOM 3651 O O . ALA B 1 82 ? -7.656 37.688 8.219 1 95 82 ALA B O 1
ATOM 3652 N N . ASN B 1 83 ? -6.355 35.906 8.289 1 93.25 83 ASN B N 1
ATOM 3653 C CA . ASN B 1 83 ? -6.477 35.75 9.734 1 93.25 83 ASN B CA 1
ATOM 3654 C C . ASN B 1 83 ? -5.867 36.938 10.477 1 93.25 83 ASN B C 1
ATOM 3656 O O . ASN B 1 83 ? -6.488 37.5 11.391 1 93.25 83 ASN B O 1
ATOM 3660 N N . ALA B 1 84 ? -4.68 37.312 10.062 1 88.31 84 ALA B N 1
ATOM 3661 C CA . ALA B 1 84 ? -3.982 38.406 10.688 1 88.31 84 ALA B CA 1
ATOM 3662 C C . ALA B 1 84 ? -4.793 39.719 10.562 1 88.31 84 ALA B C 1
ATOM 3664 O O . ALA B 1 84 ? -4.855 40.5 11.5 1 88.31 84 ALA B O 1
ATOM 3665 N N . ALA B 1 85 ? -5.387 39.875 9.398 1 87.69 85 ALA B N 1
ATOM 3666 C CA . ALA B 1 85 ? -6.191 41.062 9.164 1 87.69 85 ALA B CA 1
ATOM 3667 C C . ALA B 1 85 ? -7.355 41.156 10.148 1 87.69 85 ALA B C 1
ATOM 3669 O O . ALA B 1 85 ? -7.645 42.219 10.695 1 87.69 85 ALA B O 1
ATOM 3670 N N . ALA B 1 86 ? -7.965 40.062 10.414 1 88.94 86 ALA B N 1
ATOM 3671 C CA . ALA B 1 86 ? -9.094 40.031 11.336 1 88.94 86 ALA B CA 1
ATOM 3672 C C . ALA B 1 86 ? -8.617 40.156 12.781 1 88.94 86 ALA B C 1
ATOM 3674 O O . ALA B 1 86 ? -9.18 40.969 13.547 1 88.94 86 ALA B O 1
ATOM 3675 N N . MET B 1 87 ? -7.59 39.5 13.18 1 84.25 87 MET B N 1
ATOM 3676 C CA . MET B 1 87 ? -7.102 39.5 14.555 1 84.25 87 MET B CA 1
ATOM 3677 C C . MET B 1 87 ? -6.539 40.844 14.953 1 84.25 87 MET B C 1
ATOM 3679 O O . MET B 1 87 ? -6.648 41.25 16.109 1 84.25 87 MET B O 1
ATOM 3683 N N . GLU B 1 88 ? -5.926 41.469 14.031 1 77.12 88 GLU B N 1
ATOM 3684 C CA . GLU B 1 88 ? -5.34 42.781 14.328 1 77.12 88 GLU B CA 1
ATOM 3685 C C . GLU B 1 88 ? -6.41 43.875 14.375 1 77.12 88 GLU B C 1
ATOM 3687 O O . GLU B 1 88 ? -6.199 44.938 14.953 1 77.12 88 GLU B O 1
ATOM 3692 N N . SER B 1 89 ? -7.523 43.656 13.711 1 81.56 89 SER B N 1
ATOM 3693 C CA . SER B 1 89 ? -8.617 44.625 13.703 1 81.56 89 SER B CA 1
ATOM 3694 C C . SER B 1 89 ? -9.469 44.5 14.961 1 81.56 89 SER B C 1
ATOM 3696 O O . SER B 1 89 ? -10.086 45.469 15.383 1 81.56 89 SER B O 1
ATOM 3698 N N . LEU B 1 90 ? -9.438 43.406 15.617 1 84.12 90 LEU B N 1
ATOM 3699 C CA . LEU B 1 90 ? -10.344 43.094 16.719 1 84.12 90 LEU B CA 1
ATOM 3700 C C . LEU B 1 90 ? -10.117 44.062 17.891 1 84.12 90 LEU B C 1
ATOM 3702 O O . LEU B 1 90 ? -11.062 44.656 18.406 1 84.12 90 LEU B O 1
ATOM 3706 N N . PRO B 1 91 ? -8.828 44.25 18.312 1 77.88 91 PRO B N 1
ATOM 3707 C CA . PRO B 1 91 ? -8.617 45.156 19.453 1 77.88 91 PRO B CA 1
ATOM 3708 C C . PRO B 1 91 ? -9.133 46.562 19.203 1 77.88 91 PRO B C 1
ATOM 3710 O O . PRO B 1 91 ? -9.523 47.25 20.156 1 77.88 91 PRO B O 1
ATOM 3713 N N . LEU B 1 92 ? -9.156 47 17.938 1 77.25 92 LEU B N 1
ATOM 3714 C CA . LEU B 1 92 ? -9.625 48.344 17.594 1 77.25 92 LEU B CA 1
ATOM 3715 C C . LEU B 1 92 ? -11.109 48.5 17.922 1 77.25 92 LEU B C 1
ATOM 3717 O O . LEU B 1 92 ? -11.539 49.562 18.375 1 77.25 92 LEU B O 1
ATOM 3721 N N . PHE B 1 93 ? -11.844 47.531 17.734 1 84.06 93 PHE B N 1
ATOM 3722 C CA . PHE B 1 93 ? -13.281 47.594 17.969 1 84.06 93 PHE B CA 1
ATOM 3723 C C . PHE B 1 93 ? -13.594 47.344 19.438 1 84.06 93 PHE B C 1
ATOM 3725 O O . PHE B 1 93 ? -14.516 47.906 20 1 84.06 93 PHE B O 1
ATOM 3732 N N . LEU B 1 94 ? -12.891 46.5 20.094 1 84.94 94 LEU B N 1
ATOM 3733 C CA . LEU B 1 94 ? -13.102 46.219 21.516 1 84.94 94 LEU B CA 1
ATOM 3734 C C . LEU B 1 94 ? -12.695 47.406 22.375 1 84.94 94 LEU B C 1
ATOM 3736 O O . LEU B 1 94 ? -13.305 47.656 23.422 1 84.94 94 LEU B O 1
ATOM 3740 N N . ASP B 1 95 ? -11.648 48.094 21.891 1 81.44 95 ASP B N 1
ATOM 3741 C CA . ASP B 1 95 ? -11.141 49.281 22.609 1 81.44 95 ASP B CA 1
ATOM 3742 C C . ASP B 1 95 ? -12.188 50.375 22.672 1 81.44 95 ASP B C 1
ATOM 3744 O O . ASP B 1 95 ? -12.156 51.219 23.578 1 81.44 95 ASP B O 1
ATOM 3748 N N . GLU B 1 96 ? -13.07 50.375 21.797 1 83.5 96 GLU B N 1
ATOM 3749 C CA . GLU B 1 96 ? -14.148 51.344 21.797 1 83.5 96 GLU B CA 1
ATOM 3750 C C . GLU B 1 96 ? -15.156 51.062 22.906 1 83.5 96 GLU B C 1
ATOM 3752 O O . GLU B 1 96 ? -15.836 51.969 23.391 1 83.5 96 GLU B O 1
ATOM 3757 N N . MET B 1 97 ? -15.156 49.781 23.312 1 87.19 97 MET B N 1
ATOM 3758 C CA . MET B 1 97 ? -16.203 49.375 24.234 1 87.19 97 MET B CA 1
ATOM 3759 C C . MET B 1 97 ? -15.656 49.188 25.656 1 87.19 97 MET B C 1
ATOM 3761 O O . MET B 1 97 ? -16.391 49.344 26.625 1 87.19 97 MET B O 1
ATOM 3765 N N . PHE B 1 98 ? -14.422 48.781 25.781 1 86.25 98 PHE B N 1
ATOM 3766 C CA . PHE B 1 98 ? -13.875 48.406 27.078 1 86.25 98 PHE B CA 1
ATOM 3767 C C . PHE B 1 98 ? -12.602 49.188 27.375 1 86.25 98 PHE B C 1
ATOM 3769 O O . PHE B 1 98 ? -12.047 49.844 26.484 1 86.25 98 PHE B O 1
ATOM 3776 N N . THR B 1 99 ? -12.289 49.125 28.609 1 83.75 99 THR B N 1
ATOM 3777 C CA . THR B 1 99 ? -11.023 49.719 29.031 1 83.75 99 THR B CA 1
ATOM 3778 C C . THR B 1 99 ? -9.844 48.938 28.469 1 83.75 99 THR B C 1
ATOM 3780 O O . THR B 1 99 ? -10.008 47.781 28.016 1 83.75 99 THR B O 1
ATOM 3783 N N . GLU B 1 100 ? -8.68 49.469 28.531 1 76.5 100 GLU B N 1
ATOM 3784 C CA . GLU B 1 100 ? -7.492 48.906 27.891 1 76.5 100 GLU B CA 1
ATOM 3785 C C . GLU B 1 100 ? -7.184 47.5 28.438 1 76.5 100 GLU B C 1
ATOM 3787 O O . GLU B 1 100 ? -6.965 46.562 27.672 1 76.5 100 GLU B O 1
ATOM 3792 N N . ILE B 1 101 ? -7.156 47.344 29.719 1 77.62 101 ILE B N 1
ATOM 3793 C CA . ILE B 1 101 ? -6.77 46.094 30.359 1 77.62 101 ILE B CA 1
ATOM 3794 C C . ILE B 1 101 ? -7.793 45.031 30.016 1 77.62 101 ILE B C 1
ATOM 3796 O O . ILE B 1 101 ? -7.422 43.906 29.672 1 77.62 101 ILE B O 1
ATOM 3800 N N . ILE B 1 102 ? -9.031 45.312 30.078 1 81.5 102 ILE B N 1
ATOM 3801 C CA . ILE B 1 102 ? -10.086 44.375 29.797 1 81.5 102 ILE B CA 1
ATOM 3802 C C . ILE B 1 102 ? -10.078 44 28.312 1 81.5 102 ILE B C 1
ATOM 3804 O O . ILE B 1 102 ? -10.32 42.844 27.953 1 81.5 102 ILE B O 1
ATOM 3808 N N . THR B 1 103 ? -9.828 45 27.5 1 77.56 103 THR B N 1
ATOM 3809 C CA . THR B 1 103 ? -9.727 44.75 26.062 1 77.56 103 THR B CA 1
ATOM 3810 C C . THR B 1 103 ? -8.648 43.719 25.766 1 77.56 103 THR B C 1
ATOM 3812 O O . THR B 1 103 ? -8.875 42.812 24.984 1 77.56 103 THR B O 1
ATOM 3815 N N . ILE B 1 104 ? -7.562 43.812 26.453 1 74.12 104 ILE B N 1
ATOM 3816 C CA . ILE B 1 104 ? -6.441 42.906 26.219 1 74.12 104 ILE B CA 1
ATOM 3817 C C . ILE B 1 104 ? -6.797 41.5 26.688 1 74.12 104 ILE B C 1
ATOM 3819 O O . ILE B 1 104 ? -6.617 40.531 25.953 1 74.12 104 ILE B O 1
ATOM 3823 N N . VAL B 1 105 ? -7.285 41.406 27.844 1 78.62 105 VAL B N 1
ATOM 3824 C CA . VAL B 1 105 ? -7.617 40.094 28.438 1 78.62 105 VAL B CA 1
ATOM 3825 C C . VAL B 1 105 ? -8.695 39.406 27.594 1 78.62 105 VAL B C 1
ATOM 3827 O O . VAL B 1 105 ? -8.586 38.219 27.297 1 78.62 105 VAL B O 1
ATOM 3830 N N . LEU B 1 106 ? -9.68 40.188 27.234 1 79.88 106 LEU B N 1
ATOM 3831 C CA . LEU B 1 106 ? -10.773 39.625 26.453 1 79.88 106 LEU B CA 1
ATOM 3832 C C . LEU B 1 106 ? -10.305 39.219 25.047 1 79.88 106 LEU B C 1
ATOM 3834 O O . LEU B 1 106 ? -10.664 38.156 24.547 1 79.88 106 LEU B O 1
ATOM 3838 N N . SER B 1 107 ? -9.531 40.094 24.484 1 76.62 107 SER B N 1
ATOM 3839 C CA . SER B 1 107 ? -9.055 39.844 23.141 1 76.62 107 SER B CA 1
ATOM 3840 C C . SER B 1 107 ? -8.18 38.594 23.109 1 76.62 107 SER B C 1
ATOM 3842 O O . SER B 1 107 ? -8.352 37.719 22.25 1 76.62 107 SER B O 1
ATOM 3844 N N . VAL B 1 108 ? -7.301 38.438 24.094 1 77 108 VAL B N 1
ATOM 3845 C CA . VAL B 1 108 ? -6.375 37.312 24.125 1 77 108 VAL B CA 1
ATOM 3846 C C . VAL B 1 108 ? -7.148 36.031 24.391 1 77 108 VAL B C 1
ATOM 3848 O O . VAL B 1 108 ? -6.953 35.031 23.703 1 77 108 VAL B O 1
ATOM 3851 N N . SER B 1 109 ? -7.98 36.031 25.359 1 81.81 109 SER B N 1
ATOM 3852 C CA . SER B 1 109 ? -8.719 34.844 25.75 1 81.81 109 SER B CA 1
ATOM 3853 C C . SER B 1 109 ? -9.688 34.406 24.656 1 81.81 109 SER B C 1
ATOM 3855 O O . SER B 1 109 ? -9.742 33.219 24.297 1 81.81 109 SER B O 1
ATOM 3857 N N . PHE B 1 110 ? -10.406 35.406 24.109 1 81.56 110 PHE B N 1
ATOM 3858 C CA . PHE B 1 110 ? -11.406 35.094 23.094 1 81.56 110 PHE B CA 1
ATOM 3859 C C . PHE B 1 110 ? -10.734 34.656 21.797 1 81.56 110 PHE B C 1
ATOM 3861 O O . PHE B 1 110 ? -11.188 33.688 21.156 1 81.56 110 PHE B O 1
ATOM 3868 N N . VAL B 1 111 ? -9.695 35.344 21.484 1 83.88 111 VAL B N 1
ATOM 3869 C CA . VAL B 1 111 ? -8.992 35 20.25 1 83.88 111 VAL B CA 1
ATOM 3870 C C . VAL B 1 111 ? -8.367 33.594 20.375 1 83.88 111 VAL B C 1
ATOM 3872 O O . VAL B 1 111 ? -8.445 32.781 19.453 1 83.88 111 VAL B O 1
ATOM 3875 N N . LEU B 1 112 ? -7.832 33.375 21.484 1 88.06 112 LEU B N 1
ATOM 3876 C CA . LEU B 1 112 ? -7.16 32.094 21.672 1 88.06 112 LEU B CA 1
ATOM 3877 C C . LEU B 1 112 ? -8.156 30.938 21.609 1 88.06 112 LEU B C 1
ATOM 3879 O O . LEU B 1 112 ? -7.949 29.969 20.859 1 88.06 112 LEU B O 1
ATOM 3883 N N . VAL B 1 113 ? -9.234 31.031 22.266 1 91 113 VAL B N 1
ATOM 3884 C CA . VAL B 1 113 ? -10.18 29.922 22.391 1 91 113 VAL B CA 1
ATOM 3885 C C . VAL B 1 113 ? -11.031 29.828 21.125 1 91 113 VAL B C 1
ATOM 3887 O O . VAL B 1 113 ? -11.062 28.797 20.453 1 91 113 VAL B O 1
ATOM 3890 N N . PHE B 1 114 ? -11.633 30.984 20.703 1 92 114 PHE B N 1
ATOM 3891 C CA . PHE B 1 114 ? -12.625 30.953 19.625 1 92 114 PHE B CA 1
ATOM 3892 C C . PHE B 1 114 ? -11.992 31.312 18.297 1 92 114 PHE B C 1
ATOM 3894 O O . PHE B 1 114 ? -12.547 31 17.234 1 92 114 PHE B O 1
ATOM 3901 N N . GLY B 1 115 ? -10.891 31.953 18.359 1 91.31 115 GLY B N 1
ATOM 3902 C CA . GLY B 1 115 ? -10.219 32.375 17.141 1 91.31 115 GLY B CA 1
ATOM 3903 C C . GLY B 1 115 ? -9.164 31.375 16.672 1 91.31 115 GLY B C 1
ATOM 3904 O O . GLY B 1 115 ? -8.75 31.406 15.516 1 91.31 115 GLY B O 1
ATOM 3905 N N . GLU B 1 116 ? -8.719 30.469 17.594 1 93.44 116 GLU B N 1
ATOM 3906 C CA . GLU B 1 116 ? -7.602 29.609 17.203 1 93.44 116 GLU B CA 1
ATOM 3907 C C . GLU B 1 116 ? -7.832 28.172 17.672 1 93.44 116 GLU B C 1
ATOM 3909 O O . GLU B 1 116 ? -8.094 27.281 16.859 1 93.44 116 GLU B O 1
ATOM 3914 N N . VAL B 1 117 ? -8.023 27.953 18.969 1 94.5 117 VAL B N 1
ATOM 3915 C CA . VAL B 1 117 ? -8.008 26.609 19.531 1 94.5 117 VAL B CA 1
ATOM 3916 C C . VAL B 1 117 ? -9.211 25.828 19.031 1 94.5 117 VAL B C 1
ATOM 3918 O O . VAL B 1 117 ? -9.055 24.766 18.422 1 94.5 117 VAL B O 1
ATOM 3921 N N . LEU B 1 118 ? -10.344 26.344 19.188 1 95.5 118 LEU B N 1
ATOM 3922 C CA . LEU B 1 118 ? -11.57 25.625 18.844 1 95.5 118 LEU B CA 1
ATOM 3923 C C . LEU B 1 118 ? -11.672 25.422 17.328 1 95.5 118 LEU B C 1
ATOM 3925 O O . LEU B 1 118 ? -11.891 24.297 16.859 1 95.5 118 LEU B O 1
ATOM 3929 N N . PRO B 1 119 ? -11.477 26.469 16.609 1 96.38 119 PRO B N 1
ATOM 3930 C CA . PRO B 1 119 ? -11.586 26.281 15.156 1 96.38 119 PRO B CA 1
ATOM 3931 C C . PRO B 1 119 ? -10.539 25.312 14.602 1 96.38 119 PRO B C 1
ATOM 3933 O O . PRO B 1 119 ? -10.852 24.5 13.727 1 96.38 119 PRO B O 1
ATOM 3936 N N . GLN B 1 120 ? -9.32 25.359 15.094 1 96.19 120 GLN B N 1
ATOM 3937 C CA . GLN B 1 120 ? -8.273 24.469 14.602 1 96.19 120 GLN B CA 1
ATOM 3938 C C . GLN B 1 120 ? -8.562 23.031 14.977 1 96.19 120 GLN B C 1
ATOM 3940 O O . GLN B 1 120 ? -8.383 22.125 14.156 1 96.19 120 GLN B O 1
ATOM 3945 N N . ALA B 1 121 ? -9.07 22.812 16.141 1 94.38 121 ALA B N 1
ATOM 3946 C CA . ALA B 1 121 ? -9.445 21.453 16.562 1 94.38 121 ALA B CA 1
ATOM 3947 C C . ALA B 1 121 ? -10.617 20.938 15.734 1 94.38 121 ALA B C 1
ATOM 3949 O O . ALA B 1 121 ? -10.641 19.75 15.367 1 94.38 121 ALA B O 1
ATOM 3950 N N . PHE B 1 122 ? -11.508 21.844 15.422 1 94 122 PHE B N 1
ATOM 3951 C CA . PHE B 1 122 ? -12.695 21.484 14.656 1 94 122 PHE B CA 1
ATOM 3952 C C . PHE B 1 122 ? -12.312 21.109 13.227 1 94 122 PHE B C 1
ATOM 3954 O O . PHE B 1 122 ? -12.789 20.094 12.695 1 94 122 PHE B O 1
ATOM 3961 N N . CYS B 1 123 ? -11.398 21.781 12.586 1 95.31 123 CYS B N 1
ATOM 3962 C CA . CYS B 1 123 ? -11.047 21.578 11.188 1 95.31 123 CYS B CA 1
ATOM 3963 C C . CYS B 1 123 ? -10.055 20.438 11.023 1 95.31 123 CYS B C 1
ATOM 3965 O O . CYS B 1 123 ? -9.805 19.984 9.906 1 95.31 123 CYS B O 1
ATOM 3967 N N . THR B 1 124 ? -9.477 19.969 12.102 1 92.06 124 THR B N 1
ATOM 3968 C CA . THR B 1 124 ? -8.57 18.828 12.047 1 92.06 124 THR B CA 1
ATOM 3969 C C . THR B 1 124 ? -9.242 17.562 12.586 1 92.06 124 THR B C 1
ATOM 3971 O O . THR B 1 124 ? -8.602 16.531 12.75 1 92.06 124 THR B O 1
ATOM 3974 N N . GLY B 1 125 ? -10.43 17.656 12.805 1 88.56 125 GLY B N 1
ATOM 3975 C CA . GLY B 1 125 ? -11.195 16.547 13.352 1 88.56 125 GLY B CA 1
ATOM 3976 C C . GLY B 1 125 ? -11.555 15.492 12.312 1 88.56 125 GLY B C 1
ATOM 3977 O O . GLY B 1 125 ? -11.008 15.492 11.211 1 88.56 125 GLY B O 1
ATOM 3978 N N . PRO B 1 126 ? -12.43 14.609 12.656 1 86.5 126 PRO B N 1
ATOM 3979 C CA . PRO B 1 126 ? -12.797 13.492 11.781 1 86.5 126 PRO B CA 1
ATOM 3980 C C . PRO B 1 126 ? -13.438 13.945 10.477 1 86.5 126 PRO B C 1
ATOM 3982 O O . PRO B 1 126 ? -13.336 13.25 9.461 1 86.5 126 PRO B O 1
ATOM 3985 N N . ASP B 1 127 ? -14.094 15.078 10.477 1 91.38 127 ASP B N 1
ATOM 3986 C CA . ASP B 1 127 ? -14.781 15.562 9.281 1 91.38 127 ASP B CA 1
ATOM 3987 C C . ASP B 1 127 ? -13.914 16.562 8.523 1 91.38 127 ASP B C 1
ATOM 3989 O O . ASP B 1 127 ? -14.43 17.438 7.828 1 91.38 127 ASP B O 1
ATOM 3993 N N . GLN B 1 128 ? -12.656 16.406 8.727 1 93.56 128 GLN B N 1
ATOM 3994 C CA . GLN B 1 128 ? -11.695 17.344 8.148 1 93.56 128 GLN B CA 1
ATOM 3995 C C . GLN B 1 128 ? -11.914 17.484 6.648 1 93.56 128 GLN B C 1
ATOM 3997 O O . GLN B 1 128 ? -12.016 18.609 6.141 1 93.56 128 GLN B O 1
ATOM 4002 N N . LEU B 1 129 ? -12.016 16.406 5.941 1 93.81 129 LEU B N 1
ATOM 4003 C CA . LEU B 1 129 ? -12.141 16.438 4.488 1 93.81 129 LEU B CA 1
ATOM 4004 C C . LEU B 1 129 ? -13.477 17.047 4.066 1 93.81 129 LEU B C 1
ATOM 4006 O O . LEU B 1 129 ? -13.539 17.812 3.098 1 93.81 129 LEU B O 1
ATOM 4010 N N . LYS B 1 130 ? -14.484 16.688 4.781 1 95.25 130 LYS B N 1
ATOM 4011 C CA . LYS B 1 130 ? -15.812 17.234 4.516 1 95.25 130 LYS B CA 1
ATOM 4012 C C . LYS B 1 130 ? -15.828 18.75 4.699 1 95.25 130 LYS B C 1
ATOM 4014 O O . LYS B 1 130 ? -16.375 19.469 3.859 1 95.25 130 LYS B O 1
ATOM 4019 N N . ILE B 1 131 ? -15.273 19.188 5.75 1 96.62 131 ILE B N 1
ATOM 4020 C CA . ILE B 1 131 ? -15.195 20.609 6.035 1 96.62 131 ILE B CA 1
ATOM 4021 C C . ILE B 1 131 ? -14.414 21.312 4.934 1 96.62 131 ILE B C 1
ATOM 4023 O O . ILE B 1 131 ? -14.852 22.359 4.418 1 96.62 131 ILE B O 1
ATOM 4027 N N . ALA B 1 132 ? -13.281 20.781 4.562 1 97 132 ALA B N 1
ATOM 4028 C CA . ALA B 1 132 ? -12.453 21.344 3.502 1 97 132 ALA B CA 1
ATOM 4029 C C . ALA B 1 132 ? -13.242 21.469 2.199 1 97 132 ALA B C 1
ATOM 4031 O O . ALA B 1 132 ? -13.141 22.484 1.497 1 97 132 ALA B O 1
ATOM 4032 N N . TYR B 1 133 ? -14.062 20.469 1.921 1 96.5 133 TYR B N 1
ATOM 4033 C CA . TYR B 1 133 ? -14.852 20.453 0.694 1 96.5 133 TYR B CA 1
ATOM 4034 C C . TYR B 1 133 ? -15.828 21.625 0.651 1 96.5 133 TYR B C 1
ATOM 4036 O O . TYR B 1 133 ? -15.875 22.359 -0.333 1 96.5 133 TYR B O 1
ATOM 4044 N N . TYR B 1 134 ? -16.547 21.781 1.702 1 97.31 134 TYR B N 1
ATOM 4045 C CA . TYR B 1 134 ? -17.578 22.797 1.729 1 97.31 134 TYR B CA 1
ATOM 4046 C C . TYR B 1 134 ? -16.984 24.203 1.799 1 97.31 134 TYR B C 1
ATOM 4048 O O . TYR B 1 134 ? -17.594 25.172 1.34 1 97.31 134 TYR B O 1
ATOM 4056 N N . MET B 1 135 ? -15.805 24.312 2.287 1 97.44 135 MET B N 1
ATOM 4057 C CA . MET B 1 135 ? -15.188 25.609 2.465 1 97.44 135 MET B CA 1
ATOM 4058 C C . MET B 1 135 ? -14.336 25.984 1.252 1 97.44 135 MET B C 1
ATOM 4060 O O . MET B 1 135 ? -13.836 27.109 1.162 1 97.44 135 MET B O 1
ATOM 4064 N N . THR B 1 136 ? -14.203 25.125 0.267 1 97 136 THR B N 1
ATOM 4065 C CA . THR B 1 136 ? -13.352 25.344 -0.897 1 97 136 THR B CA 1
ATOM 4066 C C . THR B 1 136 ? -13.766 26.609 -1.65 1 97 136 THR B C 1
ATOM 4068 O O . THR B 1 136 ? -12.922 27.438 -1.997 1 97 136 THR B O 1
ATOM 4071 N N . PRO B 1 137 ? -15.07 26.797 -1.855 1 97.06 137 PRO B N 1
ATOM 4072 C CA . PRO B 1 137 ? -15.438 28.016 -2.57 1 97.06 137 PRO B CA 1
ATOM 4073 C C . PRO B 1 137 ? -15.062 29.297 -1.806 1 97.06 137 PRO B C 1
ATOM 4075 O O . PRO B 1 137 ? -14.633 30.281 -2.408 1 97.06 137 PRO B O 1
ATOM 4078 N N . LEU B 1 138 ? -15.258 29.266 -0.576 1 97.5 138 LEU B N 1
ATOM 4079 C CA . LEU B 1 138 ? -14.883 30.422 0.248 1 97.5 138 LEU B CA 1
ATOM 4080 C C . LEU B 1 138 ? -13.383 30.672 0.165 1 97.5 138 LEU B C 1
ATOM 4082 O O . LEU B 1 138 ? -12.961 31.828 0.024 1 97.5 138 LEU B O 1
ATOM 4086 N N . VAL B 1 139 ? -12.617 29.609 0.25 1 97.62 139 VAL B N 1
ATOM 4087 C CA . VAL B 1 139 ? -11.164 29.719 0.185 1 97.62 139 VAL B CA 1
ATOM 4088 C C . VAL B 1 139 ? -10.758 30.328 -1.158 1 97.62 139 VAL B C 1
ATOM 4090 O O . VAL B 1 139 ? -9.875 31.188 -1.22 1 97.62 139 VAL B O 1
ATOM 4093 N N . ARG B 1 140 ? -11.383 29.969 -2.186 1 96.94 140 ARG B N 1
ATOM 4094 C CA . ARG B 1 140 ? -11.07 30.484 -3.51 1 96.94 140 ARG B CA 1
ATOM 4095 C C . ARG B 1 140 ? -11.328 32 -3.574 1 96.94 140 ARG B C 1
ATOM 4097 O O . ARG B 1 140 ? -10.531 32.75 -4.16 1 96.94 140 ARG B O 1
ATOM 4104 N N . ILE B 1 141 ? -12.414 32.344 -3.004 1 97.81 141 ILE B N 1
ATOM 4105 C CA . ILE B 1 141 ? -12.75 33.781 -2.979 1 97.81 141 ILE B CA 1
ATOM 4106 C C . ILE B 1 141 ? -11.695 34.531 -2.199 1 97.81 141 ILE B C 1
ATOM 4108 O O . ILE B 1 141 ? -11.234 35.594 -2.641 1 97.81 141 ILE B O 1
ATOM 4112 N N . ILE B 1 142 ? -11.289 34.031 -1.078 1 97.62 142 ILE B N 1
ATOM 4113 C CA . ILE B 1 142 ? -10.305 34.688 -0.229 1 97.62 142 ILE B CA 1
ATOM 4114 C C . ILE B 1 142 ? -8.969 34.75 -0.958 1 97.62 142 ILE B C 1
ATOM 4116 O O . ILE B 1 142 ? -8.25 35.75 -0.847 1 97.62 142 ILE B O 1
ATOM 4120 N N . VAL B 1 143 ? -8.625 33.781 -1.725 1 97.12 143 VAL B N 1
ATOM 4121 C CA . VAL B 1 143 ? -7.383 33.75 -2.488 1 97.12 143 VAL B CA 1
ATOM 4122 C C . VAL B 1 143 ? -7.395 34.875 -3.518 1 97.12 143 VAL B C 1
ATOM 4124 O O . VAL B 1 143 ? -6.395 35.594 -3.695 1 97.12 143 VAL B O 1
ATOM 4127 N N . VAL B 1 144 ? -8.5 35.031 -4.105 1 97 144 VAL B N 1
ATOM 4128 C CA . VAL B 1 144 ? -8.617 36.094 -5.129 1 97 144 VAL B CA 1
ATOM 4129 C C . VAL B 1 144 ? -8.5 37.469 -4.484 1 97 144 VAL B C 1
ATOM 4131 O O . VAL B 1 144 ? -7.809 38.344 -5.004 1 97 144 VAL B O 1
ATOM 4134 N N . ILE B 1 145 ? -9.117 37.625 -3.367 1 97.06 145 ILE B N 1
ATOM 4135 C CA . ILE B 1 145 ? -9.141 38.906 -2.672 1 97.06 145 ILE B CA 1
ATOM 4136 C C . ILE B 1 145 ? -7.73 39.25 -2.219 1 97.06 145 ILE B C 1
ATOM 4138 O O . ILE B 1 145 ? -7.293 40.406 -2.391 1 97.06 145 ILE B O 1
ATOM 4142 N N . PHE B 1 146 ? -7.008 38.375 -1.68 1 96.62 146 PHE B N 1
ATOM 4143 C CA . PHE B 1 146 ? -5.707 38.656 -1.082 1 96.62 146 PHE B CA 1
ATOM 4144 C C . PHE B 1 146 ? -4.578 38.312 -2.039 1 96.62 146 PHE B C 1
ATOM 4146 O O . PHE B 1 146 ? -3.408 38.312 -1.654 1 96.62 146 PHE B O 1
ATOM 4153 N N . PHE B 1 147 ? -4.875 38.062 -3.285 1 96.19 147 PHE B N 1
ATOM 4154 C CA . PHE B 1 147 ? -3.93 37.562 -4.281 1 96.19 147 PHE B CA 1
ATOM 4155 C C . PHE B 1 147 ? -2.773 38.562 -4.453 1 96.19 147 PHE B C 1
ATOM 4157 O O . PHE B 1 147 ? -1.612 38.156 -4.523 1 96.19 147 PHE B O 1
ATOM 4164 N N . PRO B 1 148 ? -3.074 39.812 -4.469 1 96.31 148 PRO B N 1
ATOM 4165 C CA . PRO B 1 148 ? -1.973 40.75 -4.68 1 96.31 148 PRO B CA 1
ATOM 4166 C C . PRO B 1 148 ? -0.917 40.688 -3.578 1 96.31 148 PRO B C 1
ATOM 4168 O O . PRO B 1 148 ? 0.263 40.938 -3.834 1 96.31 148 PRO B O 1
ATOM 4171 N N . ILE B 1 149 ? -1.244 40.344 -2.408 1 94 149 ILE B N 1
ATOM 4172 C CA . ILE B 1 149 ? -0.315 40.281 -1.284 1 94 149 ILE B CA 1
ATOM 4173 C C . ILE B 1 149 ? 0.247 38.875 -1.151 1 94 149 ILE B C 1
ATOM 4175 O O . ILE B 1 149 ? 1.457 38.688 -1 1 94 149 ILE B O 1
ATOM 4179 N N . SER B 1 150 ? -0.584 37.938 -1.276 1 95.88 150 SER B N 1
ATOM 4180 C CA . SER B 1 150 ? -0.219 36.562 -0.979 1 95.88 150 SER B CA 1
ATOM 4181 C C . SER B 1 150 ? 0.61 35.938 -2.105 1 95.88 150 SER B C 1
ATOM 4183 O O . SER B 1 150 ? 1.485 35.125 -1.86 1 95.88 150 SER B O 1
ATOM 4185 N N . TYR B 1 151 ? 0.419 36.344 -3.322 1 95.94 151 TYR B N 1
ATOM 4186 C CA . TYR B 1 151 ? 1.093 35.719 -4.457 1 95.94 151 TYR B CA 1
ATOM 4187 C C . TYR B 1 151 ? 2.59 36 -4.422 1 95.94 151 TYR B C 1
ATOM 4189 O O . TYR B 1 151 ? 3.404 35.062 -4.508 1 95.94 151 TYR B O 1
ATOM 4197 N N . PRO B 1 152 ? 2.98 37.281 -4.312 1 95.81 152 PRO B N 1
ATOM 4198 C CA . PRO B 1 152 ? 4.422 37.531 -4.258 1 95.81 152 PRO B CA 1
ATOM 4199 C C . PRO B 1 152 ? 5.098 36.844 -3.076 1 95.81 152 PRO B C 1
ATOM 4201 O O . PRO B 1 152 ? 6.215 36.344 -3.211 1 95.81 152 PRO B O 1
ATOM 4204 N N . ILE B 1 153 ? 4.469 36.812 -1.948 1 94.94 153 ILE B N 1
ATOM 4205 C CA . ILE B 1 153 ? 5.039 36.188 -0.77 1 94.94 153 ILE B CA 1
ATOM 4206 C C . ILE B 1 153 ? 5.18 34.688 -1.018 1 94.94 153 ILE B C 1
ATOM 4208 O O . ILE B 1 153 ? 6.203 34.062 -0.68 1 94.94 153 ILE B O 1
ATOM 4212 N N . SER B 1 154 ? 4.137 34.125 -1.605 1 95.19 154 SER B N 1
ATOM 4213 C CA . SER B 1 154 ? 4.16 32.688 -1.895 1 95.19 154 SER B CA 1
ATOM 4214 C C . SER B 1 154 ? 5.281 32.344 -2.869 1 95.19 154 SER B C 1
ATOM 4216 O O . SER B 1 154 ? 5.91 31.297 -2.746 1 95.19 154 SER B O 1
ATOM 4218 N N . LYS B 1 155 ? 5.59 33.219 -3.822 1 95.06 155 LYS B N 1
ATOM 4219 C CA . LYS B 1 155 ? 6.668 32.969 -4.781 1 95.06 155 LYS B CA 1
ATOM 4220 C C . LYS B 1 155 ? 8.031 33 -4.09 1 95.06 155 LYS B C 1
ATOM 4222 O O . LYS B 1 155 ? 8.922 32.219 -4.43 1 95.06 155 LYS B O 1
ATOM 4227 N N . ILE B 1 156 ? 8.117 33.875 -3.205 1 95.06 156 ILE B N 1
ATOM 4228 C CA . ILE B 1 156 ? 9.359 33.969 -2.443 1 95.06 156 ILE B CA 1
ATOM 4229 C C . ILE B 1 156 ? 9.547 32.688 -1.617 1 95.06 156 ILE B C 1
ATOM 4231 O O . ILE B 1 156 ? 10.656 32.156 -1.555 1 95.06 156 ILE B O 1
ATOM 4235 N N . LEU B 1 157 ? 8.516 32.25 -1.038 1 94.38 157 LEU B N 1
ATOM 4236 C CA . LEU B 1 157 ? 8.586 31.047 -0.236 1 94.38 157 LEU B CA 1
ATOM 4237 C C . LEU B 1 157 ? 8.938 29.844 -1.102 1 94.38 157 LEU B C 1
ATOM 4239 O O . LEU B 1 157 ? 9.727 28.984 -0.693 1 94.38 157 LEU B O 1
ATOM 4243 N N . ASN B 1 158 ? 8.289 29.797 -2.273 1 92.38 158 ASN B N 1
ATOM 4244 C CA . ASN B 1 158 ? 8.602 28.719 -3.205 1 92.38 158 ASN B CA 1
ATOM 4245 C C . ASN B 1 158 ? 10.078 28.734 -3.602 1 92.38 158 ASN B C 1
ATOM 4247 O O . ASN B 1 158 ? 10.68 27.672 -3.791 1 92.38 158 ASN B O 1
ATOM 4251 N N . TRP B 1 159 ? 10.57 29.844 -3.73 1 92.88 159 TRP B N 1
ATOM 4252 C CA . TRP B 1 159 ? 11.977 30 -4.086 1 92.88 159 TRP B CA 1
ATOM 4253 C C . TRP B 1 159 ? 12.875 29.578 -2.928 1 92.88 159 TRP B C 1
ATOM 4255 O O . TRP B 1 159 ? 13.914 28.938 -3.137 1 92.88 159 TRP B O 1
ATOM 4265 N N . CYS B 1 160 ? 12.516 29.859 -1.752 1 91.31 160 CYS B N 1
ATOM 4266 C CA . CYS B 1 160 ? 13.328 29.609 -0.569 1 91.31 160 CYS B CA 1
ATOM 4267 C C . CYS B 1 160 ? 13.227 28.156 -0.137 1 91.31 160 CYS B C 1
ATOM 4269 O O . CYS B 1 160 ? 14.227 27.547 0.247 1 91.31 160 CYS B O 1
ATOM 4271 N N . PHE B 1 161 ? 12.023 27.594 -0.119 1 89.56 161 PHE B N 1
ATOM 4272 C CA . PHE B 1 161 ? 11.812 26.297 0.519 1 89.56 161 PHE B CA 1
ATOM 4273 C C . PHE B 1 161 ? 11.398 25.25 -0.505 1 89.56 161 PHE B C 1
ATOM 4275 O O . PHE B 1 161 ? 11.297 24.078 -0.182 1 89.56 161 PHE B O 1
ATOM 4282 N N . GLY B 1 162 ? 11.219 25.656 -1.71 1 84.5 162 GLY B N 1
ATOM 4283 C CA . GLY B 1 162 ? 10.789 24.734 -2.752 1 84.5 162 GLY B CA 1
ATOM 4284 C C . GLY B 1 162 ? 9.289 24.531 -2.785 1 84.5 162 GLY B C 1
ATOM 4285 O O . GLY B 1 162 ? 8.578 24.938 -1.86 1 84.5 162 GLY B O 1
ATOM 4286 N N . LYS B 1 163 ? 8.836 23.875 -3.822 1 76.69 163 LYS B N 1
ATOM 4287 C CA . LYS B 1 163 ? 7.41 23.578 -3.973 1 76.69 163 LYS B CA 1
ATOM 4288 C C . LYS B 1 163 ? 7.039 22.297 -3.227 1 76.69 163 LYS B C 1
ATOM 4290 O O . LYS B 1 163 ? 7.883 21.422 -3.021 1 76.69 163 LYS B O 1
ATOM 4295 N N . HIS B 1 164 ? 5.902 22.328 -2.584 1 68.25 164 HIS B N 1
ATOM 4296 C CA . HIS B 1 164 ? 5.414 21.156 -1.865 1 68.25 164 HIS B CA 1
ATOM 4297 C C . HIS B 1 164 ? 5.379 19.938 -2.771 1 68.25 164 HIS B C 1
ATOM 4299 O O . HIS B 1 164 ? 4.816 19.984 -3.867 1 68.25 164 HIS B O 1
ATOM 4305 N N . ARG B 1 165 ? 6.328 19.016 -2.439 1 60.69 165 ARG B N 1
ATOM 4306 C CA . ARG B 1 165 ? 6.434 17.844 -3.297 1 60.69 165 ARG B CA 1
ATOM 4307 C C . ARG B 1 165 ? 5.477 16.75 -2.84 1 60.69 165 ARG B C 1
ATOM 4309 O O . ARG B 1 165 ? 5.223 16.594 -1.644 1 60.69 165 ARG B O 1
ATOM 4316 N N . SER B 1 166 ? 4.805 16.234 -3.883 1 61.62 166 SER B N 1
ATOM 4317 C CA . SER B 1 166 ? 3.912 15.086 -3.689 1 61.62 166 SER B CA 1
ATOM 4318 C C . SER B 1 166 ? 4.672 13.867 -3.182 1 61.62 166 SER B C 1
ATOM 4320 O O . SER B 1 166 ? 5.836 13.664 -3.533 1 61.62 166 SER B O 1
ATOM 4322 N N . TYR B 1 167 ? 4.152 13.258 -2.137 1 62.09 167 TYR B N 1
ATOM 4323 C CA . TYR B 1 167 ? 4.719 12.047 -1.55 1 62.09 167 TYR B CA 1
ATOM 4324 C C . TYR B 1 167 ? 4.844 10.945 -2.592 1 62.09 167 TYR B C 1
ATOM 4326 O O . TYR B 1 167 ? 3.896 10.68 -3.336 1 62.09 167 TYR B O 1
ATOM 4334 N N . LYS B 1 168 ? 6.168 10.57 -2.857 1 67.56 168 LYS B N 1
ATOM 4335 C CA . LYS B 1 168 ? 6.379 9.422 -3.738 1 67.56 168 LYS B CA 1
ATOM 4336 C C . LYS B 1 168 ? 6.676 8.164 -2.936 1 67.56 168 LYS B C 1
ATOM 4338 O O . LYS B 1 168 ? 7.598 8.141 -2.117 1 67.56 168 LYS B O 1
ATOM 4343 N N . LEU B 1 169 ? 5.758 7.246 -3.029 1 75.44 169 LEU B N 1
ATOM 4344 C CA . LEU B 1 169 ? 5.949 5.957 -2.369 1 75.44 169 LEU B CA 1
ATOM 4345 C C . LEU B 1 169 ? 6.887 5.066 -3.176 1 75.44 169 LEU B C 1
ATOM 4347 O O . LEU B 1 169 ? 6.84 5.062 -4.41 1 75.44 169 LEU B O 1
ATOM 4351 N N . ASN B 1 170 ? 7.863 4.461 -2.504 1 77.81 170 ASN B N 1
ATOM 4352 C CA . ASN B 1 170 ? 8.672 3.436 -3.16 1 77.81 170 ASN B CA 1
ATOM 4353 C C . ASN B 1 170 ? 8.172 2.033 -2.832 1 77.81 170 ASN B C 1
ATOM 4355 O O . ASN B 1 170 ? 7.191 1.874 -2.098 1 77.81 170 ASN B O 1
ATOM 4359 N N . ASN B 1 171 ? 8.812 1.053 -3.426 1 79.88 171 ASN B N 1
ATOM 4360 C CA . ASN B 1 171 ? 8.398 -0.335 -3.242 1 79.88 171 ASN B CA 1
ATOM 4361 C C . ASN B 1 171 ? 8.477 -0.755 -1.778 1 79.88 171 ASN B C 1
ATOM 4363 O O . ASN B 1 171 ? 7.605 -1.477 -1.287 1 79.88 171 ASN B O 1
ATOM 4367 N N . ASP B 1 172 ? 9.438 -0.32 -1.135 1 81.5 172 ASP B N 1
ATOM 4368 C CA . ASP B 1 172 ? 9.586 -0.66 0.277 1 81.5 172 ASP B CA 1
ATOM 4369 C C . ASP B 1 172 ? 8.469 -0.037 1.112 1 81.5 172 ASP B C 1
ATOM 4371 O O . ASP B 1 172 ? 8.016 -0.629 2.094 1 81.5 172 ASP B O 1
ATOM 4375 N N . ASP B 1 173 ? 8.094 1.102 0.688 1 81.31 173 ASP B N 1
ATOM 4376 C CA . ASP B 1 173 ? 6.977 1.755 1.371 1 81.31 173 ASP B CA 1
ATOM 4377 C C . ASP B 1 173 ? 5.691 0.95 1.215 1 81.31 173 ASP B C 1
ATOM 4379 O O . ASP B 1 173 ? 4.926 0.8 2.17 1 81.31 173 ASP B O 1
ATOM 4383 N N . ILE B 1 174 ? 5.523 0.459 0.065 1 82.88 174 ILE B N 1
ATOM 4384 C CA . ILE B 1 174 ? 4.332 -0.341 -0.2 1 82.88 174 ILE B CA 1
ATOM 4385 C C . ILE B 1 174 ? 4.387 -1.631 0.617 1 82.88 174 ILE B C 1
ATOM 4387 O O . ILE B 1 174 ? 3.387 -2.033 1.217 1 82.88 174 ILE B O 1
ATOM 4391 N N . LYS B 1 175 ? 5.48 -2.229 0.619 1 85.06 175 LYS B N 1
ATOM 4392 C CA . LYS B 1 175 ? 5.645 -3.443 1.411 1 85.06 175 LYS B CA 1
ATOM 4393 C C . LYS B 1 175 ? 5.367 -3.178 2.889 1 85.06 175 LYS B C 1
ATOM 4395 O O . LYS B 1 175 ? 4.707 -3.977 3.555 1 85.06 175 LYS B O 1
ATOM 4400 N N . ALA B 1 176 ? 5.844 -2.117 3.287 1 81.56 176 ALA B N 1
ATOM 4401 C CA . ALA B 1 176 ? 5.625 -1.743 4.68 1 81.56 176 ALA B CA 1
ATOM 4402 C C . ALA B 1 176 ? 4.141 -1.522 4.961 1 81.56 176 ALA B C 1
ATOM 4404 O O . ALA B 1 176 ? 3.627 -1.96 5.996 1 81.56 176 ALA B O 1
ATOM 4405 N N . LEU B 1 177 ? 3.562 -0.825 4.082 1 81.38 177 LEU B N 1
ATOM 4406 C CA . LEU B 1 177 ? 2.143 -0.537 4.238 1 81.38 177 LEU B CA 1
ATOM 4407 C C . LEU B 1 177 ? 1.332 -1.826 4.32 1 81.38 177 LEU B C 1
ATOM 4409 O O . LEU B 1 177 ? 0.423 -1.94 5.148 1 81.38 177 LEU B O 1
ATOM 4413 N N . VAL B 1 178 ? 1.676 -2.68 3.477 1 83.06 178 VAL B N 1
ATOM 4414 C CA . VAL B 1 178 ? 0.997 -3.973 3.445 1 83.06 178 VAL B CA 1
ATOM 4415 C C . VAL B 1 178 ? 1.263 -4.727 4.746 1 83.06 178 VAL B C 1
ATOM 4417 O O . VAL B 1 178 ? 0.359 -5.355 5.301 1 83.06 178 VAL B O 1
ATOM 4420 N N . SER B 1 179 ? 2.383 -4.684 5.25 1 81.19 179 SER B N 1
ATOM 4421 C CA . SER B 1 179 ? 2.762 -5.383 6.473 1 81.19 179 SER B CA 1
ATOM 4422 C C . SER B 1 179 ? 2.047 -4.797 7.688 1 81.19 179 SER B C 1
ATOM 4424 O O . SER B 1 179 ? 1.684 -5.527 8.609 1 81.19 179 SER B O 1
ATOM 4426 N N . ILE B 1 180 ? 1.939 -3.537 7.625 1 75.94 180 ILE B N 1
ATOM 4427 C CA . ILE B 1 180 ? 1.25 -2.867 8.719 1 75.94 180 ILE B CA 1
ATOM 4428 C C . ILE B 1 180 ? -0.218 -3.289 8.742 1 75.94 180 ILE B C 1
ATOM 4430 O O . ILE B 1 180 ? -0.819 -3.414 9.812 1 75.94 180 ILE B O 1
ATOM 4434 N N . HIS B 1 181 ? -0.817 -3.486 7.574 1 74 181 HIS B N 1
ATOM 4435 C CA . HIS B 1 181 ? -2.23 -3.826 7.449 1 74 181 HIS B CA 1
ATOM 4436 C C . HIS B 1 181 ? -2.477 -5.289 7.809 1 74 181 HIS B C 1
ATOM 4438 O O . HIS B 1 181 ? -3.621 -5.75 7.801 1 74 181 HIS B O 1
ATOM 4444 N N . THR B 1 182 ? -1.616 -6.348 8.039 1 70.06 182 THR B N 1
ATOM 4445 C CA . THR B 1 182 ? -1.82 -7.754 8.375 1 70.06 182 THR B CA 1
ATOM 4446 C C . THR B 1 182 ? -2.648 -7.887 9.656 1 70.06 182 THR B C 1
ATOM 4448 O O . THR B 1 182 ? -3.57 -8.703 9.719 1 70.06 182 THR B O 1
ATOM 4451 N N . ASN B 1 183 ? -2.256 -7.453 10.812 1 56.22 183 ASN B N 1
ATOM 4452 C CA . ASN B 1 183 ? -2.674 -7.828 12.156 1 56.22 183 ASN B CA 1
ATOM 4453 C C . ASN B 1 183 ? -3.992 -7.16 12.539 1 56.22 183 ASN B C 1
ATOM 4455 O O . ASN B 1 183 ? -4.355 -7.125 13.719 1 56.22 183 ASN B O 1
ATOM 4459 N N . MET B 1 184 ? -4.598 -6.555 11.633 1 49.5 184 MET B N 1
ATOM 4460 C CA . MET B 1 184 ? -5.695 -5.812 12.25 1 49.5 184 MET B CA 1
ATOM 4461 C C . MET B 1 184 ? -6.957 -6.668 12.32 1 49.5 184 MET B C 1
ATOM 4463 O O . MET B 1 184 ? -7.398 -7.219 11.312 1 49.5 184 MET B O 1
ATOM 4467 N N . TYR B 1 185 ? -7.062 -7.496 13.352 1 46 185 TYR B N 1
ATOM 4468 C CA . TYR B 1 185 ? -8.172 -8.359 13.75 1 46 185 TYR B CA 1
ATOM 4469 C C . TYR B 1 185 ? -9.5 -7.609 13.672 1 46 185 TYR B C 1
ATOM 4471 O O . TYR B 1 185 ? -10.227 -7.52 14.664 1 46 185 TYR B O 1
ATOM 4479 N N . GLY B 1 186 ? -9.719 -6.594 12.805 1 42.66 186 GLY B N 1
ATOM 4480 C CA . GLY B 1 186 ? -11.047 -6.102 13.133 1 42.66 186 GLY B CA 1
ATOM 4481 C C . GLY B 1 186 ? -12.156 -7.02 12.664 1 42.66 186 GLY B C 1
ATOM 4482 O O . GLY B 1 186 ? -11.906 -8.164 12.289 1 42.66 186 GLY B O 1
ATOM 4483 N N . SER B 1 187 ? -13.469 -6.477 12.406 1 43.12 187 SER B N 1
ATOM 4484 C CA . SER B 1 187 ? -14.758 -7.105 12.156 1 43.12 187 SER B CA 1
ATOM 4485 C C . SER B 1 187 ? -14.742 -7.918 10.867 1 43.12 187 SER B C 1
ATOM 4487 O O . SER B 1 187 ? -13.867 -7.723 10.016 1 43.12 187 SER B O 1
ATOM 4489 N N . ARG B 1 188 ? -15.789 -8.773 10.523 1 44.66 188 ARG B N 1
ATOM 4490 C CA . ARG B 1 188 ? -16.078 -9.727 9.461 1 44.66 188 ARG B CA 1
ATOM 4491 C C . ARG B 1 188 ? -15.625 -9.188 8.109 1 44.66 188 ARG B C 1
ATOM 4493 O O . ARG B 1 188 ? -15.094 -9.93 7.281 1 44.66 188 ARG B O 1
ATOM 4500 N N . HIS B 1 189 ? -15.914 -7.969 7.652 1 45.94 189 HIS B N 1
ATOM 4501 C CA . HIS B 1 189 ? -15.852 -7.371 6.328 1 45.94 189 HIS B CA 1
ATOM 4502 C C . HIS B 1 189 ? -14.531 -6.637 6.121 1 45.94 189 HIS B C 1
ATOM 4504 O O . HIS B 1 189 ? -14.227 -6.184 5.012 1 45.94 189 HIS B O 1
ATOM 4510 N N . ASN B 1 190 ? -13.734 -6.34 7.086 1 51.91 190 ASN B N 1
ATOM 4511 C CA . ASN B 1 190 ? -12.523 -5.527 7.012 1 51.91 190 ASN B CA 1
ATOM 4512 C C . ASN B 1 190 ? -11.312 -6.277 7.566 1 51.91 190 ASN B C 1
ATOM 4514 O O . ASN B 1 190 ? -10.531 -5.719 8.336 1 51.91 190 ASN B O 1
ATOM 4518 N N . LEU B 1 191 ? -11.234 -7.512 7.359 1 59.28 191 LEU B N 1
ATOM 4519 C CA . LEU B 1 191 ? -10.156 -8.305 7.957 1 59.28 191 LEU B CA 1
ATOM 4520 C C . LEU B 1 191 ? -8.812 -7.965 7.316 1 59.28 191 LEU B C 1
ATOM 4522 O O . LEU B 1 191 ? -8.75 -7.668 6.121 1 59.28 191 LEU B O 1
ATOM 4526 N N . GLY B 1 192 ? -7.93 -7.297 8.055 1 72.44 192 GLY B N 1
ATOM 4527 C CA . GLY B 1 192 ? -6.547 -7.105 7.648 1 72.44 192 GLY B CA 1
ATOM 4528 C C . GLY B 1 192 ? -6.012 -8.234 6.789 1 72.44 192 GLY B C 1
ATOM 4529 O O . GLY B 1 192 ? -6.719 -9.211 6.535 1 72.44 192 GLY B O 1
ATOM 4530 N N . LEU B 1 193 ? -4.992 -8.055 6.172 1 82.19 193 LEU B N 1
ATOM 4531 C CA . LEU B 1 193 ? -4.355 -9.055 5.32 1 82.19 193 LEU B CA 1
ATOM 4532 C C . LEU B 1 193 ? -3.781 -10.195 6.152 1 82.19 193 LEU B C 1
ATOM 4534 O O . LEU B 1 193 ? -3.246 -9.969 7.242 1 82.19 193 LEU B O 1
ATOM 4538 N N . MET B 1 194 ? -4.043 -11.414 5.715 1 83.06 194 MET B N 1
ATOM 4539 C CA . MET B 1 194 ? -3.387 -12.578 6.312 1 83.06 194 MET B CA 1
ATOM 4540 C C . MET B 1 194 ? -1.896 -12.586 5.996 1 83.06 194 MET B C 1
ATOM 4542 O O . MET B 1 194 ? -1.463 -11.984 5.012 1 83.06 194 MET B O 1
ATOM 4546 N N . LYS B 1 195 ? -1.175 -13.297 6.859 1 84.25 195 LYS B N 1
ATOM 4547 C CA . LYS B 1 195 ? 0.271 -13.383 6.676 1 84.25 195 LYS B CA 1
ATOM 4548 C C . LYS B 1 195 ? 0.621 -13.914 5.289 1 84.25 195 LYS B C 1
ATOM 4550 O O . LYS B 1 195 ? 1.546 -13.422 4.641 1 84.25 195 LYS B O 1
ATOM 4555 N N . VAL B 1 196 ? -0.125 -14.867 4.836 1 84.62 196 VAL B N 1
ATOM 4556 C CA . VAL B 1 196 ? 0.133 -15.492 3.541 1 84.62 196 VAL B CA 1
ATOM 4557 C C . VAL B 1 196 ? -0.071 -14.469 2.424 1 84.62 196 VAL B C 1
ATOM 4559 O O . VAL B 1 196 ? 0.685 -14.445 1.451 1 84.62 196 VAL B O 1
ATOM 4562 N N . GLN B 1 197 ? -1.065 -13.703 2.557 1 87.25 197 GLN B N 1
ATOM 4563 C CA . GLN B 1 197 ? -1.327 -12.672 1.56 1 87.25 197 GLN B CA 1
ATOM 4564 C C . GLN B 1 197 ? -0.199 -11.648 1.521 1 87.25 197 GLN B C 1
ATOM 4566 O O . GLN B 1 197 ? 0.227 -11.227 0.445 1 87.25 197 GLN B O 1
ATOM 4571 N N . VAL B 1 198 ? 0.244 -11.312 2.713 1 87.31 198 VAL B N 1
ATOM 4572 C CA . VAL B 1 198 ? 1.334 -10.344 2.803 1 87.31 198 VAL B CA 1
ATOM 4573 C C . VAL B 1 198 ? 2.572 -10.898 2.1 1 87.31 198 VAL B C 1
ATOM 4575 O O . VAL B 1 198 ? 3.227 -10.188 1.333 1 87.31 198 VAL B O 1
ATOM 4578 N N . LYS B 1 199 ? 2.842 -12.109 2.332 1 88.38 199 LYS B N 1
ATOM 4579 C CA . LYS B 1 199 ? 3.988 -12.75 1.695 1 88.38 199 LYS B CA 1
ATOM 4580 C C . LYS B 1 199 ? 3.842 -12.758 0.176 1 88.38 199 LYS B C 1
ATOM 4582 O O . LYS B 1 199 ? 4.805 -12.492 -0.546 1 88.38 199 LYS B O 1
ATOM 4587 N N . MET B 1 200 ? 2.721 -13.039 -0.246 1 89.88 200 MET B N 1
ATOM 4588 C CA . MET B 1 200 ? 2.463 -13.07 -1.684 1 89.88 200 MET B CA 1
ATOM 4589 C C . MET B 1 200 ? 2.662 -11.688 -2.301 1 89.88 200 MET B C 1
ATOM 4591 O O . MET B 1 200 ? 3.229 -11.562 -3.387 1 89.88 200 MET B O 1
ATOM 4595 N N . ILE B 1 201 ? 2.164 -10.727 -1.625 1 90 201 ILE B N 1
ATOM 4596 C CA . ILE B 1 201 ? 2.297 -9.367 -2.125 1 90 201 ILE B CA 1
ATOM 4597 C C . ILE B 1 201 ? 3.773 -8.984 -2.203 1 90 201 ILE B C 1
ATOM 4599 O O . ILE B 1 201 ? 4.227 -8.422 -3.205 1 90 201 ILE B O 1
ATOM 4603 N N . HIS B 1 202 ? 4.488 -9.297 -1.113 1 90.19 202 HIS B N 1
ATOM 4604 C CA . HIS B 1 202 ? 5.926 -9.055 -1.129 1 90.19 202 HIS B CA 1
ATOM 4605 C C . HIS B 1 202 ? 6.594 -9.781 -2.293 1 90.19 202 HIS B C 1
ATOM 4607 O O . HIS B 1 202 ? 7.453 -9.211 -2.969 1 90.19 202 HIS B O 1
ATOM 4613 N N . GLY B 1 203 ? 6.203 -10.977 -2.496 1 91.19 203 GLY B N 1
ATOM 4614 C CA . GLY B 1 203 ? 6.738 -11.758 -3.602 1 91.19 203 GLY B CA 1
ATOM 4615 C C . GLY B 1 203 ? 6.465 -11.133 -4.957 1 91.19 203 GLY B C 1
ATOM 4616 O O . GLY B 1 203 ? 7.352 -11.086 -5.812 1 91.19 203 GLY B O 1
ATOM 4617 N N . ALA B 1 204 ? 5.266 -10.695 -5.141 1 89.38 204 ALA B N 1
ATOM 4618 C CA . ALA B 1 204 ? 4.887 -10.055 -6.398 1 89.38 204 ALA B CA 1
ATOM 4619 C C . ALA B 1 204 ? 5.73 -8.812 -6.66 1 89.38 204 ALA B C 1
ATOM 4621 O O . ALA B 1 204 ? 6.141 -8.562 -7.793 1 89.38 204 ALA B O 1
ATOM 4622 N N . ILE B 1 205 ? 5.992 -8.109 -5.637 1 87.5 205 ILE B N 1
ATOM 4623 C CA . ILE B 1 205 ? 6.77 -6.879 -5.762 1 87.5 205 ILE B CA 1
ATOM 4624 C C . ILE B 1 205 ? 8.219 -7.219 -6.086 1 87.5 205 ILE B C 1
ATOM 4626 O O . ILE B 1 205 ? 8.852 -6.566 -6.922 1 87.5 205 ILE B O 1
ATOM 4630 N N . ASP B 1 206 ? 8.75 -8.25 -5.508 1 89.31 206 ASP B N 1
ATOM 4631 C CA . ASP B 1 206 ? 10.164 -8.594 -5.621 1 89.31 206 ASP B CA 1
ATOM 4632 C C . ASP B 1 206 ? 10.445 -9.305 -6.945 1 89.31 206 ASP B C 1
ATOM 4634 O O . ASP B 1 206 ? 11.609 -9.445 -7.344 1 89.31 206 ASP B O 1
ATOM 4638 N N . LEU B 1 207 ? 9.461 -9.742 -7.645 1 88.81 207 LEU B N 1
ATOM 4639 C CA . LEU B 1 207 ? 9.617 -10.586 -8.82 1 88.81 207 LEU B CA 1
ATOM 4640 C C . LEU B 1 207 ? 10.445 -9.883 -9.891 1 88.81 207 LEU B C 1
ATOM 4642 O O . LEU B 1 207 ? 11.188 -10.531 -10.641 1 88.81 207 LEU B O 1
ATOM 4646 N N . ARG B 1 208 ? 10.312 -8.609 -9.984 1 85.19 208 ARG B N 1
ATOM 4647 C CA . ARG B 1 208 ? 11.016 -7.828 -11 1 85.19 208 ARG B CA 1
ATOM 4648 C C . ARG B 1 208 ? 12.516 -7.824 -10.742 1 85.19 208 ARG B C 1
ATOM 4650 O O . ARG B 1 208 ? 13.312 -7.723 -11.68 1 85.19 208 ARG B O 1
ATOM 4657 N N . TYR B 1 209 ? 12.898 -8.031 -9.523 1 87.56 209 TYR B N 1
ATOM 4658 C CA . TYR B 1 209 ? 14.305 -7.895 -9.156 1 87.56 209 TYR B CA 1
ATOM 4659 C C . TYR B 1 209 ? 14.961 -9.266 -9 1 87.56 209 TYR B C 1
ATOM 4661 O O . TYR B 1 209 ? 16.172 -9.359 -8.867 1 87.56 209 TYR B O 1
ATOM 4669 N N . LYS B 1 210 ? 14.172 -10.266 -9.023 1 91.81 210 LYS B N 1
ATOM 4670 C CA . LYS B 1 210 ? 14.719 -11.617 -8.953 1 91.81 210 LYS B CA 1
ATOM 4671 C C . LYS B 1 210 ? 15.133 -12.117 -10.336 1 91.81 210 LYS B C 1
ATOM 4673 O O . LYS B 1 210 ? 14.367 -12.023 -11.289 1 91.81 210 LYS B O 1
ATOM 4678 N N . LEU B 1 211 ? 16.281 -12.633 -10.383 1 95.25 211 LEU B N 1
ATOM 4679 C CA . LEU B 1 211 ? 16.828 -13.07 -11.656 1 95.25 211 LEU B CA 1
ATOM 4680 C C . LEU B 1 211 ? 16.734 -14.586 -11.805 1 95.25 211 LEU B C 1
ATOM 4682 O O . LEU B 1 211 ? 16.828 -15.32 -10.82 1 95.25 211 LEU B O 1
ATOM 4686 N N . VAL B 1 212 ? 16.625 -15.031 -13.047 1 95.62 212 VAL B N 1
ATOM 4687 C CA . VAL B 1 212 ? 16.5 -16.438 -13.383 1 95.62 212 VAL B CA 1
ATOM 4688 C C . VAL B 1 212 ? 17.719 -17.219 -12.891 1 95.62 212 VAL B C 1
ATOM 4690 O O . VAL B 1 212 ? 17.578 -18.297 -12.305 1 95.62 212 VAL B O 1
ATOM 4693 N N . LYS B 1 213 ? 18.875 -16.672 -12.969 1 95.06 213 LYS B N 1
ATOM 4694 C CA . LYS B 1 213 ? 20.125 -17.344 -12.641 1 95.06 213 LYS B CA 1
ATOM 4695 C C . LYS B 1 213 ? 20.156 -17.766 -11.172 1 95.06 213 LYS B C 1
ATOM 4697 O O . LYS B 1 213 ? 20.812 -18.734 -10.812 1 95.06 213 LYS B O 1
ATOM 4702 N N . ASP B 1 214 ? 19.438 -17.016 -10.344 1 93.94 214 ASP B N 1
ATOM 4703 C CA . ASP B 1 214 ? 19.469 -17.266 -8.906 1 93.94 214 ASP B CA 1
ATOM 4704 C C . ASP B 1 214 ? 18.562 -18.438 -8.531 1 93.94 214 ASP B C 1
ATOM 4706 O O . ASP B 1 214 ? 18.594 -18.906 -7.398 1 93.94 214 ASP B O 1
ATOM 4710 N N . HIS B 1 215 ? 17.812 -18.938 -9.508 1 92.75 215 HIS B N 1
ATOM 4711 C CA . HIS B 1 215 ? 16.828 -19.953 -9.18 1 92.75 215 HIS B CA 1
ATOM 4712 C C . HIS B 1 215 ? 16.906 -21.125 -10.148 1 92.75 215 HIS B C 1
ATOM 4714 O O . HIS B 1 215 ? 15.977 -21.938 -10.227 1 92.75 215 HIS B O 1
ATOM 4720 N N . ILE B 1 216 ? 17.938 -21.234 -10.844 1 94.12 216 ILE B N 1
ATOM 4721 C CA . ILE B 1 216 ? 18.094 -22.25 -11.875 1 94.12 216 ILE B CA 1
ATOM 4722 C C . ILE B 1 216 ? 18.438 -23.594 -11.227 1 94.12 216 ILE B C 1
ATOM 4724 O O . ILE B 1 216 ? 19.062 -23.641 -10.164 1 94.12 216 ILE B O 1
ATOM 4728 N N . ILE B 1 217 ? 17.953 -24.656 -11.781 1 93.75 217 ILE B N 1
ATOM 4729 C CA . ILE B 1 217 ? 18.5 -25.984 -11.523 1 93.75 217 ILE B CA 1
ATOM 4730 C C . ILE B 1 217 ? 19.672 -26.234 -12.453 1 93.75 217 ILE B C 1
ATOM 4732 O O . ILE B 1 217 ? 19.5 -26.328 -13.672 1 93.75 217 ILE B O 1
ATOM 4736 N N . PRO B 1 218 ? 20.766 -26.359 -11.906 1 95.25 218 PRO B N 1
ATOM 4737 C CA . PRO B 1 218 ? 21.953 -26.469 -12.75 1 95.25 218 PRO B CA 1
ATOM 4738 C C . PRO B 1 218 ? 21.922 -27.703 -13.641 1 95.25 218 PRO B C 1
ATOM 4740 O O . PRO B 1 218 ? 21.328 -28.719 -13.273 1 95.25 218 PRO B O 1
ATOM 4743 N N . LEU B 1 219 ? 22.641 -27.609 -14.758 1 94.06 219 LEU B N 1
ATOM 4744 C CA . LEU B 1 219 ? 22.641 -28.641 -15.781 1 94.06 219 LEU B CA 1
ATOM 4745 C C . LEU B 1 219 ? 23.109 -29.969 -15.211 1 94.06 219 LEU B C 1
ATOM 4747 O O . LEU B 1 219 ? 22.594 -31.031 -15.586 1 94.06 219 LEU B O 1
ATOM 4751 N N . ASP B 1 220 ? 23.984 -29.922 -14.266 1 91.69 220 ASP B N 1
ATOM 4752 C CA . ASP B 1 220 ? 24.562 -31.156 -13.711 1 91.69 220 ASP B CA 1
ATOM 4753 C C . ASP B 1 220 ? 23.578 -31.844 -12.773 1 91.69 220 ASP B C 1
ATOM 4755 O O . ASP B 1 220 ? 23.75 -33.031 -12.445 1 91.69 220 ASP B O 1
ATOM 4759 N N . LYS B 1 221 ? 22.547 -31.188 -12.438 1 92.06 221 LYS B N 1
ATOM 4760 C CA . LYS B 1 221 ? 21.578 -31.75 -11.492 1 92.06 221 LYS B CA 1
ATOM 4761 C C . LYS B 1 221 ? 20.266 -32.125 -12.195 1 92.06 221 LYS B C 1
ATOM 4763 O O . LYS B 1 221 ? 19.328 -32.594 -11.562 1 92.06 221 LYS B O 1
ATOM 4768 N N . ILE B 1 222 ? 20.297 -31.906 -13.453 1 92.19 222 ILE B N 1
ATOM 4769 C CA . ILE B 1 222 ? 19.047 -32.156 -14.156 1 92.19 222 ILE B CA 1
ATOM 4770 C C . ILE B 1 222 ? 19.031 -33.562 -14.695 1 92.19 222 ILE B C 1
ATOM 4772 O O . ILE B 1 222 ? 20.062 -34.094 -15.133 1 92.19 222 ILE B O 1
ATOM 4776 N N . TYR B 1 223 ? 17.859 -34.188 -14.562 1 91.94 223 TYR B N 1
ATOM 4777 C CA . TYR B 1 223 ? 17.641 -35.406 -15.312 1 91.94 223 TYR B CA 1
ATOM 4778 C C . TYR B 1 223 ? 17.25 -35.125 -16.75 1 91.94 223 TYR B C 1
ATOM 4780 O O . TYR B 1 223 ? 16.266 -34.406 -17.016 1 91.94 223 TYR B O 1
ATOM 4788 N N . ALA B 1 224 ? 18.047 -35.562 -17.641 1 94.56 224 ALA B N 1
ATOM 4789 C CA . ALA B 1 224 ? 17.828 -35.375 -19.078 1 94.56 224 ALA B CA 1
ATOM 4790 C C . ALA B 1 224 ? 18.109 -36.688 -19.828 1 94.56 224 ALA B C 1
ATOM 4792 O O . ALA B 1 224 ? 18.766 -37.594 -19.297 1 94.56 224 ALA B O 1
ATOM 4793 N N . MET B 1 225 ? 17.562 -36.781 -20.984 1 94.19 225 MET B N 1
ATOM 4794 C CA . MET B 1 225 ? 17.734 -38 -21.766 1 94.19 225 MET B CA 1
ATOM 4795 C C . MET B 1 225 ? 18.375 -37.688 -23.109 1 94.19 225 MET B C 1
ATOM 4797 O O . MET B 1 225 ? 18.141 -36.625 -23.688 1 94.19 225 MET B O 1
ATOM 4801 N N . SER B 1 226 ? 19.109 -38.656 -23.609 1 95.06 226 SER B N 1
ATOM 4802 C CA . SER B 1 226 ? 19.719 -38.562 -24.922 1 95.06 226 SER B CA 1
ATOM 4803 C C . SER B 1 226 ? 18.734 -38.938 -26.031 1 95.06 226 SER B C 1
ATOM 4805 O O . SER B 1 226 ? 17.844 -39.75 -25.812 1 95.06 226 SER B O 1
ATOM 4807 N N . THR B 1 227 ? 18.938 -38.406 -27.203 1 93.56 227 THR B N 1
ATOM 4808 C CA . THR B 1 227 ? 18.156 -38.812 -28.359 1 93.56 227 THR B CA 1
ATOM 4809 C C . THR B 1 227 ? 18.359 -40.281 -28.688 1 93.56 227 THR B C 1
ATOM 4811 O O . THR B 1 227 ? 17.531 -40.906 -29.344 1 93.56 227 THR B O 1
ATOM 4814 N N . ASP B 1 228 ? 19.422 -40.844 -28.094 1 94.06 228 ASP B N 1
ATOM 4815 C CA . ASP B 1 228 ? 19.781 -42.219 -28.391 1 94.06 228 ASP B CA 1
ATOM 4816 C C . ASP B 1 228 ? 19.156 -43.188 -27.391 1 94.06 228 ASP B C 1
ATOM 4818 O O . ASP B 1 228 ? 19.234 -44.406 -27.562 1 94.06 228 ASP B O 1
ATOM 4822 N N . THR B 1 229 ? 18.562 -42.656 -26.406 1 93.88 229 THR B N 1
ATOM 4823 C CA . THR B 1 229 ? 17.938 -43.531 -25.406 1 93.88 229 THR B CA 1
ATOM 4824 C C . THR B 1 229 ? 16.828 -44.375 -26.016 1 93.88 229 THR B C 1
ATOM 4826 O O . THR B 1 229 ? 15.961 -43.844 -26.719 1 93.88 229 THR B O 1
ATOM 4829 N N . ILE B 1 230 ? 16.797 -45.625 -25.734 1 94 230 ILE B N 1
ATOM 4830 C CA . ILE B 1 230 ? 15.797 -46.562 -26.266 1 94 230 ILE B CA 1
ATOM 4831 C C . ILE B 1 230 ? 14.57 -46.562 -25.359 1 94 230 ILE B C 1
ATOM 4833 O O . ILE B 1 230 ? 14.695 -46.656 -24.125 1 94 230 ILE B O 1
ATOM 4837 N N . ILE B 1 231 ? 13.453 -46.438 -25.969 1 91.88 231 ILE B N 1
ATOM 4838 C CA . ILE B 1 231 ? 12.195 -46.5 -25.234 1 91.88 231 ILE B CA 1
ATOM 4839 C C . ILE B 1 231 ? 11.859 -47.938 -24.891 1 91.88 231 ILE B C 1
ATOM 4841 O O . ILE B 1 231 ? 11.57 -48.75 -25.766 1 91.88 231 ILE B O 1
ATOM 4845 N N . ASN B 1 232 ? 11.953 -48.25 -23.656 1 92.12 232 ASN B N 1
ATOM 4846 C CA . ASN B 1 232 ? 11.625 -49.594 -23.172 1 92.12 232 ASN B CA 1
ATOM 4847 C C . ASN B 1 232 ? 11.172 -49.562 -21.719 1 92.12 232 ASN B C 1
ATOM 4849 O O . ASN B 1 232 ? 11 -48.5 -21.141 1 92.12 232 ASN B O 1
ATOM 4853 N N . LYS B 1 233 ? 10.883 -50.688 -21.203 1 89.56 233 LYS B N 1
ATOM 4854 C CA . LYS B 1 233 ? 10.344 -50.812 -19.844 1 89.56 233 LYS B CA 1
ATOM 4855 C C . LYS B 1 233 ? 11.328 -50.25 -18.812 1 89.56 233 LYS B C 1
ATOM 4857 O O . LYS B 1 233 ? 10.914 -49.656 -17.812 1 89.56 233 LYS B O 1
ATOM 4862 N N . LYS B 1 234 ? 12.594 -50.406 -19.109 1 91.56 234 LYS B N 1
ATOM 4863 C CA . LYS B 1 234 ? 13.609 -49.875 -18.203 1 91.56 234 LYS B CA 1
ATOM 4864 C C . LYS B 1 234 ? 13.555 -48.344 -18.156 1 91.56 234 LYS B C 1
ATOM 4866 O O . LYS B 1 234 ? 13.609 -47.75 -17.078 1 91.56 234 LYS B O 1
ATOM 4871 N N . THR B 1 235 ? 13.484 -47.781 -19.344 1 92.06 235 THR B N 1
ATOM 4872 C CA . THR B 1 235 ? 13.375 -46.344 -19.438 1 92.06 235 THR B CA 1
ATOM 4873 C C . THR B 1 235 ? 12.109 -45.844 -18.734 1 92.06 235 THR B C 1
ATOM 4875 O O . THR B 1 235 ? 12.141 -44.844 -18.031 1 92.06 235 THR B O 1
ATOM 4878 N N . PHE B 1 236 ? 11.016 -46.594 -18.922 1 91.25 236 PHE B N 1
ATOM 4879 C CA . PHE B 1 236 ? 9.75 -46.219 -18.281 1 91.25 236 PHE B CA 1
ATOM 4880 C C . PHE B 1 236 ? 9.875 -46.25 -16.766 1 91.25 236 PHE B C 1
ATOM 4882 O O . PHE B 1 236 ? 9.438 -45.312 -16.094 1 91.25 236 PHE B O 1
ATOM 4889 N N . ARG B 1 237 ? 10.461 -47.25 -16.266 1 90.25 237 ARG B N 1
ATOM 4890 C CA . ARG B 1 237 ? 10.633 -47.375 -14.82 1 90.25 237 ARG B CA 1
ATOM 4891 C C . ARG B 1 237 ? 11.469 -46.25 -14.258 1 90.25 237 ARG B C 1
ATOM 4893 O O . ARG B 1 237 ? 11.156 -45.688 -13.203 1 90.25 237 ARG B O 1
ATOM 4900 N N . LYS B 1 238 ? 12.492 -45.875 -14.992 1 90.44 238 LYS B N 1
ATOM 4901 C CA . LYS B 1 238 ? 13.352 -44.781 -14.562 1 90.44 238 LYS B CA 1
ATOM 4902 C C . LYS B 1 238 ? 12.586 -43.469 -14.531 1 90.44 238 LYS B C 1
ATOM 4904 O O . LYS B 1 238 ? 12.711 -42.688 -13.578 1 90.44 238 LYS B O 1
ATOM 4909 N N . LEU B 1 239 ? 11.836 -43.281 -15.531 1 88.88 239 LEU B N 1
ATOM 4910 C CA . LEU B 1 239 ? 11.07 -42.031 -15.633 1 88.88 239 LEU B CA 1
ATOM 4911 C C . LEU B 1 239 ? 10.062 -41.938 -14.492 1 88.88 239 LEU B C 1
ATOM 4913 O O . LEU B 1 239 ? 9.922 -40.875 -13.883 1 88.88 239 LEU B O 1
ATOM 4917 N N . VAL B 1 240 ? 9.336 -42.969 -14.242 1 86.12 240 VAL B N 1
ATOM 4918 C CA . VAL B 1 240 ? 8.328 -43 -13.188 1 86.12 240 VAL B CA 1
ATOM 4919 C C . VAL B 1 240 ? 9 -42.781 -11.828 1 86.12 240 VAL B C 1
ATOM 4921 O O . VAL B 1 240 ? 8.477 -42.062 -10.977 1 86.12 240 VAL B O 1
ATOM 4924 N N . LYS B 1 241 ? 10.148 -43.375 -11.688 1 84.5 241 LYS B N 1
ATOM 4925 C CA . LYS B 1 241 ? 10.891 -43.25 -10.438 1 84.5 241 LYS B CA 1
ATOM 4926 C C . LYS B 1 241 ? 11.328 -41.781 -10.211 1 84.5 241 LYS B C 1
ATOM 4928 O O . LYS B 1 241 ? 11.234 -41.281 -9.094 1 84.5 241 LYS B O 1
ATOM 4933 N N . GLN B 1 242 ? 11.781 -41.156 -11.273 1 84.25 242 GLN B N 1
ATOM 4934 C CA . GLN B 1 242 ? 12.227 -39.781 -11.156 1 84.25 242 GLN B CA 1
ATOM 4935 C C . GLN B 1 242 ? 11.039 -38.844 -10.914 1 84.25 242 GLN B C 1
ATOM 4937 O O . GLN B 1 242 ? 11.188 -37.812 -10.258 1 84.25 242 GLN B O 1
ATOM 4942 N N . GLY B 1 243 ? 9.922 -39.188 -11.531 1 82.19 243 GLY B N 1
ATOM 4943 C CA . GLY B 1 243 ? 8.68 -38.5 -11.227 1 82.19 243 GLY B CA 1
ATOM 4944 C C . GLY B 1 243 ? 8.516 -37.219 -12.023 1 82.19 243 GLY B C 1
ATOM 4945 O O . GLY B 1 243 ? 7.645 -36.406 -11.719 1 82.19 243 GLY B O 1
ATOM 4946 N N . TYR B 1 244 ? 9.305 -36.938 -13.039 1 84.88 244 TYR B N 1
ATOM 4947 C CA . TYR B 1 244 ? 9.227 -35.719 -13.797 1 84.88 244 TYR B CA 1
ATOM 4948 C C . TYR B 1 244 ? 8.219 -35.812 -14.938 1 84.88 244 TYR B C 1
ATOM 4950 O O . TYR B 1 244 ? 8.141 -36.875 -15.602 1 84.88 244 TYR B O 1
ATOM 4958 N N . SER B 1 245 ? 7.484 -34.75 -15.062 1 85.69 245 SER B N 1
ATOM 4959 C CA . SER B 1 245 ? 6.516 -34.719 -16.156 1 85.69 245 SER B CA 1
ATOM 4960 C C . SER B 1 245 ? 7.152 -34.188 -17.438 1 85.69 245 SER B C 1
ATOM 4962 O O . SER B 1 245 ? 6.641 -34.438 -18.531 1 85.69 245 SER B O 1
ATOM 4964 N N . ARG B 1 246 ? 8.188 -33.5 -17.297 1 89.44 246 ARG B N 1
ATOM 4965 C CA . ARG B 1 246 ? 8.922 -32.938 -18.422 1 89.44 246 ARG B CA 1
ATOM 4966 C C . ARG B 1 246 ? 10.406 -33.25 -18.312 1 89.44 246 ARG B C 1
ATOM 4968 O O . ARG B 1 246 ? 11.031 -33.031 -17.281 1 89.44 246 ARG B O 1
ATOM 4975 N N . VAL B 1 247 ? 10.945 -33.719 -19.438 1 93.06 247 VAL B N 1
ATOM 4976 C CA . VAL B 1 247 ? 12.352 -34.125 -19.422 1 93.06 247 VAL B CA 1
ATOM 4977 C C . VAL B 1 247 ? 13.07 -33.531 -20.641 1 93.06 247 VAL B C 1
ATOM 4979 O O . VAL B 1 247 ? 12.68 -33.75 -21.781 1 93.06 247 VAL B O 1
ATOM 4982 N N . PRO B 1 248 ? 14.062 -32.75 -20.359 1 95.31 248 PRO B N 1
ATOM 4983 C CA . PRO B 1 248 ? 14.859 -32.281 -21.484 1 95.31 248 PRO B CA 1
ATOM 4984 C C . PRO B 1 248 ? 15.57 -33.375 -22.25 1 95.31 248 PRO B C 1
ATOM 4986 O O . PRO B 1 248 ? 16.031 -34.344 -21.625 1 95.31 248 PRO B O 1
ATOM 4989 N N . VAL B 1 249 ? 15.625 -33.219 -23.547 1 95.56 249 VAL B N 1
ATOM 4990 C CA . VAL B 1 249 ? 16.297 -34.188 -24.406 1 95.56 249 VAL B CA 1
ATOM 4991 C C . VAL B 1 249 ? 17.484 -33.5 -25.109 1 95.56 249 VAL B C 1
ATOM 4993 O O . VAL B 1 249 ? 17.344 -32.438 -25.688 1 95.56 249 VAL B O 1
ATOM 4996 N N . TYR B 1 250 ? 18.641 -34.125 -25 1 94.94 250 TYR B N 1
ATOM 4997 C CA . TYR B 1 250 ? 19.844 -33.594 -25.625 1 94.94 250 TYR B CA 1
ATOM 4998 C C . TYR B 1 250 ? 20.312 -34.469 -26.781 1 94.94 250 TYR B C 1
ATOM 5000 O O . TYR B 1 250 ? 19.953 -35.625 -26.859 1 94.94 250 TYR B O 1
ATOM 5008 N N . GLN B 1 251 ? 21.078 -33.906 -27.656 1 93.25 251 GLN B N 1
ATOM 5009 C CA . GLN B 1 251 ? 21.531 -34.562 -28.859 1 93.25 251 GLN B CA 1
ATOM 5010 C C . GLN B 1 251 ? 22.75 -35.438 -28.562 1 93.25 251 GLN B C 1
ATOM 5012 O O . GLN B 1 251 ? 23.797 -34.938 -28.125 1 93.25 251 GLN B O 1
ATOM 5017 N N . GLY B 1 252 ? 22.625 -36.688 -28.844 1 92.5 252 GLY B N 1
ATOM 5018 C CA . GLY B 1 252 ? 23.75 -37.594 -28.703 1 92.5 252 GLY B CA 1
ATOM 5019 C C . GLY B 1 252 ? 24.312 -37.625 -27.281 1 92.5 252 GLY B C 1
ATOM 5020 O O . GLY B 1 252 ? 23.578 -37.906 -26.328 1 92.5 252 GLY B O 1
ATOM 5021 N N . ASN B 1 253 ? 25.641 -37.188 -27.203 1 91.94 253 ASN B N 1
ATOM 5022 C CA . ASN B 1 253 ? 26.297 -37.188 -25.891 1 91.94 253 ASN B CA 1
ATOM 5023 C C . ASN B 1 253 ? 26.578 -35.75 -25.422 1 91.94 253 ASN B C 1
ATOM 5025 O O . ASN B 1 253 ? 27.312 -35.562 -24.453 1 91.94 253 ASN B O 1
ATOM 5029 N N . ASN B 1 254 ? 25.953 -34.844 -26.062 1 93.44 254 ASN B N 1
ATOM 5030 C CA . ASN B 1 254 ? 26.172 -33.438 -25.719 1 93.44 254 ASN B CA 1
ATOM 5031 C C . ASN B 1 254 ? 25.016 -32.875 -24.906 1 93.44 254 ASN B C 1
ATOM 5033 O O . ASN B 1 254 ? 24.031 -32.406 -25.469 1 93.44 254 ASN B O 1
ATOM 5037 N N . ARG B 1 255 ? 25.156 -32.781 -23.656 1 92.69 255 ARG B N 1
ATOM 5038 C CA . ARG B 1 255 ? 24.109 -32.312 -22.75 1 92.69 255 ARG B CA 1
ATOM 5039 C C . ARG B 1 255 ? 23.828 -30.828 -22.969 1 92.69 255 ARG B C 1
ATOM 5041 O O . ARG B 1 255 ? 22.781 -30.328 -22.516 1 92.69 255 ARG B O 1
ATOM 5048 N N . ASN B 1 256 ? 24.766 -30.203 -23.641 1 92.69 256 ASN B N 1
ATOM 5049 C CA . ASN B 1 256 ? 24.578 -28.781 -23.906 1 92.69 256 ASN B CA 1
ATOM 5050 C C . ASN B 1 256 ? 23.656 -28.562 -25.109 1 92.69 256 ASN B C 1
ATOM 5052 O O . ASN B 1 256 ? 23.156 -27.453 -25.312 1 92.69 256 ASN B O 1
ATOM 5056 N N . ALA B 1 257 ? 23.469 -29.562 -25.812 1 93.38 257 ALA B N 1
ATOM 5057 C CA . ALA B 1 257 ? 22.656 -29.453 -27.031 1 93.38 257 ALA B CA 1
ATOM 5058 C C . ALA B 1 257 ? 21.25 -29.969 -26.781 1 93.38 257 ALA B C 1
ATOM 5060 O O . ALA B 1 257 ? 20.875 -31.031 -27.281 1 93.38 257 ALA B O 1
ATOM 5061 N N . ILE B 1 258 ? 20.469 -29.141 -26.094 1 94.44 258 ILE B N 1
ATOM 5062 C CA . ILE B 1 258 ? 19.094 -29.5 -25.828 1 94.44 258 ILE B CA 1
ATOM 5063 C C . ILE B 1 258 ? 18.25 -29.328 -27.078 1 94.44 258 ILE B C 1
ATOM 5065 O O . ILE B 1 258 ? 18.141 -28.219 -27.625 1 94.44 258 ILE B O 1
ATOM 5069 N N . VAL B 1 259 ? 17.547 -30.391 -27.516 1 91.81 259 VAL B N 1
ATOM 5070 C CA . VAL B 1 259 ? 16.859 -30.344 -28.797 1 91.81 259 VAL B CA 1
ATOM 5071 C C . VAL B 1 259 ? 15.344 -30.266 -28.562 1 91.81 259 VAL B C 1
ATOM 5073 O O . VAL B 1 259 ? 14.594 -29.891 -29.453 1 91.81 259 VAL B O 1
ATOM 5076 N N . GLY B 1 260 ? 14.953 -30.688 -27.359 1 93 260 GLY B N 1
ATOM 5077 C CA . GLY B 1 260 ? 13.523 -30.641 -27.078 1 93 260 GLY B CA 1
ATOM 5078 C C . GLY B 1 260 ? 13.188 -31.047 -25.656 1 93 260 GLY B C 1
ATOM 5079 O O . GLY B 1 260 ? 14.086 -31.344 -24.859 1 93 260 GLY B O 1
ATOM 5080 N N . ILE B 1 261 ? 11.953 -30.906 -25.391 1 93.75 261 ILE B N 1
ATOM 5081 C CA . ILE B 1 261 ? 11.414 -31.328 -24.109 1 93.75 261 ILE B CA 1
ATOM 5082 C C . ILE B 1 261 ? 10.43 -32.469 -24.312 1 93.75 261 ILE B C 1
ATOM 5084 O O . ILE B 1 261 ? 9.469 -32.344 -25.078 1 93.75 261 ILE B O 1
ATOM 5088 N N . LEU B 1 262 ? 10.633 -33.531 -23.641 1 92.25 262 LEU B N 1
ATOM 5089 C CA . LEU B 1 262 ? 9.758 -34.688 -23.719 1 92.25 262 LEU B CA 1
ATOM 5090 C C . LEU B 1 262 ? 8.688 -34.656 -22.641 1 92.25 262 LEU B C 1
ATOM 5092 O O . LEU B 1 262 ? 9 -34.562 -21.453 1 92.25 262 LEU B O 1
ATOM 5096 N N . LEU B 1 263 ? 7.461 -34.656 -23.062 1 89.38 263 LEU B N 1
ATOM 5097 C CA . LEU B 1 263 ? 6.375 -34.875 -22.109 1 89.38 263 LEU B CA 1
ATOM 5098 C C . LEU B 1 263 ? 6.207 -36.375 -21.812 1 89.38 263 LEU B C 1
ATOM 5100 O O . LEU B 1 263 ? 5.855 -37.156 -22.688 1 89.38 263 LEU B O 1
ATOM 5104 N N . THR B 1 264 ? 6.43 -36.719 -20.609 1 89.06 264 THR B N 1
ATOM 5105 C CA . THR B 1 264 ? 6.453 -38.125 -20.219 1 89.06 264 THR B CA 1
ATOM 5106 C C . THR B 1 264 ? 5.133 -38.781 -20.578 1 89.06 264 THR B C 1
ATOM 5108 O O . THR B 1 264 ? 5.117 -39.969 -20.953 1 89.06 264 THR B O 1
ATOM 5111 N N . LYS B 1 265 ? 4.035 -38.094 -20.516 1 86.19 265 LYS B N 1
ATOM 5112 C CA . LYS B 1 265 ? 2.729 -38.688 -20.797 1 86.19 265 LYS B CA 1
ATOM 5113 C C . LYS B 1 265 ? 2.617 -39.094 -22.25 1 86.19 265 LYS B C 1
ATOM 5115 O O . LYS B 1 265 ? 1.857 -40.031 -22.594 1 86.19 265 LYS B O 1
ATOM 5120 N N . LYS B 1 266 ? 3.344 -38.562 -23.094 1 86.31 266 LYS B N 1
ATOM 5121 C CA . LYS B 1 266 ? 3.295 -38.875 -24.531 1 86.31 266 LYS B CA 1
ATOM 5122 C C . LYS B 1 266 ? 3.934 -40.219 -24.797 1 86.31 266 LYS B C 1
ATOM 5124 O O . LYS B 1 266 ? 3.699 -40.844 -25.844 1 86.31 266 LYS B O 1
ATOM 5129 N N . LEU B 1 267 ? 4.68 -40.688 -23.875 1 88.81 267 LEU B N 1
ATOM 5130 C CA . LEU B 1 267 ? 5.344 -41.969 -24.031 1 88.81 267 LEU B CA 1
ATOM 5131 C C . LEU B 1 267 ? 4.348 -43.125 -23.906 1 88.81 267 LEU B C 1
ATOM 5133 O O . LEU B 1 267 ? 4.652 -44.281 -24.281 1 88.81 267 LEU B O 1
ATOM 5137 N N . LEU B 1 268 ? 3.182 -42.812 -23.406 1 87.5 268 LEU B N 1
ATOM 5138 C CA . LEU B 1 268 ? 2.16 -43.844 -23.234 1 87.5 268 LEU B CA 1
ATOM 5139 C C . LEU B 1 268 ? 1.798 -44.469 -24.578 1 87.5 268 LEU B C 1
ATOM 5141 O O . LEU B 1 268 ? 1.399 -45.656 -24.625 1 87.5 268 LEU B O 1
ATOM 5145 N N . VAL B 1 269 ? 1.967 -43.688 -25.641 1 87.25 269 VAL B N 1
ATOM 5146 C CA . VAL B 1 269 ? 1.571 -44.219 -26.953 1 87.25 269 VAL B CA 1
ATOM 5147 C C . VAL B 1 269 ? 2.812 -44.438 -27.812 1 87.25 269 VAL B C 1
ATOM 5149 O O . VAL B 1 269 ? 2.705 -44.719 -29 1 87.25 269 VAL B O 1
ATOM 5152 N N . ALA B 1 270 ? 3.914 -44.312 -27.219 1 86.69 270 ALA B N 1
ATOM 5153 C CA . ALA B 1 270 ? 5.148 -44.5 -27.969 1 86.69 270 ALA B CA 1
ATOM 5154 C C . ALA B 1 270 ? 5.414 -46 -28.234 1 86.69 270 ALA B C 1
ATOM 5156 O O . ALA B 1 270 ? 5.078 -46.844 -27.406 1 86.69 270 ALA B O 1
ATOM 5157 N N . GLU B 1 271 ? 6.008 -46.219 -29.344 1 86.5 271 GLU B N 1
ATOM 5158 C CA . GLU B 1 271 ? 6.398 -47.594 -29.672 1 86.5 271 GLU B CA 1
ATOM 5159 C C . GLU B 1 271 ? 7.664 -48 -28.922 1 86.5 271 GLU B C 1
ATOM 5161 O O . GLU B 1 271 ? 8.656 -47.25 -28.922 1 86.5 271 GLU B O 1
ATOM 5166 N N . GLU B 1 272 ? 7.625 -49.094 -28.312 1 88.44 272 GLU B N 1
ATOM 5167 C CA . GLU B 1 272 ? 8.797 -49.594 -27.594 1 88.44 272 GLU B CA 1
ATOM 5168 C C . GLU B 1 272 ? 9.867 -50.094 -28.547 1 88.44 272 GLU B C 1
ATOM 5170 O O . GLU B 1 272 ? 9.555 -50.625 -29.625 1 88.44 272 GLU B O 1
ATOM 5175 N N . GLY B 1 273 ? 11.094 -49.938 -28.125 1 91.69 273 GLY B N 1
ATOM 5176 C CA . GLY B 1 273 ? 12.211 -50.469 -28.891 1 91.69 273 GLY B CA 1
ATOM 5177 C C . GLY B 1 273 ? 12.859 -49.438 -29.781 1 91.69 273 GLY B C 1
ATOM 5178 O O . GLY B 1 273 ? 13.93 -49.688 -30.344 1 91.69 273 GLY B O 1
ATOM 5179 N N . LEU B 1 274 ? 12.281 -48.312 -29.922 1 91.19 274 LEU B N 1
ATOM 5180 C CA . LEU B 1 274 ? 12.82 -47.281 -30.766 1 91.19 274 LEU B CA 1
ATOM 5181 C C . LEU B 1 274 ? 13.523 -46.219 -29.922 1 91.19 274 LEU B C 1
ATOM 5183 O O . LEU B 1 274 ? 13.172 -46 -28.766 1 91.19 274 LEU B O 1
ATOM 5187 N N . PRO B 1 275 ? 14.516 -45.656 -30.547 1 92.69 275 PRO B N 1
ATOM 5188 C CA . PRO B 1 275 ? 15.156 -44.531 -29.828 1 92.69 275 PRO B CA 1
ATOM 5189 C C . PRO B 1 275 ? 14.297 -43.281 -29.812 1 92.69 275 PRO B C 1
ATOM 5191 O O . PRO B 1 275 ? 13.383 -43.156 -30.625 1 92.69 275 PRO B O 1
ATOM 5194 N N . ILE B 1 276 ? 14.562 -42.406 -28.906 1 90.69 276 ILE B N 1
ATOM 5195 C CA . ILE B 1 276 ? 13.812 -41.156 -28.75 1 90.69 276 ILE B CA 1
ATOM 5196 C C . ILE B 1 276 ? 13.93 -40.312 -30.016 1 90.69 276 ILE B C 1
ATOM 5198 O O . ILE B 1 276 ? 13.008 -39.594 -30.375 1 90.69 276 ILE B O 1
ATOM 5202 N N . SER B 1 277 ? 14.992 -40.469 -30.734 1 88 277 SER B N 1
ATOM 5203 C CA . SER B 1 277 ? 15.211 -39.719 -31.969 1 88 277 SER B CA 1
ATOM 5204 C C . SER B 1 277 ? 14.094 -40 -32.969 1 88 277 SER B C 1
ATOM 5206 O O . SER B 1 277 ? 13.828 -39.156 -33.844 1 88 277 SER B O 1
ATOM 5208 N N . GLU B 1 278 ? 13.477 -41.094 -32.812 1 86.12 278 GLU B N 1
ATOM 5209 C CA . GLU B 1 278 ? 12.43 -41.469 -33.781 1 86.12 278 GLU B CA 1
ATOM 5210 C C . GLU B 1 278 ? 11.094 -40.844 -33.406 1 86.12 278 GLU B C 1
ATOM 5212 O O . GLU B 1 278 ? 10.156 -40.812 -34.188 1 86.12 278 GLU B O 1
ATOM 5217 N N . ILE B 1 279 ? 11.047 -40.375 -32.25 1 80.31 279 ILE B N 1
ATOM 5218 C CA . ILE B 1 279 ? 9.812 -39.719 -31.812 1 80.31 279 ILE B CA 1
ATOM 5219 C C . ILE B 1 279 ? 10.047 -38.219 -31.609 1 80.31 279 ILE B C 1
ATOM 5221 O O . ILE B 1 279 ? 9.297 -37.562 -30.891 1 80.31 279 ILE B O 1
ATOM 5225 N N . VAL B 1 280 ? 10.984 -37.75 -32.188 1 71.44 280 VAL B N 1
ATOM 5226 C CA . VAL B 1 280 ? 11.414 -36.375 -32.031 1 71.44 280 VAL B CA 1
ATOM 5227 C C . VAL B 1 280 ? 10.266 -35.438 -32.375 1 71.44 280 VAL B C 1
ATOM 5229 O O . VAL B 1 280 ? 10.133 -34.375 -31.766 1 71.44 280 VAL B O 1
ATOM 5232 N N . VAL B 1 281 ? 9.508 -35.906 -33.25 1 70.75 281 VAL B N 1
ATOM 5233 C CA . VAL B 1 281 ? 8.391 -35.062 -33.688 1 70.75 281 VAL B CA 1
ATOM 5234 C C . VAL B 1 281 ? 7.438 -34.812 -32.531 1 70.75 281 VAL B C 1
ATOM 5236 O O . VAL B 1 281 ? 6.73 -33.781 -32.531 1 70.75 281 VAL B O 1
ATOM 5239 N N . ASN B 1 282 ? 7.582 -35.531 -31.547 1 77.88 282 ASN B N 1
ATOM 5240 C CA . ASN B 1 282 ? 6.676 -35.406 -30.406 1 77.88 282 ASN B CA 1
ATOM 5241 C C . ASN B 1 282 ? 7.273 -34.531 -29.312 1 77.88 282 ASN B C 1
ATOM 5243 O O . ASN B 1 282 ? 6.613 -34.25 -28.312 1 77.88 282 ASN B O 1
ATOM 5247 N N . LEU B 1 283 ? 8.492 -34.094 -29.641 1 85.88 283 LEU B N 1
ATOM 5248 C CA . LEU B 1 283 ? 9.141 -33.281 -28.625 1 85.88 283 LEU B CA 1
ATOM 5249 C C . LEU B 1 283 ? 8.695 -31.828 -28.75 1 85.88 283 LEU B C 1
ATOM 5251 O O . LEU B 1 283 ? 8.477 -31.328 -29.859 1 85.88 283 LEU B O 1
ATOM 5255 N N . ARG B 1 284 ? 8.57 -31.234 -27.641 1 88.5 284 ARG B N 1
ATOM 5256 C CA . ARG B 1 284 ? 8.234 -29.812 -27.609 1 88.5 284 ARG B CA 1
ATOM 5257 C C . ARG B 1 284 ? 9.477 -28.953 -27.812 1 88.5 284 ARG B C 1
ATOM 5259 O O . ARG B 1 284 ? 10.547 -29.266 -27.281 1 88.5 284 ARG B O 1
ATOM 5266 N N . GLU B 1 285 ? 9.25 -27.844 -28.5 1 87.81 285 GLU B N 1
ATOM 5267 C CA . GLU B 1 285 ? 10.352 -26.891 -28.672 1 87.81 285 GLU B CA 1
ATOM 5268 C C . GLU B 1 285 ? 10.766 -26.281 -27.328 1 87.81 285 GLU B C 1
ATOM 5270 O O . GLU B 1 285 ? 9.914 -25.797 -26.578 1 87.81 285 GLU B O 1
ATOM 5275 N N . PRO B 1 286 ? 12.008 -26.375 -27.172 1 89.06 286 PRO B N 1
ATOM 5276 C CA . PRO B 1 286 ? 12.453 -25.797 -25.906 1 89.06 286 PRO B CA 1
ATOM 5277 C C . PRO B 1 286 ? 12.297 -24.281 -25.859 1 89.06 286 PRO B C 1
ATOM 5279 O O . PRO B 1 286 ? 12.516 -23.609 -26.875 1 89.06 286 PRO B O 1
ATOM 5282 N N . MET B 1 287 ? 11.852 -23.75 -24.781 1 91.88 287 MET B N 1
ATOM 5283 C CA . MET B 1 287 ? 11.852 -22.328 -24.516 1 91.88 287 MET B CA 1
ATOM 5284 C C . MET B 1 287 ? 13.156 -21.891 -23.859 1 91.88 287 MET B C 1
ATOM 5286 O O . MET B 1 287 ? 13.531 -22.406 -22.812 1 91.88 287 MET B O 1
ATOM 5290 N N . PHE B 1 288 ? 13.828 -20.953 -24.531 1 94.38 288 PHE B N 1
ATOM 5291 C CA . PHE B 1 288 ? 15.109 -20.5 -24.016 1 94.38 288 PHE B CA 1
ATOM 5292 C C . PHE B 1 288 ? 14.969 -19.141 -23.344 1 94.38 288 PHE B C 1
ATOM 5294 O O . PHE B 1 288 ? 14.227 -18.281 -23.812 1 94.38 288 PHE B O 1
ATOM 5301 N N . VAL B 1 289 ? 15.711 -18.984 -22.25 1 95.62 289 VAL B N 1
ATOM 5302 C CA . VAL B 1 289 ? 15.766 -17.703 -21.531 1 95.62 289 VAL B CA 1
ATOM 5303 C C . VAL B 1 289 ? 17.203 -17.406 -21.094 1 95.62 289 VAL B C 1
ATOM 5305 O O . VAL B 1 289 ? 18 -18.328 -20.906 1 95.62 289 VAL B O 1
ATOM 5308 N N . THR B 1 290 ? 17.484 -16.172 -20.922 1 96.5 290 THR B N 1
ATOM 5309 C CA . THR B 1 290 ? 18.828 -15.781 -20.484 1 96.5 290 THR B CA 1
ATOM 5310 C C . THR B 1 290 ? 18.906 -15.758 -18.953 1 96.5 290 THR B C 1
ATOM 5312 O O . THR B 1 290 ? 17.891 -15.547 -18.281 1 96.5 290 THR B O 1
ATOM 5315 N N . PRO B 1 291 ? 20.094 -16 -18.453 1 96.62 291 PRO B N 1
ATOM 5316 C CA . PRO B 1 291 ? 20.234 -16.016 -17 1 96.62 291 PRO B CA 1
ATOM 5317 C C . PRO B 1 291 ? 19.922 -14.656 -16.359 1 96.62 291 PRO B C 1
ATOM 5319 O O . PRO B 1 291 ? 19.516 -14.602 -15.203 1 96.62 291 PRO B O 1
ATOM 5322 N N . ASP B 1 292 ? 19.984 -13.602 -17.109 1 95.44 292 ASP B N 1
ATOM 5323 C CA . ASP B 1 292 ? 19.797 -12.266 -16.562 1 95.44 292 ASP B CA 1
ATOM 5324 C C . ASP B 1 292 ? 18.359 -11.805 -16.703 1 95.44 292 ASP B C 1
ATOM 5326 O O . ASP B 1 292 ? 18 -10.719 -16.25 1 95.44 292 ASP B O 1
ATOM 5330 N N . SER B 1 293 ? 17.578 -12.695 -17.266 1 93.94 293 SER B N 1
ATOM 5331 C CA . SER B 1 293 ? 16.156 -12.359 -17.328 1 93.94 293 SER B CA 1
ATOM 5332 C C . SER B 1 293 ? 15.539 -12.312 -15.938 1 93.94 293 SER B C 1
ATOM 5334 O O . SER B 1 293 ? 15.953 -13.047 -15.039 1 93.94 293 SER B O 1
ATOM 5336 N N . SER B 1 294 ? 14.57 -11.398 -15.75 1 92.5 294 SER B N 1
ATOM 5337 C CA . SER B 1 294 ? 13.844 -11.344 -14.484 1 92.5 294 SER B CA 1
ATOM 5338 C C . SER B 1 294 ? 12.766 -12.422 -14.422 1 92.5 294 SER B C 1
ATOM 5340 O O . SER B 1 294 ? 12.344 -12.945 -15.453 1 92.5 294 SER B O 1
ATOM 5342 N N . MET B 1 295 ? 12.359 -12.703 -13.227 1 92.62 295 MET B N 1
ATOM 5343 C CA . MET B 1 295 ? 11.305 -13.703 -13.031 1 92.62 295 MET B CA 1
ATOM 5344 C C . MET B 1 295 ? 9.992 -13.234 -13.648 1 92.62 295 MET B C 1
ATOM 5346 O O . MET B 1 295 ? 9.195 -14.055 -14.109 1 92.62 295 MET B O 1
ATOM 5350 N N . ILE B 1 296 ? 9.82 -11.992 -13.727 1 89.31 296 ILE B N 1
ATOM 5351 C CA . ILE B 1 296 ? 8.602 -11.477 -14.344 1 89.31 296 ILE B CA 1
ATOM 5352 C C . ILE B 1 296 ? 8.633 -11.742 -15.844 1 89.31 296 ILE B C 1
ATOM 5354 O O . ILE B 1 296 ? 7.613 -12.086 -16.438 1 89.31 296 ILE B O 1
ATOM 5358 N N . GLN B 1 297 ? 9.758 -11.5 -16.422 1 89.94 297 GLN B N 1
ATOM 5359 C CA . GLN B 1 297 ? 9.914 -11.789 -17.844 1 89.94 297 GLN B CA 1
ATOM 5360 C C . GLN B 1 297 ? 9.695 -13.273 -18.125 1 89.94 297 GLN B C 1
ATOM 5362 O O . GLN B 1 297 ? 9.078 -13.633 -19.125 1 89.94 297 GLN B O 1
ATOM 5367 N N . LEU B 1 298 ? 10.227 -14.031 -17.25 1 92.44 298 LEU B N 1
ATOM 5368 C CA . LEU B 1 298 ? 10.047 -15.477 -17.375 1 92.44 298 LEU B CA 1
ATOM 5369 C C . LEU B 1 298 ? 8.57 -15.852 -17.297 1 92.44 298 LEU B C 1
ATOM 5371 O O . LEU B 1 298 ? 8.086 -16.672 -18.078 1 92.44 298 LEU B O 1
ATOM 5375 N N . LEU B 1 299 ? 7.902 -15.234 -16.375 1 89.31 299 LEU B N 1
ATOM 5376 C CA . LEU B 1 299 ? 6.477 -15.492 -16.203 1 89.31 299 LEU B CA 1
ATOM 5377 C C . LEU B 1 299 ? 5.699 -15.125 -17.453 1 89.31 299 LEU B C 1
ATOM 5379 O O . LEU B 1 299 ? 4.789 -15.852 -17.875 1 89.31 299 LEU B O 1
ATOM 5383 N N . GLU B 1 300 ? 6.02 -14.102 -18.062 1 86.19 300 GLU B N 1
ATOM 5384 C CA . GLU B 1 300 ? 5.367 -13.664 -19.297 1 86.19 300 GLU B CA 1
ATOM 5385 C C . GLU B 1 300 ? 5.559 -14.68 -20.406 1 86.19 300 GLU B C 1
ATOM 5387 O O . GLU B 1 300 ? 4.656 -14.906 -21.219 1 86.19 300 GLU B O 1
ATOM 5392 N N . LYS B 1 301 ? 6.672 -15.25 -20.422 1 87.88 301 LYS B N 1
ATOM 5393 C CA . LYS B 1 301 ? 6.945 -16.281 -21.422 1 87.88 301 LYS B CA 1
ATOM 5394 C C . LYS B 1 301 ? 6.137 -17.547 -21.141 1 87.88 301 LYS B C 1
ATOM 5396 O O . LYS B 1 301 ? 5.582 -18.156 -22.062 1 87.88 301 LYS B O 1
ATOM 5401 N N . PHE B 1 302 ? 6.066 -17.875 -19.906 1 87.12 302 PHE B N 1
ATOM 5402 C CA . PHE B 1 302 ? 5.344 -19.078 -19.516 1 87.12 302 PHE B CA 1
ATOM 5403 C C . PHE B 1 302 ? 3.852 -18.922 -19.797 1 87.12 302 PHE B C 1
ATOM 5405 O O . PHE B 1 302 ? 3.166 -19.906 -20.094 1 87.12 302 PHE B O 1
ATOM 5412 N N . LYS B 1 303 ? 3.389 -17.781 -19.688 1 80.81 303 LYS B N 1
ATOM 5413 C CA . LYS B 1 303 ? 1.968 -17.516 -19.875 1 80.81 303 LYS B CA 1
ATOM 5414 C C . LYS B 1 303 ? 1.52 -17.891 -21.281 1 80.81 303 LYS B C 1
ATOM 5416 O O . LYS B 1 303 ? 0.35 -18.219 -21.5 1 80.81 303 LYS B O 1
ATOM 5421 N N . GLU B 1 304 ? 2.416 -17.891 -22.109 1 76.62 304 GLU B N 1
ATOM 5422 C CA . GLU B 1 304 ? 2.094 -18.219 -23.5 1 76.62 304 GLU B CA 1
ATOM 5423 C C . GLU B 1 304 ? 1.744 -19.703 -23.656 1 76.62 304 GLU B C 1
ATOM 5425 O O . GLU B 1 304 ? 1.104 -20.094 -24.625 1 76.62 304 GLU B O 1
ATOM 5430 N N . GLY B 1 305 ? 2.082 -20.531 -22.656 1 73.06 305 GLY B N 1
ATOM 5431 C CA . GLY B 1 305 ? 1.622 -21.906 -22.562 1 73.06 305 GLY B CA 1
ATOM 5432 C C . GLY B 1 305 ? 2.414 -22.859 -23.438 1 73.06 305 GLY B C 1
ATOM 5433 O O . GLY B 1 305 ? 2.014 -24 -23.641 1 73.06 305 GLY B O 1
ATOM 5434 N N . LYS B 1 306 ? 3.492 -22.469 -24.016 1 74.69 306 LYS B N 1
ATOM 5435 C CA . LYS B 1 306 ? 4.301 -23.359 -24.859 1 74.69 306 LYS B CA 1
ATOM 5436 C C . LYS B 1 306 ? 4.879 -24.5 -24.047 1 74.69 306 LYS B C 1
ATOM 5438 O O . LYS B 1 306 ? 4.785 -25.672 -24.453 1 74.69 306 LYS B O 1
ATOM 5443 N N . CYS B 1 307 ? 5.453 -24.156 -22.984 1 82.88 307 CYS B N 1
ATOM 5444 C CA . CYS B 1 307 ? 6.043 -25.125 -22.078 1 82.88 307 CYS B CA 1
ATOM 5445 C C . CYS B 1 307 ? 6.242 -24.516 -20.688 1 82.88 307 CYS B C 1
ATOM 5447 O O . CYS B 1 307 ? 6.648 -23.359 -20.562 1 82.88 307 CYS B O 1
ATOM 5449 N N . HIS B 1 308 ? 5.996 -25.297 -19.703 1 86.88 308 HIS B N 1
ATOM 5450 C CA . HIS B 1 308 ? 6.164 -24.812 -18.328 1 86.88 308 HIS B CA 1
ATOM 5451 C C . HIS B 1 308 ? 7.574 -25.078 -17.828 1 86.88 308 HIS B C 1
ATOM 5453 O O . HIS B 1 308 ? 7.801 -25.125 -16.609 1 86.88 308 HIS B O 1
ATOM 5459 N N . LEU B 1 309 ? 8.469 -25.359 -18.734 1 92.5 309 LEU B N 1
ATOM 5460 C CA . LEU B 1 309 ? 9.891 -25.547 -18.484 1 92.5 309 LEU B CA 1
ATOM 5461 C C . LEU B 1 309 ? 10.727 -24.766 -19.5 1 92.5 309 LEU B C 1
ATOM 5463 O O . LEU B 1 309 ? 10.453 -24.812 -20.703 1 92.5 309 LEU B O 1
ATOM 5467 N N . ALA B 1 310 ? 11.648 -23.984 -18.984 1 95.12 310 ALA B N 1
ATOM 5468 C CA . ALA B 1 310 ? 12.539 -23.203 -19.828 1 95.12 310 ALA B CA 1
ATOM 5469 C C . ALA B 1 310 ? 14 -23.594 -19.625 1 95.12 310 ALA B C 1
ATOM 5471 O O . ALA B 1 310 ? 14.398 -23.938 -18.5 1 95.12 310 ALA B O 1
ATOM 5472 N N . VAL B 1 311 ? 14.703 -23.578 -20.734 1 96.56 311 VAL B N 1
ATOM 5473 C CA . VAL B 1 311 ? 16.141 -23.844 -20.688 1 96.56 311 VAL B CA 1
ATOM 5474 C C . VAL B 1 311 ? 16.891 -22.516 -20.578 1 96.56 311 VAL B C 1
ATOM 5476 O O . VAL B 1 311 ? 16.656 -21.594 -21.359 1 96.56 311 VAL B O 1
ATOM 5479 N N . VAL B 1 312 ? 17.734 -22.469 -19.562 1 97.56 312 VAL B N 1
ATOM 5480 C CA . VAL B 1 312 ? 18.5 -21.25 -19.344 1 97.56 312 VAL B CA 1
ATOM 5481 C C . VAL B 1 312 ? 19.828 -21.328 -20.094 1 97.56 312 VAL B C 1
ATOM 5483 O O . VAL B 1 312 ? 20.672 -22.156 -19.781 1 97.56 312 VAL B O 1
ATOM 5486 N N . ARG B 1 313 ? 19.984 -20.438 -21.016 1 96.25 313 ARG B N 1
ATOM 5487 C CA . ARG B 1 313 ? 21.141 -20.469 -21.906 1 96.25 313 ARG B CA 1
ATOM 5488 C C . ARG B 1 313 ? 21.812 -19.094 -21.984 1 96.25 313 ARG B C 1
ATOM 5490 O O . ARG B 1 313 ? 21.141 -18.078 -22.016 1 96.25 313 ARG B O 1
ATOM 5497 N N . GLU B 1 314 ? 23.125 -19.125 -21.984 1 95.81 314 GLU B N 1
ATOM 5498 C CA . GLU B 1 314 ? 23.906 -17.906 -22.156 1 95.81 314 GLU B CA 1
ATOM 5499 C C . GLU B 1 314 ? 23.906 -17.453 -23.609 1 95.81 314 GLU B C 1
ATOM 5501 O O . GLU B 1 314 ? 23.484 -18.188 -24.5 1 95.81 314 GLU B O 1
ATOM 5506 N N . ASP B 1 315 ? 24.406 -16.266 -23.75 1 92.81 315 ASP B N 1
ATOM 5507 C CA . ASP B 1 315 ? 24.453 -15.695 -25.094 1 92.81 315 ASP B CA 1
ATOM 5508 C C . ASP B 1 315 ? 25.375 -16.516 -26 1 92.81 315 ASP B C 1
ATOM 5510 O O . ASP B 1 315 ? 25.141 -16.594 -27.219 1 92.81 315 ASP B O 1
ATOM 5514 N N . ASP B 1 316 ? 26.297 -17.141 -25.469 1 92.5 316 ASP B N 1
ATOM 5515 C CA . ASP B 1 316 ? 27.25 -17.906 -26.266 1 92.5 316 ASP B CA 1
ATOM 5516 C C . ASP B 1 316 ? 26.703 -19.297 -26.594 1 92.5 316 ASP B C 1
ATOM 5518 O O . ASP B 1 316 ? 27.359 -20.078 -27.266 1 92.5 316 ASP B O 1
ATOM 5522 N N . GLY B 1 317 ? 25.562 -19.625 -26.047 1 91.25 317 GLY B N 1
ATOM 5523 C CA . GLY B 1 317 ? 24.922 -20.891 -26.344 1 91.25 317 GLY B CA 1
ATOM 5524 C C . GLY B 1 317 ? 25.078 -21.922 -25.25 1 91.25 317 GLY B C 1
ATOM 5525 O O . GLY B 1 317 ? 24.469 -22.984 -25.297 1 91.25 317 GLY B O 1
ATOM 5526 N N . THR B 1 318 ? 25.828 -21.547 -24.25 1 94.38 318 THR B N 1
ATOM 5527 C CA . THR B 1 318 ? 26.062 -22.484 -23.141 1 94.38 318 THR B CA 1
ATOM 5528 C C . THR B 1 318 ? 24.812 -22.625 -22.281 1 94.38 318 THR B C 1
ATOM 5530 O O . THR B 1 318 ? 24.25 -21.625 -21.828 1 94.38 318 THR B O 1
ATOM 5533 N N . VAL B 1 319 ? 24.438 -23.906 -22.125 1 96.25 319 VAL B N 1
ATOM 5534 C CA . VAL B 1 319 ? 23.266 -24.188 -21.297 1 96.25 319 VAL B CA 1
ATOM 5535 C C . VAL B 1 319 ? 23.672 -24.266 -19.828 1 96.25 319 VAL B C 1
ATOM 5537 O O . VAL B 1 319 ? 24.562 -25.047 -19.469 1 96.25 319 VAL B O 1
ATOM 5540 N N . LEU B 1 320 ? 23.016 -23.469 -18.984 1 96.44 320 LEU B N 1
ATOM 5541 C CA . LEU B 1 320 ? 23.344 -23.438 -17.562 1 96.44 320 LEU B CA 1
ATOM 5542 C C . LEU B 1 320 ? 22.453 -24.375 -16.781 1 96.44 320 LEU B C 1
ATOM 5544 O O . LEU B 1 320 ? 22.859 -24.906 -15.734 1 96.44 320 LEU B O 1
ATOM 5548 N N . GLY B 1 321 ? 21.25 -24.562 -17.25 1 96.75 321 GLY B N 1
ATOM 5549 C CA . GLY B 1 321 ? 20.281 -25.391 -16.547 1 96.75 321 GLY B CA 1
ATOM 5550 C C . GLY B 1 321 ? 18.844 -25.141 -16.984 1 96.75 321 GLY B C 1
ATOM 5551 O O . GLY B 1 321 ? 18.594 -24.781 -18.141 1 96.75 321 GLY B O 1
ATOM 5552 N N . ILE B 1 322 ? 17.891 -25.516 -16.062 1 96.38 322 ILE B N 1
ATOM 5553 C CA . ILE B 1 322 ? 16.484 -25.328 -16.406 1 96.38 322 ILE B CA 1
ATOM 5554 C C . ILE B 1 322 ? 15.773 -24.594 -15.266 1 96.38 322 ILE B C 1
ATOM 5556 O O . ILE B 1 322 ? 16.297 -24.484 -14.156 1 96.38 322 ILE B O 1
ATOM 5560 N N . ILE B 1 323 ? 14.633 -24.016 -15.594 1 95 323 ILE B N 1
ATOM 5561 C CA . ILE B 1 323 ? 13.734 -23.375 -14.641 1 95 323 ILE B CA 1
ATOM 5562 C C . ILE B 1 323 ? 12.289 -23.641 -15.039 1 95 323 ILE B C 1
ATOM 5564 O O . ILE B 1 323 ? 11.961 -23.672 -16.234 1 95 323 ILE B O 1
ATOM 5568 N N . THR B 1 324 ? 11.445 -23.797 -14.039 1 90.5 324 THR B N 1
ATOM 5569 C CA . THR B 1 324 ? 10.062 -24.172 -14.336 1 90.5 324 THR B CA 1
ATOM 5570 C C . THR B 1 324 ? 9.094 -23.094 -13.867 1 90.5 324 THR B C 1
ATOM 5572 O O . THR B 1 324 ? 9.492 -22.156 -13.164 1 90.5 324 THR B O 1
ATOM 5575 N N . LEU B 1 325 ? 7.887 -23.219 -14.312 1 87.06 325 LEU B N 1
ATOM 5576 C CA . LEU B 1 325 ? 6.82 -22.328 -13.883 1 87.06 325 LEU B CA 1
ATOM 5577 C C . LEU B 1 325 ? 6.633 -22.391 -12.367 1 87.06 325 LEU B C 1
ATOM 5579 O O . LEU B 1 325 ? 6.387 -21.375 -11.719 1 87.06 325 LEU B O 1
ATOM 5583 N N . GLU B 1 326 ? 6.719 -23.578 -11.812 1 82.94 326 GLU B N 1
ATOM 5584 C CA . GLU B 1 326 ? 6.574 -23.75 -10.367 1 82.94 326 GLU B CA 1
ATOM 5585 C C . GLU B 1 326 ? 7.582 -22.906 -9.602 1 82.94 326 GLU B C 1
ATOM 5587 O O . GLU B 1 326 ? 7.262 -22.359 -8.539 1 82.94 326 GLU B O 1
ATOM 5592 N N . ASP B 1 327 ? 8.781 -22.812 -10.141 1 87.44 327 ASP B N 1
ATOM 5593 C CA . ASP B 1 327 ? 9.812 -22 -9.5 1 87.44 327 ASP B CA 1
ATOM 5594 C C . ASP B 1 327 ? 9.398 -20.531 -9.422 1 87.44 327 ASP B C 1
ATOM 5596 O O . ASP B 1 327 ? 9.617 -19.875 -8.398 1 87.44 327 ASP B O 1
ATOM 5600 N N . VAL B 1 328 ? 8.906 -20.062 -10.484 1 87.88 328 VAL B N 1
ATOM 5601 C CA . VAL B 1 328 ? 8.461 -18.672 -10.531 1 87.88 328 VAL B CA 1
ATOM 5602 C C . VAL B 1 328 ? 7.316 -18.469 -9.539 1 87.88 328 VAL B C 1
ATOM 5604 O O . VAL B 1 328 ? 7.301 -17.484 -8.797 1 87.88 328 VAL B O 1
ATOM 5607 N N . LEU B 1 329 ? 6.422 -19.391 -9.57 1 85.38 329 LEU B N 1
ATOM 5608 C CA . LEU B 1 329 ? 5.254 -19.297 -8.703 1 85.38 329 LEU B CA 1
ATOM 5609 C C . LEU B 1 329 ? 5.66 -19.359 -7.234 1 85.38 329 LEU B C 1
ATOM 5611 O O . LEU B 1 329 ? 5.055 -18.688 -6.391 1 85.38 329 LEU B O 1
ATOM 5615 N N . GLU B 1 330 ? 6.621 -20.141 -6.953 1 87.38 330 GLU B N 1
ATOM 5616 C CA . GLU B 1 330 ? 7.148 -20.203 -5.59 1 87.38 330 GLU B CA 1
ATOM 5617 C C . GLU B 1 330 ? 7.672 -18.844 -5.141 1 87.38 330 GLU B C 1
ATOM 5619 O O . GLU B 1 330 ? 7.516 -18.453 -3.979 1 87.38 330 GLU B O 1
ATOM 5624 N N . GLU B 1 331 ? 8.266 -18.203 -6.047 1 87.12 331 GLU B N 1
ATOM 5625 C CA . GLU B 1 331 ? 8.812 -16.891 -5.723 1 87.12 331 GLU B CA 1
ATOM 5626 C C . GLU B 1 331 ? 7.699 -15.867 -5.484 1 87.12 331 GLU B C 1
ATOM 5628 O O . GLU B 1 331 ? 7.816 -15.008 -4.613 1 87.12 331 GLU B O 1
ATOM 5633 N N . VAL B 1 332 ? 6.703 -15.961 -6.23 1 85.31 332 VAL B N 1
ATOM 5634 C CA . VAL B 1 332 ? 5.566 -15.062 -6.066 1 85.31 332 VAL B CA 1
ATOM 5635 C C . VAL B 1 332 ? 4.867 -15.344 -4.738 1 85.31 332 VAL B C 1
ATOM 5637 O O . VAL B 1 332 ? 4.52 -14.422 -4.004 1 85.31 332 VAL B O 1
ATOM 5640 N N . MET B 1 333 ? 4.723 -16.578 -4.441 1 83.56 333 MET B N 1
ATOM 5641 C CA . MET B 1 333 ? 3.959 -16.984 -3.264 1 83.56 333 MET B CA 1
ATOM 5642 C C . MET B 1 333 ? 4.832 -16.953 -2.014 1 83.56 333 MET B C 1
ATOM 5644 O O . MET B 1 333 ? 4.32 -16.969 -0.893 1 83.56 333 MET B O 1
ATOM 5648 N N . LYS B 1 334 ? 6.094 -17.016 -2.127 1 77.69 334 LYS B N 1
ATOM 5649 C CA . LYS B 1 334 ? 7.098 -16.984 -1.068 1 77.69 334 LYS B CA 1
ATOM 5650 C C . LYS B 1 334 ? 6.992 -18.219 -0.179 1 77.69 334 LYS B C 1
ATOM 5652 O O . LYS B 1 334 ? 7.133 -18.125 1.042 1 77.69 334 LYS B O 1
ATOM 5657 N N . PHE B 1 335 ? 6.426 -19.234 -0.73 1 73.69 335 PHE B N 1
ATOM 5658 C CA . PHE B 1 335 ? 6.488 -20.531 -0.062 1 73.69 335 PHE B CA 1
ATOM 5659 C C . PHE B 1 335 ? 6.707 -21.641 -1.072 1 73.69 335 PHE B C 1
ATOM 5661 O O . PHE B 1 335 ? 6.473 -21.469 -2.27 1 73.69 335 PHE B O 1
ATOM 5668 N N . GLU B 1 336 ? 7.184 -22.688 -0.476 1 71.12 336 GLU B N 1
ATOM 5669 C CA . GLU B 1 336 ? 7.469 -23.828 -1.339 1 71.12 336 GLU B CA 1
ATOM 5670 C C . GLU B 1 336 ? 6.188 -24.562 -1.729 1 71.12 336 GLU B C 1
ATOM 5672 O O . GLU B 1 336 ? 5.254 -24.656 -0.929 1 71.12 336 GLU B O 1
ATOM 5677 N N . ILE B 1 337 ? 6.113 -24.859 -2.967 1 68.56 337 ILE B N 1
ATOM 5678 C CA . ILE B 1 337 ? 5.055 -25.734 -3.467 1 68.56 337 ILE B CA 1
ATOM 5679 C C . ILE B 1 337 ? 5.621 -27.125 -3.729 1 68.56 337 ILE B C 1
ATOM 5681 O O . ILE B 1 337 ? 6.434 -27.312 -4.637 1 68.56 337 ILE B O 1
ATOM 5685 N N . TYR B 1 338 ? 5.234 -28.047 -2.896 1 70.06 338 TYR B N 1
ATOM 5686 C CA . TYR B 1 338 ? 5.723 -29.406 -3.062 1 70.06 338 TYR B CA 1
ATOM 5687 C C . TYR B 1 338 ? 4.926 -30.141 -4.129 1 70.06 338 TYR B C 1
ATOM 5689 O O . TYR B 1 338 ? 3.725 -29.922 -4.285 1 70.06 338 TYR B O 1
ATOM 5697 N N . ASP B 1 339 ? 5.738 -30.797 -4.934 1 70.75 339 ASP B N 1
ATOM 5698 C CA . ASP B 1 339 ? 5.023 -31.609 -5.91 1 70.75 339 ASP B CA 1
ATOM 5699 C C . ASP B 1 339 ? 4.703 -33 -5.344 1 70.75 339 ASP B C 1
ATOM 5701 O O . ASP B 1 339 ? 5.051 -33.312 -4.199 1 70.75 339 ASP B O 1
ATOM 5705 N N . GLU B 1 340 ? 3.947 -33.719 -6.102 1 71.81 340 GLU B N 1
ATOM 5706 C CA . GLU B 1 340 ? 3.457 -35.031 -5.652 1 71.81 340 GLU B CA 1
ATOM 5707 C C . GLU B 1 340 ? 4.613 -36 -5.395 1 71.81 340 GLU B C 1
ATOM 5709 O O . GLU B 1 340 ? 4.539 -36.812 -4.488 1 71.81 340 GLU B O 1
ATOM 5714 N N . GLY B 1 341 ? 5.633 -35.812 -6.156 1 69.19 341 GLY B N 1
ATOM 5715 C CA . GLY B 1 341 ? 6.816 -36.625 -5.934 1 69.19 341 GLY B CA 1
ATOM 5716 C C . GLY B 1 341 ? 7.5 -36.344 -4.609 1 69.19 341 GLY B C 1
ATOM 5717 O O . GLY B 1 341 ? 7.918 -37.25 -3.908 1 69.19 341 GLY B O 1
ATOM 5718 N N . ASP B 1 342 ? 7.582 -35.094 -4.258 1 66.88 342 ASP B N 1
ATOM 5719 C CA . ASP B 1 342 ? 8.164 -34.688 -2.984 1 66.88 342 ASP B CA 1
ATOM 5720 C C . ASP B 1 342 ? 7.387 -35.281 -1.808 1 66.88 342 ASP B C 1
ATOM 5722 O O . ASP B 1 342 ? 7.984 -35.719 -0.825 1 66.88 342 ASP B O 1
ATOM 5726 N N . TYR B 1 343 ? 6.148 -35.219 -1.99 1 69.5 343 TYR B N 1
ATOM 5727 C CA . TYR B 1 343 ? 5.273 -35.719 -0.943 1 69.5 343 TYR B CA 1
ATOM 5728 C C . TYR B 1 343 ? 5.508 -37.219 -0.72 1 69.5 343 TYR B C 1
ATOM 5730 O O . TYR B 1 343 ? 5.562 -37.688 0.422 1 69.5 343 TYR B O 1
ATOM 5738 N N . ASP B 1 344 ? 5.66 -37.875 -1.836 1 72.38 344 ASP B N 1
ATOM 5739 C CA . ASP B 1 344 ? 5.871 -39.312 -1.753 1 72.38 344 ASP B CA 1
ATOM 5740 C C . ASP B 1 344 ? 7.199 -39.656 -1.077 1 72.38 344 ASP B C 1
ATOM 5742 O O . ASP B 1 344 ? 7.285 -40.594 -0.277 1 72.38 344 ASP B O 1
ATOM 5746 N N . GLU B 1 345 ? 8.141 -38.844 -1.407 1 70.81 345 GLU B N 1
ATOM 5747 C CA . GLU B 1 345 ? 9.461 -39.062 -0.818 1 70.81 345 GLU B CA 1
ATOM 5748 C C . GLU B 1 345 ? 9.445 -38.781 0.682 1 70.81 345 GLU B C 1
ATOM 5750 O O . GLU B 1 345 ? 10.047 -39.5 1.462 1 70.81 345 GLU B O 1
ATOM 5755 N N . GLN B 1 346 ? 8.773 -37.75 1.034 1 67.81 346 GLN B N 1
ATOM 5756 C CA . GLN B 1 346 ? 8.688 -37.406 2.449 1 67.81 346 GLN B CA 1
ATOM 5757 C C . GLN B 1 346 ? 7.883 -38.438 3.223 1 67.81 346 GLN B C 1
ATOM 5759 O O . GLN B 1 346 ? 8.219 -38.781 4.359 1 67.81 346 GLN B O 1
ATOM 5764 N N . ALA B 1 347 ? 6.832 -38.938 2.6 1 66.44 347 ALA B N 1
ATOM 5765 C CA . ALA B 1 347 ? 6.008 -39.969 3.252 1 66.44 347 ALA B CA 1
ATOM 5766 C C . ALA B 1 347 ? 6.801 -41.25 3.477 1 66.44 347 ALA B C 1
ATOM 5768 O O . ALA B 1 347 ? 6.656 -41.906 4.516 1 66.44 347 ALA B O 1
ATOM 5769 N N . LYS B 1 348 ? 7.629 -41.562 2.539 1 63.12 348 LYS B N 1
ATOM 5770 C CA . LYS B 1 348 ? 8.484 -42.75 2.691 1 63.12 348 LYS B CA 1
ATOM 5771 C C . LYS B 1 348 ? 9.477 -42.562 3.832 1 63.12 348 LYS B C 1
ATOM 5773 O O . LYS B 1 348 ? 9.734 -43.469 4.594 1 63.12 348 LYS B O 1
ATOM 5778 N N . LEU B 1 349 ? 9.953 -41.312 3.92 1 60.66 349 LEU B N 1
ATOM 5779 C CA . LEU B 1 349 ? 10.914 -41 4.977 1 60.66 349 LEU B CA 1
ATOM 5780 C C . LEU B 1 349 ? 10.25 -41.031 6.348 1 60.66 349 LEU B C 1
ATOM 5782 O O . LEU B 1 349 ? 10.844 -41.5 7.324 1 60.66 349 LEU B O 1
ATOM 5786 N N . ASN B 1 350 ? 9.055 -40.531 6.426 1 56.81 350 ASN B N 1
ATOM 5787 C CA . ASN B 1 350 ? 8.344 -40.531 7.699 1 56.81 350 ASN B CA 1
ATOM 5788 C C . ASN B 1 350 ? 7.945 -41.938 8.117 1 56.81 350 ASN B C 1
ATOM 5790 O O . ASN B 1 350 ? 7.855 -42.219 9.312 1 56.81 350 ASN B O 1
ATOM 5794 N N . THR B 1 351 ? 7.555 -42.75 7.152 1 52.38 351 THR B N 1
ATOM 5795 C CA . THR B 1 351 ? 7.242 -44.125 7.516 1 52.38 351 THR B CA 1
ATOM 5796 C C . THR B 1 351 ? 8.5 -44.844 7.965 1 52.38 351 THR B C 1
ATOM 5798 O O . THR B 1 351 ? 8.445 -45.719 8.852 1 52.38 351 THR B O 1
ATOM 5801 N N . THR B 1 352 ? 9.578 -44.531 7.379 1 47.34 352 THR B N 1
ATOM 5802 C CA . THR B 1 352 ? 10.789 -45.188 7.832 1 47.34 352 THR B CA 1
ATOM 5803 C C . THR B 1 352 ? 11.273 -44.594 9.156 1 47.34 352 THR B C 1
ATOM 5805 O O . THR B 1 352 ? 11.969 -45.25 9.922 1 47.34 352 THR B O 1
ATOM 5808 N N . SER B 1 353 ? 11.102 -43.312 9.344 1 41.62 353 SER B N 1
ATOM 5809 C CA . SER B 1 353 ? 11.602 -42.75 10.586 1 41.62 353 SER B CA 1
ATOM 5810 C C . SER B 1 353 ? 10.648 -43.031 11.742 1 41.62 353 SER B C 1
ATOM 5812 O O . SER B 1 353 ? 9.773 -42.219 12.047 1 41.62 353 SER B O 1
ATOM 5814 N N . LEU B 1 354 ? 10.203 -44.156 12.078 1 37.31 354 LEU B N 1
ATOM 5815 C CA . LEU B 1 354 ? 9.711 -44.469 13.414 1 37.31 354 LEU B CA 1
ATOM 5816 C C . LEU B 1 354 ? 10.617 -43.906 14.492 1 37.31 354 LEU B C 1
ATOM 5818 O O . LEU B 1 354 ? 10.539 -44.281 15.656 1 37.31 354 LEU B O 1
ATOM 5822 N N . ILE B 1 355 ? 11.789 -43.375 14.242 1 36.38 355 ILE B N 1
ATOM 5823 C CA . ILE B 1 355 ? 12.414 -42.75 15.398 1 36.38 355 ILE B CA 1
ATOM 5824 C C . ILE B 1 355 ? 11.742 -41.406 15.68 1 36.38 355 ILE B C 1
ATOM 5826 O O . ILE B 1 355 ? 11.477 -40.625 14.758 1 36.38 355 ILE B O 1
ATOM 5830 N N . PRO B 1 356 ? 11.367 -41.125 17.016 1 33.09 356 PRO B N 1
ATOM 5831 C CA . PRO B 1 356 ? 10.633 -39.938 17.453 1 33.09 356 PRO B CA 1
ATOM 5832 C C . PRO B 1 356 ? 11.242 -38.625 16.906 1 33.09 356 PRO B C 1
ATOM 5834 O O . PRO B 1 356 ? 12.461 -38.469 16.906 1 33.09 356 PRO B O 1
ATOM 5837 N N . PRO B 1 357 ? 10.516 -37.906 16.094 1 32.19 357 PRO B N 1
ATOM 5838 C CA . PRO B 1 357 ? 11.109 -36.656 15.578 1 32.19 357 PRO B CA 1
ATOM 5839 C C . PRO B 1 357 ? 11.562 -35.719 16.688 1 32.19 357 PRO B C 1
ATOM 5841 O O . PRO B 1 357 ? 10.812 -35.469 17.641 1 32.19 357 PRO B O 1
ATOM 5844 N N . SER B 1 358 ? 12.789 -35.844 17.078 1 28.78 358 SER B N 1
ATOM 5845 C CA . SER B 1 358 ? 13.281 -34.812 17.984 1 28.78 358 SER B CA 1
ATOM 5846 C C . SER B 1 358 ? 12.859 -33.438 17.531 1 28.78 358 SER B C 1
ATOM 5848 O O . SER B 1 358 ? 12.734 -33.188 16.328 1 28.78 358 SER B O 1
ATOM 5850 N N . LYS B 1 359 ? 12.469 -32.562 18.547 1 30.47 359 LYS B N 1
ATOM 5851 C CA . LYS B 1 359 ? 11.797 -31.266 18.562 1 30.47 359 LYS B CA 1
ATOM 5852 C C . LYS B 1 359 ? 12.336 -30.344 17.469 1 30.47 359 LYS B C 1
ATOM 5854 O O . LYS B 1 359 ? 11.633 -29.453 17 1 30.47 359 LYS B O 1
ATOM 5859 N N . GLU B 1 360 ? 13.594 -29.953 17.625 1 28.84 360 GLU B N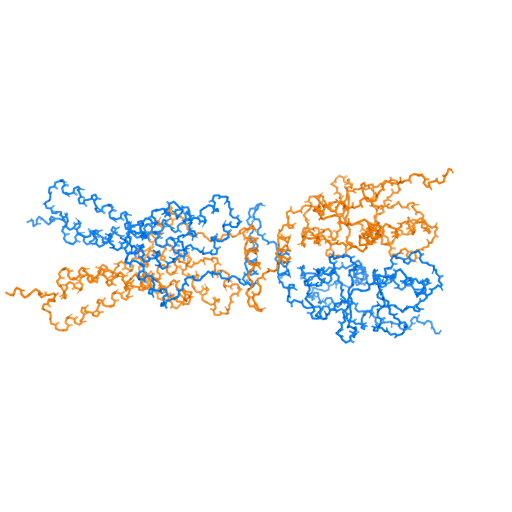 1
ATOM 5860 C CA . GLU B 1 360 ? 14.102 -28.578 17.547 1 28.84 360 GLU B CA 1
ATOM 5861 C C . GLU B 1 360 ? 14.312 -28.141 16.109 1 28.84 360 GLU B C 1
ATOM 5863 O O . GLU B 1 360 ? 14.5 -26.953 15.828 1 28.84 360 GLU B O 1
ATOM 5868 N N . LYS B 1 361 ? 15.141 -28.984 15.242 1 32.22 361 LYS B N 1
ATOM 5869 C CA . LYS B 1 361 ? 15.898 -28.203 14.258 1 32.22 361 LYS B CA 1
ATOM 5870 C C . LYS B 1 361 ? 14.992 -27.672 13.156 1 32.22 361 LYS B C 1
ATOM 5872 O O . LYS B 1 361 ? 14.125 -28.406 12.656 1 32.22 361 LYS B O 1
ATOM 5877 N N . ALA B 1 362 ? 14.969 -26.438 13.039 1 32.12 362 ALA B N 1
ATOM 5878 C CA . ALA B 1 362 ? 14.391 -25.641 11.961 1 32.12 362 ALA B CA 1
ATOM 5879 C C . ALA B 1 362 ? 14.492 -26.359 10.625 1 32.12 362 ALA B C 1
ATOM 5881 O O . ALA B 1 362 ? 15.539 -26.922 10.289 1 32.12 362 ALA B O 1
ATOM 5882 N N . PRO B 1 363 ? 13.398 -26.734 10.125 1 29.3 363 PRO B N 1
ATOM 5883 C CA . PRO B 1 363 ? 13.516 -27.5 8.883 1 29.3 363 PRO B CA 1
ATOM 5884 C C . PRO B 1 363 ? 14.547 -26.938 7.922 1 29.3 363 PRO B C 1
ATOM 5886 O O . PRO B 1 363 ? 14.594 -25.719 7.711 1 29.3 363 PRO B O 1
ATOM 5889 N N . GLU B 1 364 ? 15.805 -27.469 7.945 1 31.22 364 GLU B N 1
ATOM 5890 C CA . GLU B 1 364 ? 16.828 -27.109 6.977 1 31.22 364 GLU B CA 1
ATOM 5891 C C . GLU B 1 364 ? 16.234 -26.812 5.605 1 31.22 364 GLU B C 1
ATOM 5893 O O . GLU B 1 364 ? 15.227 -27.422 5.223 1 31.22 364 GLU B O 1
ATOM 5898 N N . PRO B 1 365 ? 16.406 -25.562 5.117 1 32.25 365 PRO B N 1
ATOM 5899 C CA . PRO B 1 365 ? 15.977 -25.297 3.742 1 32.25 365 PRO B CA 1
ATOM 5900 C C . PRO B 1 365 ? 16.125 -26.531 2.84 1 32.25 365 PRO B C 1
ATOM 5902 O O . PRO B 1 365 ? 17.141 -27.219 2.895 1 32.25 365 PRO B O 1
ATOM 5905 N N . ARG B 1 366 ? 15.062 -27.156 2.605 1 31.48 366 ARG B N 1
ATOM 5906 C CA . ARG B 1 366 ? 15.047 -28.406 1.857 1 31.48 366 ARG B CA 1
ATOM 5907 C C . ARG B 1 366 ? 16.156 -28.438 0.804 1 31.48 366 ARG B C 1
ATOM 5909 O O . ARG B 1 366 ? 16.25 -27.531 -0.023 1 31.48 366 ARG B O 1
ATOM 5916 N N . ARG B 1 367 ? 17.172 -29 1.088 1 29.94 367 ARG B N 1
ATOM 5917 C CA . ARG B 1 367 ? 17.969 -29.547 -0.005 1 29.94 367 ARG B CA 1
ATOM 5918 C C . ARG B 1 367 ? 17.078 -30.297 -1.003 1 29.94 367 ARG B C 1
ATOM 5920 O O . ARG B 1 367 ? 16.344 -31.203 -0.624 1 29.94 367 ARG B O 1
ATOM 5927 N N . ARG B 1 368 ? 16.531 -29.562 -2.008 1 29.84 368 ARG B N 1
ATOM 5928 C CA . ARG B 1 368 ? 16.016 -30.406 -3.076 1 29.84 368 ARG B CA 1
ATOM 5929 C C . ARG B 1 368 ? 16.703 -31.781 -3.068 1 29.84 368 ARG B C 1
ATOM 5931 O O . ARG B 1 368 ? 17.922 -31.875 -3.131 1 29.84 368 ARG B O 1
ATOM 5938 N N . THR B 1 369 ? 16.266 -32.625 -2.211 1 27.7 369 THR B N 1
ATOM 5939 C CA . THR B 1 369 ? 16.844 -33.969 -2.121 1 27.7 369 THR B CA 1
ATOM 5940 C C . THR B 1 369 ? 17.406 -34.375 -3.471 1 27.7 369 THR B C 1
ATOM 5942 O O . THR B 1 369 ? 16.656 -34.562 -4.434 1 27.7 369 THR B O 1
ATOM 5945 N N . ILE B 1 370 ? 18.5 -33.812 -3.881 1 27.56 370 ILE B N 1
ATOM 5946 C CA . ILE B 1 370 ? 19.375 -34.469 -4.848 1 27.56 370 ILE B CA 1
ATOM 5947 C C . ILE B 1 370 ? 19.469 -35.969 -4.52 1 27.56 370 ILE B C 1
ATOM 5949 O O . ILE B 1 370 ? 19.703 -36.344 -3.371 1 27.56 370 ILE B O 1
ATOM 5953 N N . ALA B 1 371 ? 18.781 -36.875 -5.32 1 27.12 371 ALA B N 1
ATOM 5954 C CA . ALA B 1 371 ? 18.906 -38.312 -5.246 1 27.12 371 ALA B CA 1
ATOM 5955 C C . ALA B 1 371 ? 20.281 -38.719 -4.73 1 27.12 371 ALA B C 1
ATOM 5957 O O . ALA B 1 371 ? 21.297 -38.094 -5.07 1 27.12 371 ALA B O 1
ATOM 5958 N N . GLY B 1 372 ? 20.359 -39.344 -3.586 1 27.19 372 GLY B N 1
ATOM 5959 C CA . GLY B 1 372 ? 21.453 -40.062 -2.945 1 27.19 372 GLY B CA 1
ATOM 5960 C C . GLY B 1 372 ? 22.391 -40.75 -3.932 1 27.19 372 GLY B C 1
ATOM 5961 O O . GLY B 1 372 ? 22.078 -40.875 -5.113 1 27.19 372 GLY B O 1
ATOM 5962 N N . SER B 1 373 ? 23.688 -40.906 -3.543 1 28.67 373 SER B N 1
ATOM 5963 C CA . SER B 1 373 ? 24.766 -41.719 -4.062 1 28.67 373 SER B CA 1
ATOM 5964 C C . SER B 1 373 ? 24.266 -43.062 -4.539 1 28.67 373 SER B C 1
ATOM 5966 O O . SER B 1 373 ? 23.391 -43.656 -3.908 1 28.67 373 SER B O 1
ATOM 5968 N N . ILE B 1 374 ? 24.281 -43.281 -5.832 1 28.83 374 ILE B N 1
ATOM 5969 C CA . ILE B 1 374 ? 24.234 -44.594 -6.469 1 28.83 374 ILE B CA 1
ATOM 5970 C C . ILE B 1 374 ? 24.969 -45.625 -5.602 1 28.83 374 ILE B C 1
ATOM 5972 O O . ILE B 1 374 ? 26.172 -45.469 -5.344 1 28.83 374 ILE B O 1
ATOM 5976 N N . ASP B 1 375 ? 24.375 -46.188 -4.652 1 29.39 375 ASP B N 1
ATOM 5977 C CA . ASP B 1 375 ? 25.031 -47.344 -4.062 1 29.39 375 ASP B CA 1
ATOM 5978 C C . ASP B 1 375 ? 25.359 -48.375 -5.129 1 29.39 375 ASP B C 1
ATOM 5980 O O . ASP B 1 375 ? 24.469 -48.938 -5.773 1 29.39 375 ASP B O 1
ATOM 5984 N N . GLU B 1 376 ? 26.594 -48.438 -5.742 1 31.27 376 GLU B N 1
ATOM 5985 C CA . GLU B 1 376 ? 27.297 -49.344 -6.664 1 31.27 376 GLU B CA 1
ATOM 5986 C C . GLU B 1 376 ? 27.047 -50.812 -6.309 1 31.27 376 GLU B C 1
ATOM 5988 O O . GLU B 1 376 ? 27.406 -51.719 -7.066 1 31.27 376 GLU B O 1
ATOM 5993 N N . SER B 1 377 ? 26.781 -51.094 -5.066 1 32.16 377 SER B N 1
ATOM 5994 C CA . SER B 1 377 ? 26.859 -52.5 -4.66 1 32.16 377 SER B CA 1
ATOM 5995 C C . SER B 1 377 ? 25.75 -53.312 -5.316 1 32.16 377 SER B C 1
ATOM 5997 O O . SER B 1 377 ? 25.734 -54.531 -5.188 1 32.16 377 SER B O 1
ATOM 5999 N N . LEU B 1 378 ? 24.641 -52.719 -5.684 1 29.03 378 LEU B N 1
ATOM 6000 C CA . LEU B 1 378 ? 23.625 -53.656 -6.148 1 29.03 378 LEU B CA 1
ATOM 6001 C C . LEU B 1 378 ? 23.828 -54 -7.617 1 29.03 378 LEU B C 1
ATOM 6003 O O . LEU B 1 378 ? 22.906 -54.469 -8.281 1 29.03 378 LEU B O 1
ATOM 6007 N N . LEU B 1 379 ? 24.922 -53.406 -8.227 1 27.09 379 LEU B N 1
ATOM 6008 C CA . LEU B 1 379 ? 25.328 -54 -9.508 1 27.09 379 LEU B CA 1
ATOM 6009 C C . LEU B 1 379 ? 25.734 -55.438 -9.336 1 27.09 379 LEU B C 1
ATOM 6011 O O . LEU B 1 379 ? 26.391 -55.812 -8.359 1 27.09 379 LEU B O 1
ATOM 6015 N N . PRO B 1 380 ? 24.984 -56.281 -9.844 1 28.92 380 PRO B N 1
ATOM 6016 C CA . PRO B 1 380 ? 25.578 -57.625 -9.797 1 28.92 380 PRO B CA 1
ATOM 6017 C C . PRO B 1 380 ? 27.062 -57.625 -10.203 1 28.92 380 PRO B C 1
ATOM 6019 O O . PRO B 1 380 ? 27.5 -56.719 -10.922 1 28.92 380 PRO B O 1
ATOM 6022 N N . PRO B 1 381 ? 27.953 -58.562 -9.484 1 28.39 381 PRO B N 1
ATOM 6023 C CA . PRO B 1 381 ? 29.312 -58.75 -10.031 1 28.39 381 PRO B CA 1
ATOM 6024 C C . PRO B 1 381 ? 29.297 -59.062 -11.523 1 28.39 381 PRO B C 1
ATOM 6026 O O . PRO B 1 381 ? 28.328 -59.625 -12.039 1 28.39 381 PRO B O 1
#

Sequence (762 aa):
MSNTEWVKDLPWNEYLICSLVSFGLVCFAGLMSGLTVGLMSISSLDLKIKLESGTPIEKKYARRVSSILHDHHLLLVTLLVANAAAMESLPLFLDEMFTEIITIVLSVSFVLVFGEVLPQAFCTGPDQLKIAYYMTPLVRIIVVIFFPISYPISKILNWCFGKHRSYKLNNDDIKALVSIHTNMYGSRHNLGLMKVQVKMIHGAIDLRYKLVKDHIIPLDKIYAMSTDTIINKKTFRKLVKQGYSRVPVYQGNNRNAIVGILLTKKLLVAEEGLPISEIVVNLREPMFVTPDSSMIQLLEKFKEGKCHLAVVREDDGTVLGIITLEDVLEEVMKFEIYDEGDYDEQAKLNTTSLIPPSKEKAPEPRRRTIAGSIDESLLPPMSNTEWVKDLPWNEYLICSLVSFGLVCFAGLMSGLTVGLMSISSLDLKIKLESGTPIEKKYARRVSSILHDHHLLLVTLLVANAAAMESLPLFLDEMFTEIITIVLSVSFVLVFGEVLPQAFCTGPDQLKIAYYMTPLVRIIVVIFFPISYPISKILNWCFGKHRSYKLNNDDIKALVSIHTNMYGSRHNLGLMKVQVKMIHGAIDLRYKLVKDHIIPLDKIYAMSTDTIINKKTFRKLVKQGYSRVPVYQGNNRNAIVGILLTKKLLVAEEGLPISEIVVNLREPMFVTPDSSMIQLLEKFKEGKCHLAVVREDDGTVLGIITLEDVLEEVMKFEIYDEGDYDEQAKLNTTSLIPPSKEKAPEPRRRTIAGSIDESLLPP

Foldseek 3Di:
DPCQAQWDDDPPVLVVVLVVLLVVLLQQLLQLQQCLLLLLVDALVVLVCCCVPNDPVSVLLSVLSCVVCQLVQLLNQLSVVSNCVSLVCNLVSLVNTGPPVSSVVCSVVSCPVRNHVVSNCVCNDPCVSVVSSVCSVVSVVSSVVCVVPSVVVSVVVCVVPNGDDHDDDDLVNVLVVLVVQEPPPDDDPRHGDHPLRSQLSNLVSCQQVAFQLVQFDFLVQAAAEEQQDFADPVVLVVCVLVPDQKHFYAYDPDSLRTAFIDGSVVSVPPDGGDGNVVVSVRGAGAAEDERGHTLVVVLVVCVVVSAQKHFYAHPVSGTGGMDGVQSSVCSSSVHHDDDPSNVVVVVVVVVVCPPPPDDDDDPPPDPPPGPPPPPVVVPDD/DPCQFQWDDDPPVLVVVLVVLLVVLLQQLLQLQQCLLLLLVDALVVLVCCCVPNDPVSVLLSVLSCVVCQLVQLLNQLSVVSNCVSLVCNLVSVVNTGPPVSSVVCSCVSCPVRNHVVSNCVCNDPCVSVVSSVCSVVSVVSSVVCVVPSVVVSVVVCVVPNGDDHDDDDLVNVLVVLVVQAPPPDDDPRHGNHPLRSQLVNLVSCQQVAWQLVQFDFLVLAAAEEQFDFADPVVLVVCVLVPDQKHFYAYDPDSLRTAFIDGSVVSVPPDGGDGNVVVSVRGAGAAEDERGHTLVVVLVVCVVVSAQKHFYAHPVSGTGGMDGVQSSVCSSSVHHDDDPSNVVVVVVVVVVCPPPPDPDDDPPPDPPPSPDDPPVVVPDD

Nearest PDB structures (foldseek):
  7cfk-assembly1_A  TM=8.286E-01  e=1.435E-11  Thermus parvatiensis
  7cfh-assembly1_A  TM=8.340E-01  e=3.001E-11  Thermus parvatiensis
  7cfi-assembly1_A-2  TM=8.681E-01  e=1.063E-10  Thermus parvatiensis
  3oco-assembly1_B  TM=8.696E-01  e=1.159E-08  Oenococcus oeni PSU-1
  1zfj-assembly1_A  TM=6.204E-01  e=2.294E-05  Streptococcus pyogenes

InterPro domains:
  IPR000644 CBS domain [PF00571] (284-333)
  IPR000644 CBS domain [PS51371] (282-340)
  IPR002550 CNNM, transmembrane domain [PF01595] (21-182)
  IPR002550 CNNM, transmembrane domain [PS51846] (11-193)
  IPR044751 Ion transporter-like, CBS domain [cd04590] (212-330)
  IPR045095 Ancient conserved domain protein family [PTHR12064] (16-356)
  IPR046342 CBS domain superfamily [G3DSA:3.10.580.10] (197-340)
  IPR046342 CBS domain superfamily [SSF54631] (199-333)

Organism: NCBI:txid5963

Solvent-accessible surface area (backbone atoms only — not comparable to full-atom values): 40402 Å² total; per-residue (Å²): 131,81,82,80,62,60,55,49,98,57,58,67,70,56,47,51,49,34,50,49,50,39,50,49,28,38,52,49,16,6,50,27,40,5,48,43,45,23,58,60,30,56,46,66,61,58,37,51,28,27,54,65,48,40,54,74,67,46,24,52,32,29,54,58,40,48,68,59,55,71,47,53,53,40,47,49,37,26,30,48,51,54,19,49,56,26,58,68,47,34,58,65,38,39,48,64,42,25,34,70,68,55,29,49,53,48,47,52,54,47,40,46,46,55,16,34,48,49,28,28,54,57,29,59,30,89,54,24,60,60,52,45,37,73,41,43,66,59,50,52,52,50,42,63,71,39,33,82,62,20,45,63,52,23,50,51,44,34,68,75,64,46,70,88,73,77,81,77,78,50,71,55,40,50,50,27,46,48,55,64,39,34,72,46,73,61,62,95,89,63,57,34,46,51,71,65,36,43,39,22,35,48,17,32,66,45,28,67,76,36,42,38,59,82,63,47,46,43,50,89,74,53,75,65,44,38,31,67,43,53,36,41,72,66,49,35,48,52,45,50,69,71,52,59,62,65,31,44,26,16,48,64,91,38,79,59,43,66,70,22,31,39,47,49,54,59,53,56,70,52,69,70,75,37,37,42,60,78,46,46,87,70,36,39,75,66,40,76,41,47,43,81,37,29,38,48,59,50,48,59,57,35,38,65,3,72,43,64,48,33,39,29,29,45,94,88,57,52,53,54,23,35,42,41,51,67,56,49,50,23,47,30,47,63,44,76,68,42,46,51,59,54,34,52,53,49,51,54,48,53,66,67,46,74,60,78,80,76,88,73,77,67,79,66,77,74,64,72,79,61,82,68,80,77,71,70,76,78,53,76,133,132,82,83,80,63,59,54,49,96,57,58,66,68,58,46,52,50,33,50,50,51,40,50,50,28,37,51,48,16,5,50,26,40,5,46,44,45,22,58,60,30,56,45,65,59,59,37,52,30,26,54,66,46,39,53,75,67,46,23,51,31,30,54,57,40,49,67,59,54,72,46,53,52,40,48,50,38,29,30,48,52,54,19,47,56,27,58,67,48,34,58,65,39,39,48,64,43,23,34,70,68,55,29,49,54,49,47,51,53,46,38,46,45,54,17,34,46,49,28,28,54,58,28,60,30,89,54,25,60,60,51,46,37,73,42,44,65,58,52,52,52,50,41,63,72,40,34,85,63,18,45,62,53,21,53,52,44,35,69,73,63,46,70,88,73,76,80,78,79,51,72,55,39,50,49,26,47,49,56,67,38,29,76,43,79,56,62,95,90,58,57,33,42,51,71,65,36,43,39,22,36,49,17,35,66,45,28,67,77,36,40,39,58,82,63,48,44,44,50,90,74,53,75,64,42,38,31,68,42,54,36,41,71,67,51,34,48,51,44,51,70,71,53,58,61,65,33,44,26,17,48,65,91,37,79,58,44,65,70,22,30,37,49,50,53,59,54,58,71,51,68,71,74,39,38,43,60,79,48,46,84,69,37,39,77,67,40,76,41,46,44,81,37,26,38,48,58,50,49,60,56,36,38,66,4,73,44,64,50,32,38,28,28,44,94,88,57,52,53,53,24,35,44,41,52,66,57,49,48,24,48,30,47,64,44,76,68,44,45,51,58,54,34,52,53,50,49,54,49,53,68,65,46,73,61,79,81,74,87,72,76,66,79,65,78,72,65,74,77,66,80,71,80,80,73,70,76,78,53,75,134

Secondary structure (DSSP, 8-state):
-----SB----HHHHHHHHHHHHHHHHHHHHHHHHHHHHHTS-HHHHHHHHHHS-HHHHHHHHHHHHHHTSHHHHHHHHHHHHHHHHHHHHHHHTTTB-HHHHHHHHHHHIIIIIIIHHHHHHTSTTHHHHHHHHHHHHHHHHHHTHHHHHHHHHHHHHHH---PPP---HHHHHHHHHHTBT----TT---B-HHHHHHHHHHHHTTT-BGGGG-EEGGG---EETT-B-SHHHHHHHHHHT-SEEEEEETTEEEEEEEEEEGGGGGGPPTTSBGGGGGGGPBPPEEE-TT-BHHHHHHHHHT-S-SEEEEE-TTS-EEEEEEHHHHHHHHHTS----HHHHHHHHHHHHH--S---S----------------GGGS--/-----SB----HHHHHHHHHHHHHHHHHHHHHHHHHHHHHTS-HHHHHHHHHHS-HHHHHHHHHHHHHHTSHHHHHHHHHHHHHHHHHHHHHHHTTTB-HHHHHHHHHHHIIIIIIIHHHHHHTSTTHHHHHHHHHHHHHHHHHHTHHHHHHHHHHHHHHH---------HHHHHHHHHHTTT----TT-----HHHHHHHHHHHHTTT-BGGGG-EEGGG---EETT-B-SHHHHHHHHHHT-SEEEEEETTEEEEEEEEEEGGGGGGPPTTSBGGGGGGGSBPPEEE-TT-BHHHHHHHHHT-S-SEEEEE-TTS-EEEEEEHHHHHHHHHTS----HHHHHHHHHHHHH--S---S----------------GGGS--

Radius of gyration: 38.05 Å; Cα contacts (8 Å, |Δi|>4): 1117; chains: 2; bounding box: 56×130×89 Å